Protein AF-0000000077387401 (afdb_homodimer)

pLDDT: mean 96.99, std 2.88, range [78.75, 98.94]

Nearest PDB structures (foldseek):
  3t8i-assembly1_D  TM=9.114E-01  e=3.974E-29  Saccharolobus solfataricus P2
  6zk1-assembly2_C  TM=8.861E-01  e=9.047E-26  Zea mays
  3g5i-assembly1_D  TM=9.222E-01  e=1.119E-24  Escherichia coli K-12
  4kpn-assembly1_B  TM=8.882E-01  e=4.460E-25  Physcomitrium patens
  4wr2-assembly1_A  TM=8.875E-01  e=7.052E-24  Shewanella loihica PV-4

Radius of gyration: 27.23 Å; Cα contacts (8 Å, |Δi|>4): 1545; chains: 2; bounding box: 48×85×58 Å

InterPro domains:
  IPR001910 Inosine/uridine-preferring nucleoside hydrolase domain [PF01156] (5-304)
  IPR036452 Ribonucleoside hydrolase-like [G3DSA:3.90.245.10] (3-310)
  IPR036452 Ribonucleoside hydrolase-like [SSF53590] (2-309)
  IPR052775 Inosine-uridine nucleoside hydrolase [PTHR46190] (4-309)

Organism: Artemia franciscana (NCBI:txid6661)

Sequence (646 aa):
MIPKVIVDTDVGLDDAMALFMLIKAHKEGHIDLVAITTVHGNTTVDNVCKNTVRTLEATGVTGIPVFKGAHSSLVEPFIHKEPFHGWDGFGDVVFETVSDVSILEEEHAVNGLIRLVNTHPGEISIVAVGPLTNLALAMRMDPMFASKMKSLYIMGGNTEGVGNITIAAEFNFHCDPEAAFIVLKNTVVPTVIVAWELCYKHCEISWEWRKKKLGGLNTPQSQLLNRIESQYMEKETFPTWLICDQIAAAAYIDPGVITRSSEHFATVELTGRFTRGMMVVDHGKITKEKPNVTIVERVDVELIKDMLLWGADDSNSTYKVPVMIPKVIVDTDVGLDDAMALFMLIKAHKEGHIDLVAITTVHGNTTVDNVCKNTVRTLEATGVTGIPVFKGAHSSLVEPFIHKEPFHGWDGFGDVVFETVSDVSILEEEHAVNGLIRLVNTHPGEISIVAVGPLTNLALAMRMDPMFASKMKSLYIMGGNTEGVGNITIAAEFNFHCDPEAAFIVLKNTVVPTVIVAWELCYKHCEISWEWRKKKLGGLNTPQSQLLNRIESQYMEKETFPTWLICDQIAAAAYIDPGVITRSSEHFATVELTGRFTRGMMVVDHGKITKEKPNVTIVERVDVELIKDMLLWGADDSNSTYKVPV

Secondary structure (DSSP, 8-state):
-PPEEEEEE--SHHHHHHHHHHHHHHHTTS-EEEEEEE-SSSS-HHHHHHHHHHHHHHHT---S-EE---SS-SSS----SS-TT-TTSSTTPPPSS---GGGEESS-HHHHHHHHHHHSTTTEEEEE-S-THHHHHHHHH-TTHHHH-SEEEEE---SSS--SSSSS--HHHHHSHHHHHHHHHH--S-EEEE-HHHHHHS----HHHIIIIITT--SHHHHHHHHHTHHHHHHT-SSS---SHHHHHHHHH-GGGEEEEEEE-EEE-SS-TTTTTPEEE-TT--S-PPP-EEEEEEE-HHHHHHHHHHHTT-TT-------/-PPEEEEEE--SHHHHHHHHHHHHHHHTTS-EEEEEEE-SSSS-HHHHHHHHHHHHHHHT---S-EE---SS-SSS----SS-TT-TTSSTTPPPSS---GGGEESS-HHHHHHHHHHHSTTTEEEEE-S-THHHHHHHHH-TTHHHH-SEEEEE---SSS--SSSSS--HHHHHSHHHHHHHHHH--S-EEEE-HHHHHHS----HHHIIIIITT--SHHHHHHHHHTHHHHHHT-SSS---SHHHHHHHHH-GGGEEEEEEE-EEE-SS-TTTTTPEEE-TT--S-PPP-EEEEEEE-HHHHHHHHHHHTT-TT-------

Foldseek 3Di:
DAFEEEEEDQDALQNLLLVLLVVLCCVVRNHPHQEYEYEDFLEFLVLSLQNVLLSCVLNVHNLREYAREYRAADPDGDDDPDRPRDRSRLQPFDDPDGGDSVSYDPDHRLVVLLVVLVVQFQRYEYEYEAALRSVLVNCVVPVCSQNRHNEYFYQFAAEPQDEDVARRGDRNLQSHVVSQQSCLVRHDHAYEYQYDCCQQPAAFAALCCLCCPLCVDPGSSSVSSCRSCVVCSVVVVDRGDTHTSLLSSCCVQAVQFQPDKDFWRWGADCDDPRGHSHIDTPPVCPVVDGTRYIYRRHGDNVLSSLSSCSSRVPVPRPDDGDD/DAFEEEEEDQDALQNLLLVLLVVLCCVVRNHPHQEYEYEDFLEFLVLSLQNVLLSCVLNVHNLREYAREYRAADPDGDDDPDRPRDRSRLQPFDDPDGGDSVSYDPDHRLVVLLVVLVVQFQRYEYEYEAALRSVLVNCVVPVCSQNRHNEYFYQFAAEPQDEDVARRGDRNLQSHVVSQQSCLVRHDHAYEYQYDCCQQPAAFAALCCLCCPLCVDPGSSSVSSCRSCVVCSVVVVDRGDTHTSLLSSCCVQAVQFQPDKDFWRWGADCDDPRGHSHIDTPPPCPVVDGTRYIYRRHGDNVLSSLSSCVSRVPVPRPDDGDD

Structure (mmCIF, N/CA/C/O backbone):
data_AF-0000000077387401-model_v1
#
loop_
_entity.id
_entity.type
_entity.pdbx_description
1 polymer 'Inosine/uridine-preferring nucleoside hydrolase domain-containing protein'
#
loop_
_atom_site.group_PDB
_atom_site.id
_atom_site.type_symbol
_atom_site.label_atom_id
_atom_site.label_alt_id
_atom_site.label_comp_id
_atom_site.label_asym_id
_atom_site.label_entity_id
_atom_site.label_seq_id
_atom_site.pdbx_PDB_ins_code
_atom_site.Cartn_x
_atom_site.Cartn_y
_atom_site.Cartn_z
_atom_site.occupancy
_atom_site.B_iso_or_equiv
_atom_site.auth_seq_id
_atom_site.auth_comp_id
_atom_site.auth_asym_id
_atom_site.auth_atom_id
_atom_site.pdbx_PDB_model_num
ATOM 1 N N . MET A 1 1 ? -20.359 -15.008 -23.219 1 84.38 1 MET A N 1
ATOM 2 C CA . MET A 1 1 ? -19.172 -14.156 -23.406 1 84.38 1 MET A CA 1
ATOM 3 C C . MET A 1 1 ? -17.938 -14.82 -22.844 1 84.38 1 MET A C 1
ATOM 5 O O . MET A 1 1 ? -18.016 -15.547 -21.844 1 84.38 1 MET A O 1
ATOM 9 N N . ILE A 1 2 ? -16.781 -14.789 -23.516 1 95.38 2 ILE A N 1
ATOM 10 C CA . ILE A 1 2 ? -15.531 -15.391 -23.078 1 95.38 2 ILE A CA 1
ATOM 11 C C . ILE A 1 2 ? -15.078 -14.742 -21.781 1 95.38 2 ILE A C 1
ATOM 13 O O . ILE A 1 2 ? -14.992 -13.523 -21.672 1 95.38 2 ILE A O 1
ATOM 17 N N . PRO A 1 3 ? -14.961 -15.562 -20.766 1 97.31 3 PRO A N 1
ATOM 18 C CA . PRO A 1 3 ? -14.594 -14.992 -19.453 1 97.31 3 PRO A CA 1
ATOM 19 C C . PRO A 1 3 ? -13.234 -14.305 -19.484 1 97.31 3 PRO A C 1
ATOM 21 O O . PRO A 1 3 ? -12.273 -14.836 -20.047 1 97.31 3 PRO A O 1
ATOM 24 N N . LYS A 1 4 ? -13.141 -13.094 -18.953 1 98.56 4 LYS A N 1
ATOM 25 C CA . LYS A 1 4 ? -11.906 -12.328 -18.844 1 98.56 4 LYS A CA 1
ATOM 26 C C . LYS A 1 4 ? -11.148 -12.664 -17.562 1 98.56 4 LYS A C 1
ATOM 28 O O . LYS A 1 4 ? -11.758 -12.805 -16.5 1 98.56 4 LYS A O 1
ATOM 33 N N . VAL A 1 5 ? -9.852 -12.805 -17.734 1 98.88 5 VAL A N 1
ATOM 34 C CA . VAL A 1 5 ? -9.07 -13.172 -16.547 1 98.88 5 VAL A CA 1
ATOM 35 C C . VAL A 1 5 ? -7.73 -12.438 -16.578 1 98.88 5 VAL A C 1
ATOM 37 O O . VAL A 1 5 ? -7.188 -12.141 -17.641 1 98.88 5 VAL A O 1
ATOM 40 N N . ILE A 1 6 ? -7.27 -11.984 -15.414 1 98.94 6 ILE A N 1
ATOM 41 C CA . ILE A 1 6 ? -5.91 -11.516 -15.156 1 98.94 6 ILE A CA 1
ATOM 42 C C . ILE A 1 6 ? -5.172 -12.523 -14.281 1 98.94 6 ILE A C 1
ATOM 44 O O . ILE A 1 6 ? -5.75 -13.078 -13.336 1 98.94 6 ILE A O 1
ATOM 48 N N . VAL A 1 7 ? -3.953 -12.812 -14.602 1 98.94 7 VAL A N 1
ATOM 49 C CA . VAL A 1 7 ? -3.123 -13.594 -13.695 1 98.94 7 VAL A CA 1
ATOM 50 C C . VAL A 1 7 ? -2.07 -12.695 -13.047 1 98.94 7 VAL A C 1
ATOM 52 O O . VAL A 1 7 ? -1.397 -11.93 -13.734 1 98.94 7 VAL A O 1
ATOM 55 N N . ASP A 1 8 ? -2.031 -12.641 -11.742 1 98.94 8 ASP A N 1
ATOM 56 C CA . ASP A 1 8 ? -1.01 -11.969 -10.945 1 98.94 8 ASP A CA 1
ATOM 57 C C . ASP A 1 8 ? 0.011 -12.969 -10.406 1 98.94 8 ASP A C 1
ATOM 59 O O . ASP A 1 8 ? -0.34 -13.875 -9.648 1 98.94 8 ASP A O 1
ATOM 63 N N . THR A 1 9 ? 1.304 -12.789 -10.773 1 98.88 9 THR A N 1
ATOM 64 C CA . THR A 1 9 ? 2.197 -13.93 -10.602 1 98.88 9 THR A CA 1
ATOM 65 C C . THR A 1 9 ? 3.619 -13.461 -10.297 1 98.88 9 THR A C 1
ATOM 67 O O . THR A 1 9 ? 3.971 -12.312 -10.57 1 98.88 9 THR A O 1
ATOM 70 N N . ASP A 1 10 ? 4.359 -14.203 -9.656 1 98.75 10 ASP A N 1
ATOM 71 C CA . ASP A 1 10 ? 5.797 -14.078 -9.422 1 98.75 10 ASP A CA 1
ATOM 72 C C . ASP A 1 10 ? 6.559 -15.242 -10.062 1 98.75 10 ASP A C 1
ATOM 74 O O . ASP A 1 10 ? 7.273 -15.977 -9.383 1 98.75 10 ASP A O 1
ATOM 78 N N . VAL A 1 11 ? 6.535 -15.32 -11.312 1 98.56 11 VAL A N 1
ATOM 79 C CA . VAL A 1 11 ? 6.863 -16.453 -12.18 1 98.56 11 VAL A CA 1
ATOM 80 C C . VAL A 1 11 ? 8.164 -17.094 -11.703 1 98.56 11 VAL A C 1
ATOM 82 O O . VAL A 1 11 ? 9.25 -16.562 -11.93 1 98.56 11 VAL A O 1
ATOM 85 N N . GLY A 1 12 ? 7.965 -18.188 -11.07 1 97.75 12 GLY A N 1
ATOM 86 C CA . GLY A 1 12 ? 8.945 -19.234 -10.836 1 97.75 12 GLY A CA 1
ATOM 87 C C . GLY A 1 12 ? 8.664 -20.5 -11.625 1 97.75 12 GLY A C 1
ATOM 88 O O . GLY A 1 12 ? 8.18 -20.438 -12.758 1 97.75 12 GLY A O 1
ATOM 89 N N . LEU A 1 13 ? 9.039 -21.641 -11.094 1 96.5 13 LEU A N 1
ATOM 90 C CA . LEU A 1 13 ? 8.914 -22.922 -11.781 1 96.5 13 LEU A CA 1
ATOM 91 C C . LEU A 1 13 ? 7.449 -23.328 -11.938 1 96.5 13 LEU A C 1
ATOM 93 O O . LEU A 1 13 ? 6.98 -23.547 -13.055 1 96.5 13 LEU A O 1
ATOM 97 N N . ASP A 1 14 ? 6.742 -23.297 -10.812 1 96.69 14 ASP A N 1
ATOM 98 C CA . ASP A 1 14 ? 5.359 -23.766 -10.875 1 96.69 14 ASP A CA 1
ATOM 99 C C . ASP A 1 14 ? 4.449 -22.688 -11.469 1 96.69 14 ASP A C 1
ATOM 101 O O . ASP A 1 14 ? 3.42 -23 -12.07 1 96.69 14 ASP A O 1
ATOM 105 N N . ASP A 1 15 ? 4.816 -21.375 -11.359 1 98.5 15 ASP A N 1
ATOM 106 C CA . ASP A 1 15 ? 4.062 -20.312 -12.008 1 98.5 15 ASP A CA 1
ATOM 107 C C . ASP A 1 15 ? 4.062 -20.469 -13.523 1 98.5 15 ASP A C 1
ATOM 109 O O . ASP A 1 15 ? 3.039 -20.266 -14.18 1 98.5 15 ASP A O 1
ATOM 113 N N . ALA A 1 16 ? 5.238 -20.812 -14.055 1 98.56 16 ALA A N 1
ATOM 114 C CA . ALA A 1 16 ? 5.371 -20.969 -15.5 1 98.56 16 ALA A CA 1
ATOM 115 C C . ALA A 1 16 ? 4.406 -22.016 -16.031 1 98.56 16 ALA A C 1
ATOM 117 O O . ALA A 1 16 ? 3.727 -21.797 -17.031 1 98.56 16 ALA A O 1
ATOM 118 N N . MET A 1 17 ? 4.379 -23.094 -15.359 1 98.06 17 MET A N 1
ATOM 119 C CA . MET A 1 17 ? 3.49 -24.172 -15.781 1 98.06 17 MET A CA 1
ATOM 120 C C . MET A 1 17 ? 2.029 -23.766 -15.656 1 98.06 17 MET A C 1
ATOM 122 O O . MET A 1 17 ? 1.198 -24.125 -16.484 1 98.06 17 MET A O 1
ATOM 126 N N . ALA A 1 18 ? 1.661 -23.047 -14.578 1 98.81 18 ALA A N 1
ATOM 127 C CA . ALA A 1 18 ? 0.312 -22.5 -14.438 1 98.81 18 ALA A CA 1
ATOM 128 C C . ALA A 1 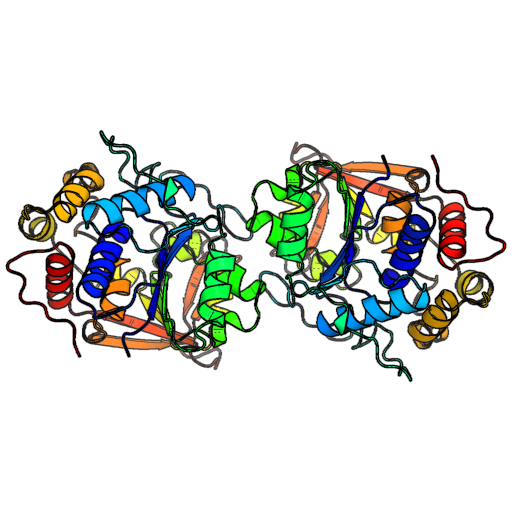18 ? -0.033 -21.594 -15.617 1 98.81 18 ALA A C 1
ATOM 130 O O . ALA A 1 18 ? -1.134 -21.672 -16.172 1 98.81 18 ALA A O 1
ATOM 131 N N . LEU A 1 19 ? 0.895 -20.797 -16.016 1 98.88 19 LEU A N 1
ATOM 132 C CA . LEU A 1 19 ? 0.692 -19.875 -17.125 1 98.88 19 LEU A CA 1
ATOM 133 C C . LEU A 1 19 ? 0.488 -20.641 -18.438 1 98.88 19 LEU A C 1
ATOM 135 O O . LEU A 1 19 ? -0.318 -20.234 -19.266 1 98.88 19 LEU A O 1
ATOM 139 N N . PHE A 1 20 ? 1.237 -21.781 -18.656 1 98.81 20 PHE A N 1
ATOM 140 C CA . PHE A 1 20 ? 1.045 -22.578 -19.859 1 98.81 20 PHE A CA 1
ATOM 141 C C . PHE A 1 20 ? -0.418 -22.969 -20.016 1 98.81 20 PHE A C 1
ATOM 143 O O . PHE A 1 20 ? -0.977 -22.891 -21.109 1 98.81 20 PHE A O 1
ATOM 150 N N . MET A 1 21 ? -1.045 -23.375 -18.906 1 98.81 21 MET A N 1
ATOM 151 C CA . MET A 1 21 ? -2.439 -23.797 -18.953 1 98.81 21 MET A CA 1
ATOM 152 C C . MET A 1 21 ? -3.359 -22.625 -19.297 1 98.81 21 MET A C 1
ATOM 154 O O . MET A 1 21 ? -4.246 -22.75 -20.141 1 98.81 21 MET A O 1
ATOM 158 N N . LEU A 1 22 ? -3.146 -21.484 -18.641 1 98.88 22 LEU A N 1
ATOM 159 C CA . LEU A 1 22 ? -3.994 -20.312 -18.859 1 98.88 22 LEU A CA 1
ATOM 160 C C . LEU A 1 22 ? -3.824 -19.781 -20.266 1 98.88 22 LEU A C 1
ATOM 162 O O . LEU A 1 22 ? -4.801 -19.391 -20.922 1 98.88 22 LEU A O 1
ATOM 166 N N . ILE A 1 23 ? -2.586 -19.766 -20.766 1 98.81 23 ILE A N 1
ATOM 167 C CA . ILE A 1 23 ? -2.301 -19.281 -22.109 1 98.81 23 ILE A CA 1
ATOM 168 C C . ILE A 1 23 ? -2.928 -20.219 -23.141 1 98.81 23 ILE A C 1
ATOM 170 O O . ILE A 1 23 ? -3.455 -19.766 -24.172 1 98.81 23 ILE A O 1
ATOM 174 N N . LYS A 1 24 ? -2.838 -21.562 -22.875 1 98.62 24 LYS A N 1
ATOM 175 C CA . LYS A 1 24 ? -3.482 -22.531 -23.75 1 98.62 24 LYS A CA 1
ATOM 176 C C . LYS A 1 24 ? -4.988 -22.281 -23.844 1 98.62 24 LYS A C 1
ATOM 178 O O . LYS A 1 24 ? -5.566 -22.297 -24.922 1 98.62 24 LYS A O 1
ATOM 183 N N . ALA A 1 25 ? -5.613 -22.062 -22.688 1 98.56 25 ALA A N 1
ATOM 184 C CA . ALA A 1 25 ? -7.043 -21.766 -22.641 1 98.56 25 ALA A CA 1
ATOM 185 C C . ALA A 1 25 ? -7.359 -20.484 -23.422 1 98.56 25 ALA A C 1
ATOM 187 O O . ALA A 1 25 ? -8.375 -20.391 -24.109 1 98.56 25 ALA A O 1
ATOM 188 N N . HIS A 1 26 ? -6.504 -19.5 -23.297 1 98.5 26 HIS A N 1
ATOM 189 C CA . HIS A 1 26 ? -6.637 -18.234 -24.031 1 98.5 26 HIS A CA 1
ATOM 190 C C . HIS A 1 26 ? -6.512 -18.469 -25.531 1 98.5 26 HIS A C 1
ATOM 192 O O . HIS A 1 26 ? -7.34 -17.984 -26.312 1 98.5 26 HIS A O 1
ATOM 198 N N . LYS A 1 27 ? -5.5 -19.203 -25.938 1 97.19 27 LYS A N 1
ATOM 199 C CA . LYS A 1 27 ? -5.23 -19.5 -27.344 1 97.19 27 LYS A CA 1
ATOM 200 C C . LYS A 1 27 ? -6.414 -20.203 -27.984 1 97.19 27 LYS A C 1
ATOM 202 O O . LYS A 1 27 ? -6.719 -19.969 -29.156 1 97.19 27 LYS A O 1
ATOM 207 N N . GLU A 1 28 ? -7.035 -21.031 -27.219 1 97.06 28 GLU A N 1
ATOM 208 C CA . GLU A 1 28 ? -8.133 -21.828 -27.766 1 97.06 28 GLU A CA 1
ATOM 209 C C . GLU A 1 28 ? -9.469 -21.109 -27.625 1 97.06 28 GLU A C 1
ATOM 211 O O . GLU A 1 28 ? -10.508 -21.625 -28.016 1 97.06 28 GLU A O 1
ATOM 216 N N . GLY A 1 29 ? -9.492 -19.938 -27 1 97.44 29 GLY A N 1
ATOM 217 C CA . GLY A 1 29 ? -10.672 -19.094 -26.969 1 97.44 29 GLY A CA 1
ATOM 218 C C . GLY A 1 29 ? -11.609 -19.406 -25.828 1 97.44 29 GLY A C 1
ATOM 219 O O . GLY A 1 29 ? -12.758 -18.984 -25.812 1 97.44 29 GLY A O 1
ATOM 220 N N . HIS A 1 30 ? -11.125 -20.141 -24.828 1 97.88 30 HIS A N 1
ATOM 221 C CA . HIS A 1 30 ? -11.977 -20.516 -23.703 1 97.88 30 HIS A CA 1
ATOM 222 C C . HIS A 1 30 ? -11.984 -19.406 -22.641 1 97.88 30 HIS A C 1
ATOM 224 O O . HIS A 1 30 ? -12.953 -19.266 -21.906 1 97.88 30 HIS A O 1
ATOM 230 N N . ILE A 1 31 ? -10.883 -18.641 -22.562 1 98.31 31 ILE A N 1
ATOM 231 C CA . ILE A 1 31 ? -10.789 -17.469 -21.688 1 98.31 31 ILE A CA 1
ATOM 232 C C . ILE A 1 31 ? -10.102 -16.328 -22.438 1 98.31 31 ILE A C 1
ATOM 234 O O . ILE A 1 31 ? -9.492 -16.547 -23.484 1 98.31 31 ILE A O 1
ATOM 238 N N . ASP A 1 32 ? -10.328 -15.172 -21.969 1 98.62 32 ASP A N 1
ATOM 239 C CA . ASP A 1 32 ? -9.609 -13.984 -22.422 1 98.62 32 ASP A CA 1
ATOM 240 C C . ASP A 1 32 ? -8.625 -13.5 -21.359 1 98.62 32 ASP A C 1
ATOM 242 O O . ASP A 1 32 ? -9.008 -12.773 -20.438 1 98.62 32 ASP A O 1
ATOM 246 N N . LEU A 1 33 ? -7.406 -14.031 -21.469 1 98.75 33 LEU A N 1
ATOM 247 C CA . LEU A 1 33 ? -6.352 -13.539 -20.594 1 98.75 33 LEU A CA 1
ATOM 248 C C . LEU A 1 33 ? -5.953 -12.117 -20.969 1 98.75 33 LEU A C 1
ATOM 250 O O . LEU A 1 33 ? -5.074 -11.914 -21.812 1 98.75 33 LEU A O 1
ATOM 254 N N . VAL A 1 34 ? -6.52 -11.133 -20.281 1 98.75 34 VAL A N 1
ATOM 255 C CA . VAL A 1 34 ? -6.469 -9.75 -20.75 1 98.75 34 VAL A CA 1
ATOM 256 C C . VAL A 1 34 ? -5.188 -9.086 -20.25 1 98.75 34 VAL A C 1
ATOM 258 O O . VAL A 1 34 ? -4.785 -8.039 -20.75 1 98.75 34 VAL A O 1
ATOM 261 N N . ALA A 1 35 ? -4.551 -9.727 -19.219 1 98.88 35 ALA A N 1
ATOM 262 C CA . ALA A 1 35 ? -3.301 -9.18 -18.703 1 98.88 35 ALA A CA 1
ATOM 263 C C . ALA A 1 35 ? -2.578 -10.195 -17.828 1 98.88 35 ALA A C 1
ATOM 265 O O . ALA A 1 35 ? -3.209 -11.078 -17.25 1 98.88 35 ALA A O 1
ATOM 266 N N . ILE A 1 36 ? -1.319 -10.062 -17.797 1 98.94 36 ILE A N 1
ATOM 267 C CA . ILE A 1 36 ? -0.458 -10.68 -16.781 1 98.94 36 ILE A CA 1
ATOM 268 C C . ILE A 1 36 ? 0.22 -9.594 -15.953 1 98.94 36 ILE A C 1
ATOM 270 O O . ILE A 1 36 ? 0.88 -8.703 -16.5 1 98.94 36 ILE A O 1
ATOM 274 N N . THR A 1 37 ? -0.002 -9.586 -14.695 1 98.94 37 THR A N 1
ATOM 275 C CA . THR A 1 37 ? 0.686 -8.68 -13.781 1 98.94 37 THR A CA 1
ATOM 276 C C . THR A 1 37 ? 1.739 -9.43 -12.969 1 98.94 37 THR A C 1
ATOM 278 O O . THR A 1 37 ? 1.513 -10.562 -12.547 1 98.94 37 THR A O 1
ATOM 281 N N . THR A 1 38 ? 2.895 -8.789 -12.805 1 98.88 38 THR A N 1
ATOM 282 C CA . THR A 1 38 ? 3.998 -9.422 -12.086 1 98.88 38 THR A CA 1
ATOM 283 C C . THR A 1 38 ? 4.195 -8.773 -10.719 1 98.88 38 THR A C 1
ATOM 285 O O . THR A 1 38 ? 3.832 -7.617 -10.516 1 98.88 38 THR A O 1
ATOM 288 N N . VAL A 1 39 ? 4.715 -9.484 -9.836 1 98.88 39 VAL A N 1
ATOM 289 C CA . VAL A 1 39 ? 4.961 -9.031 -8.477 1 98.88 39 VAL A CA 1
ATOM 290 C C . VAL A 1 39 ? 6.223 -9.703 -7.93 1 98.88 39 VAL A C 1
ATOM 292 O O . VAL A 1 39 ? 6.582 -10.805 -8.352 1 98.88 39 VAL A O 1
ATOM 295 N N . HIS A 1 40 ? 6.914 -9.07 -6.965 1 98.19 40 HIS A N 1
ATOM 296 C CA . HIS A 1 40 ? 8.039 -9.695 -6.273 1 98.19 40 HIS A CA 1
ATOM 297 C C . HIS A 1 40 ? 7.598 -10.961 -5.547 1 98.19 40 HIS A C 1
ATOM 299 O O . HIS A 1 40 ? 6.414 -11.133 -5.242 1 98.19 40 HIS A O 1
ATOM 305 N N . GLY A 1 41 ? 8.469 -11.852 -5.277 1 98 41 GLY A N 1
ATOM 306 C CA . GLY A 1 41 ? 8.188 -13.055 -4.52 1 98 41 GLY A CA 1
ATOM 307 C C . GLY A 1 41 ? 9.281 -14.102 -4.637 1 98 41 GLY A C 1
ATOM 308 O O . GLY A 1 41 ? 10.273 -14.055 -3.904 1 98 41 GLY A O 1
ATOM 309 N N . ASN A 1 42 ? 9.156 -14.953 -5.621 1 97.94 42 ASN A N 1
ATOM 310 C CA . ASN A 1 42 ? 10.156 -15.992 -5.84 1 97.94 42 ASN A CA 1
ATOM 311 C C . ASN A 1 42 ? 11.531 -15.391 -6.117 1 97.94 42 ASN A C 1
ATOM 313 O O . ASN A 1 42 ? 12.555 -16.016 -5.824 1 97.94 42 ASN A O 1
ATOM 317 N N . THR A 1 43 ? 11.578 -14.258 -6.668 1 97.75 43 THR A N 1
ATOM 318 C CA . THR A 1 43 ? 12.75 -13.469 -7.031 1 97.75 43 THR A CA 1
ATOM 319 C C . THR A 1 43 ? 12.391 -11.992 -7.164 1 97.75 43 THR A C 1
ATOM 321 O O . THR A 1 43 ? 11.305 -11.57 -6.754 1 97.75 43 THR A O 1
ATOM 324 N N . THR A 1 44 ? 13.305 -11.156 -7.637 1 97.25 44 THR A N 1
ATOM 325 C CA . THR A 1 44 ? 13 -9.742 -7.855 1 97.25 44 THR A CA 1
ATOM 326 C C . THR A 1 44 ? 11.953 -9.578 -8.953 1 97.25 44 THR A C 1
ATOM 328 O O . THR A 1 44 ? 11.867 -10.406 -9.867 1 97.25 44 THR A O 1
ATOM 331 N N . VAL A 1 45 ? 11.203 -8.516 -8.891 1 98.19 45 VAL A N 1
ATOM 332 C CA . VAL A 1 45 ? 10.141 -8.305 -9.867 1 98.19 45 VAL A CA 1
ATOM 333 C C . VAL A 1 45 ? 10.75 -8.156 -11.266 1 98.19 45 VAL A C 1
ATOM 335 O O . VAL A 1 45 ? 10.133 -8.547 -12.258 1 98.19 45 VAL A O 1
ATOM 338 N N . ASP A 1 46 ? 11.992 -7.652 -11.422 1 97.75 46 ASP A N 1
ATOM 339 C CA . ASP A 1 46 ? 12.664 -7.566 -12.711 1 97.75 46 ASP A CA 1
ATOM 340 C C . ASP A 1 46 ? 12.891 -8.953 -13.305 1 97.75 46 ASP A C 1
ATOM 342 O O . ASP A 1 46 ? 12.633 -9.18 -14.492 1 97.75 46 ASP A O 1
ATOM 346 N N . ASN A 1 47 ? 13.383 -9.852 -12.461 1 97.69 47 ASN A N 1
ATOM 347 C CA . ASN A 1 47 ? 13.547 -11.234 -12.906 1 97.69 47 ASN A CA 1
ATOM 348 C C . ASN A 1 47 ? 12.203 -11.875 -13.25 1 97.69 47 ASN A C 1
ATOM 350 O O . ASN A 1 47 ? 12.102 -12.633 -14.211 1 97.69 47 ASN A O 1
ATOM 354 N N . VAL A 1 48 ? 11.18 -11.578 -12.445 1 98.56 48 VAL A N 1
ATOM 355 C CA . VAL A 1 48 ? 9.844 -12.117 -12.695 1 98.56 48 VAL A CA 1
ATOM 356 C C . VAL A 1 48 ? 9.359 -11.68 -14.078 1 98.56 48 VAL A C 1
ATOM 358 O O . VAL A 1 48 ? 8.766 -12.469 -14.812 1 98.56 48 VAL A O 1
ATOM 361 N N . CYS A 1 49 ? 9.594 -10.422 -14.438 1 98.5 49 CYS A N 1
ATOM 362 C CA . CYS A 1 49 ? 9.211 -9.922 -15.75 1 98.5 49 CYS A CA 1
ATOM 363 C C . CYS A 1 49 ? 9.906 -10.711 -16.859 1 98.5 49 CYS A C 1
ATOM 365 O O . CYS A 1 49 ? 9.266 -11.141 -17.812 1 98.5 49 CYS A O 1
ATOM 367 N N . LYS A 1 50 ? 11.195 -10.922 -16.719 1 97.94 50 LYS A N 1
ATOM 368 C CA . LYS A 1 50 ? 11.953 -11.688 -17.703 1 97.94 50 LYS A CA 1
ATOM 369 C C . LYS A 1 50 ? 11.406 -13.109 -17.828 1 97.94 50 LYS A C 1
ATOM 371 O O . LYS A 1 50 ? 11.242 -13.609 -18.938 1 97.94 50 LYS A O 1
ATOM 376 N N . ASN A 1 51 ? 11.18 -13.719 -16.688 1 98.44 51 ASN A N 1
ATOM 377 C CA . ASN A 1 51 ? 10.664 -15.086 -16.688 1 98.44 51 ASN A CA 1
ATOM 378 C C . ASN A 1 51 ? 9.281 -15.164 -17.328 1 98.44 51 ASN A C 1
ATOM 380 O O . ASN A 1 51 ? 8.961 -16.141 -18 1 98.44 51 ASN A O 1
ATOM 384 N N . THR A 1 52 ? 8.414 -14.156 -17.047 1 98.69 52 THR A N 1
ATOM 385 C CA . THR A 1 52 ? 7.082 -14.102 -17.656 1 98.69 52 THR A CA 1
ATOM 386 C C . THR A 1 52 ? 7.176 -14.047 -19.172 1 98.69 52 THR A C 1
ATOM 388 O O . THR A 1 52 ? 6.492 -14.797 -19.875 1 98.69 52 THR A O 1
ATOM 391 N N . VAL A 1 53 ? 8.039 -13.195 -19.688 1 98.31 53 VAL A N 1
ATOM 392 C CA . VAL A 1 53 ? 8.211 -13.031 -21.125 1 98.31 53 VAL A CA 1
ATOM 393 C C . VAL A 1 53 ? 8.742 -14.328 -21.734 1 98.31 53 VAL A C 1
ATOM 395 O O . VAL A 1 53 ? 8.266 -14.773 -22.781 1 98.31 53 VAL A O 1
ATOM 398 N N . ARG A 1 54 ? 9.711 -14.969 -21.078 1 97.81 54 ARG A N 1
ATOM 399 C CA . ARG A 1 54 ? 10.25 -16.234 -21.547 1 97.81 54 ARG A CA 1
ATOM 400 C C . ARG A 1 54 ? 9.172 -17.312 -21.609 1 97.81 54 ARG A C 1
ATOM 402 O O . ARG A 1 54 ? 9.148 -18.125 -22.531 1 97.81 54 ARG A O 1
ATOM 409 N N . THR A 1 55 ? 8.328 -17.312 -20.609 1 98.31 55 THR A N 1
ATOM 410 C CA . THR A 1 55 ? 7.207 -18.25 -20.562 1 98.31 55 THR A CA 1
ATOM 411 C C . THR A 1 55 ? 6.266 -18.016 -21.734 1 98.31 55 THR A C 1
ATOM 413 O O . THR A 1 55 ? 5.832 -18.969 -22.391 1 98.31 55 THR A O 1
ATOM 416 N N . LEU A 1 56 ? 5.938 -16.766 -22 1 98.25 56 LEU A N 1
ATOM 417 C CA . LEU A 1 56 ? 5.105 -16.406 -23.141 1 98.25 56 LEU A CA 1
ATOM 418 C C . LEU A 1 56 ? 5.762 -16.844 -24.453 1 98.25 56 LEU A C 1
ATOM 420 O O . LEU A 1 56 ? 5.102 -17.406 -25.328 1 98.25 56 LEU A O 1
ATOM 424 N N . GLU A 1 57 ? 7.055 -16.594 -24.594 1 97.12 57 GLU A N 1
ATOM 425 C CA . GLU A 1 57 ? 7.797 -16.953 -25.812 1 97.12 57 GLU A CA 1
ATOM 426 C C . GLU A 1 57 ? 7.746 -18.453 -26.062 1 97.12 57 GLU A C 1
ATOM 428 O O . GLU A 1 57 ? 7.621 -18.891 -27.203 1 97.12 57 GLU A O 1
ATOM 433 N N . ALA A 1 58 ? 7.836 -19.188 -24.984 1 96.94 58 ALA A N 1
ATOM 434 C CA . ALA A 1 58 ? 7.797 -20.656 -25.094 1 96.94 58 ALA A CA 1
ATOM 435 C C . ALA A 1 58 ? 6.461 -21.125 -25.672 1 96.94 58 ALA A C 1
ATOM 437 O O . ALA A 1 58 ? 6.379 -22.188 -26.297 1 96.94 58 ALA A O 1
ATOM 438 N N . THR A 1 59 ? 5.395 -20.375 -25.422 1 97.31 59 THR A N 1
ATOM 439 C CA . THR A 1 59 ? 4.066 -20.75 -25.891 1 97.31 59 THR A CA 1
ATOM 440 C C . THR A 1 59 ? 3.799 -20.188 -27.281 1 97.31 59 THR A C 1
ATOM 442 O O . THR A 1 59 ? 2.842 -20.594 -27.953 1 97.31 59 THR A O 1
ATOM 445 N N . GLY A 1 60 ? 4.551 -19.188 -27.703 1 96 60 GLY A N 1
ATOM 446 C CA . GLY A 1 60 ? 4.336 -18.5 -28.969 1 96 60 GLY A CA 1
ATOM 447 C C . GLY A 1 60 ? 3.273 -17.422 -28.891 1 96 60 GLY A C 1
ATOM 448 O O . GLY A 1 60 ? 2.84 -16.891 -29.922 1 96 60 GLY A O 1
ATOM 449 N N . VAL A 1 61 ? 2.764 -17.109 -27.75 1 95.69 61 VAL A N 1
ATOM 450 C CA . VAL A 1 61 ? 1.734 -16.094 -27.531 1 95.69 61 VAL A CA 1
ATOM 451 C C . VAL A 1 61 ? 2.332 -14.898 -26.797 1 95.69 61 VAL A C 1
ATOM 453 O O . VAL A 1 61 ? 2.367 -14.875 -25.562 1 95.69 61 VAL A O 1
ATOM 456 N N . THR A 1 62 ? 2.73 -13.805 -27.516 1 92 62 THR A N 1
ATOM 457 C CA . THR A 1 62 ? 3.42 -12.68 -26.891 1 92 62 THR A CA 1
ATOM 458 C C . THR A 1 62 ? 2.541 -11.438 -26.906 1 92 62 THR A C 1
ATOM 460 O O . THR A 1 62 ? 2.984 -10.352 -26.516 1 92 62 THR A O 1
ATOM 463 N N . GLY A 1 63 ? 1.295 -11.617 -27.312 1 95.81 63 GLY A N 1
ATOM 464 C CA . GLY A 1 63 ? 0.424 -10.469 -27.469 1 95.81 63 GLY A CA 1
ATOM 465 C C . GLY A 1 63 ? -0.324 -10.117 -26.188 1 95.81 63 GLY A C 1
ATOM 466 O O . GLY A 1 63 ? -1.024 -9.102 -26.141 1 95.81 63 GLY A O 1
ATOM 467 N N . ILE A 1 64 ? -0.224 -10.914 -25.125 1 98 64 ILE A N 1
ATOM 468 C CA . ILE A 1 64 ? -0.89 -10.648 -23.844 1 98 64 ILE A CA 1
ATOM 469 C C . ILE A 1 64 ? -0.152 -9.531 -23.109 1 98 64 ILE A C 1
ATOM 471 O O . ILE A 1 64 ? 1.057 -9.625 -22.891 1 98 64 ILE A O 1
ATOM 475 N N . PRO A 1 65 ? -0.776 -8.43 -22.734 1 98.56 65 PRO A N 1
ATOM 476 C CA . PRO A 1 65 ? -0.098 -7.359 -22 1 98.56 65 PRO A CA 1
ATOM 477 C C . PRO A 1 65 ? 0.504 -7.84 -20.672 1 98.56 65 PRO A C 1
ATOM 479 O O . PRO A 1 65 ? -0.158 -8.547 -19.906 1 98.56 65 PRO A O 1
ATOM 482 N N . VAL A 1 66 ? 1.758 -7.516 -20.469 1 98.88 66 VAL A N 1
ATOM 483 C CA . VAL A 1 66 ? 2.459 -7.836 -19.219 1 98.88 66 VAL A CA 1
ATOM 484 C C . VAL A 1 66 ? 2.803 -6.547 -18.484 1 98.88 66 VAL A C 1
ATOM 486 O O . VAL A 1 66 ? 3.373 -5.621 -19.062 1 98.88 66 VAL A O 1
ATOM 489 N N . PHE A 1 67 ? 2.416 -6.465 -17.219 1 98.88 67 PHE A N 1
ATOM 490 C CA . PHE A 1 67 ? 2.648 -5.281 -16.391 1 98.88 67 PHE A CA 1
ATOM 491 C C . PHE A 1 67 ? 3.615 -5.598 -15.258 1 98.88 67 PHE A C 1
ATOM 493 O O . PHE A 1 67 ? 3.445 -6.586 -14.547 1 98.88 67 PHE A O 1
ATOM 500 N N . LYS A 1 68 ? 4.672 -4.766 -15.078 1 98.75 68 LYS A N 1
ATOM 501 C CA . LYS A 1 68 ? 5.559 -4.863 -13.922 1 98.75 68 LYS A CA 1
ATOM 502 C C . LYS A 1 68 ? 4.898 -4.281 -12.68 1 98.75 68 LYS A C 1
ATOM 504 O O . LYS A 1 68 ? 4.359 -3.174 -12.711 1 98.75 68 LYS A O 1
ATOM 509 N N . GLY A 1 69 ? 4.855 -5.055 -11.625 1 98.81 69 GLY A N 1
ATOM 510 C CA . GLY A 1 69 ? 4.152 -4.629 -10.422 1 98.81 69 GLY A CA 1
ATOM 511 C C . GLY A 1 69 ? 5.078 -4.344 -9.258 1 98.81 69 GLY A C 1
ATOM 512 O O . GLY A 1 69 ? 6.16 -3.781 -9.438 1 98.81 69 GLY A O 1
ATOM 513 N N . ALA A 1 70 ? 4.645 -4.629 -8.055 1 98.75 70 ALA A N 1
ATOM 514 C CA . ALA A 1 70 ? 5.301 -4.27 -6.805 1 98.75 70 ALA A CA 1
ATOM 515 C C . ALA A 1 70 ? 6.676 -4.926 -6.699 1 98.75 70 ALA A C 1
ATOM 517 O O . ALA A 1 70 ? 6.824 -6.121 -6.957 1 98.75 70 ALA A O 1
ATOM 518 N N . HIS A 1 71 ? 7.641 -4.168 -6.242 1 97.88 71 HIS A N 1
ATOM 519 C CA . HIS A 1 71 ? 9.031 -4.613 -6.141 1 97.88 71 HIS A CA 1
ATOM 520 C C . HIS A 1 71 ? 9.336 -5.156 -4.75 1 97.88 71 HIS A C 1
ATOM 522 O O . HIS A 1 71 ? 10.398 -5.746 -4.531 1 97.88 71 HIS A O 1
ATOM 528 N N . SER A 1 72 ? 8.383 -4.941 -3.848 1 97.44 72 SER A N 1
ATOM 529 C CA . SER A 1 72 ? 8.594 -5.348 -2.465 1 97.44 72 SER A CA 1
ATOM 530 C C . SER A 1 72 ? 7.273 -5.594 -1.746 1 97.44 72 SER A C 1
ATOM 532 O O . SER A 1 72 ? 6.215 -5.195 -2.234 1 97.44 72 SER A O 1
ATOM 534 N N . SER A 1 73 ? 7.383 -6.281 -0.581 1 98.5 73 SER A N 1
ATOM 535 C CA . SER A 1 73 ? 6.238 -6.426 0.31 1 98.5 73 SER A CA 1
ATOM 536 C C . SER A 1 73 ? 5.766 -5.074 0.831 1 98.5 73 SER A C 1
ATOM 538 O O . SER A 1 73 ? 6.516 -4.098 0.804 1 98.5 73 SER A O 1
ATOM 540 N N . LEU A 1 74 ? 4.57 -5.035 1.254 1 98.19 74 LEU A N 1
ATOM 541 C CA . LEU A 1 74 ? 3.898 -3.785 1.6 1 98.19 74 LEU A CA 1
ATOM 542 C C . LEU A 1 74 ? 4.621 -3.08 2.742 1 98.19 74 LEU A C 1
ATOM 544 O O . LEU A 1 74 ? 4.98 -1.907 2.627 1 98.19 74 LEU A O 1
ATOM 548 N N . VAL A 1 75 ? 4.879 -3.779 3.877 1 97.62 75 VAL A N 1
ATOM 549 C CA . VAL A 1 75 ? 5.375 -3.125 5.082 1 97.62 75 VAL A CA 1
ATOM 550 C C . VAL A 1 75 ? 6.844 -3.479 5.301 1 97.62 75 VAL A C 1
ATOM 552 O O . VAL A 1 75 ? 7.719 -2.615 5.199 1 97.62 75 VAL A O 1
ATOM 555 N N . GLU A 1 76 ? 7.125 -4.711 5.461 1 94.25 76 GLU A N 1
ATOM 556 C CA . GLU A 1 76 ? 8.492 -5.203 5.629 1 94.25 76 GLU A CA 1
ATOM 557 C C . GLU A 1 76 ? 8.938 -6.016 4.418 1 94.25 76 GLU A C 1
ATOM 559 O O . GLU A 1 76 ? 8.336 -7.043 4.098 1 94.25 76 GLU A O 1
ATOM 564 N N . PRO A 1 77 ? 9.992 -5.602 3.828 1 94.19 77 PRO A N 1
ATOM 565 C CA . PRO A 1 77 ? 10.469 -6.359 2.672 1 94.19 77 PRO A CA 1
ATOM 566 C C . PRO A 1 77 ? 10.836 -7.801 3.021 1 94.19 77 PRO A C 1
ATOM 568 O O . PRO A 1 77 ? 11.406 -8.055 4.086 1 94.19 77 PRO A O 1
ATOM 571 N N . PHE A 1 78 ? 10.414 -8.648 2.135 1 94.88 78 PHE A N 1
ATOM 572 C CA . PHE A 1 78 ? 10.828 -10.047 2.246 1 94.88 78 PHE A CA 1
ATOM 573 C C . PHE A 1 78 ? 12.242 -10.234 1.695 1 94.88 78 PHE A C 1
ATOM 575 O O . PHE A 1 78 ? 12.531 -9.82 0.574 1 94.88 78 PHE A O 1
ATOM 582 N N . ILE A 1 79 ? 13.078 -10.844 2.438 1 91 79 ILE A N 1
ATOM 583 C CA . ILE A 1 79 ? 14.453 -11.078 2.021 1 91 79 ILE A CA 1
ATOM 584 C C . ILE A 1 79 ? 14.703 -12.578 1.873 1 91 79 ILE A C 1
ATOM 586 O O . ILE A 1 79 ? 14.555 -13.336 2.834 1 91 79 ILE A O 1
ATOM 590 N N . HIS A 1 80 ? 15.102 -12.906 0.682 1 90.5 80 HIS A N 1
ATOM 591 C CA . HIS A 1 80 ? 15.43 -14.305 0.446 1 90.5 80 HIS A CA 1
ATOM 592 C C . HIS A 1 80 ? 16.734 -14.688 1.121 1 90.5 80 HIS A C 1
ATOM 594 O O . HIS A 1 80 ? 17.703 -13.93 1.078 1 90.5 80 HIS A O 1
ATOM 600 N N . LYS A 1 81 ? 16.797 -15.805 1.759 1 86 81 LYS A N 1
ATOM 601 C CA . LYS A 1 81 ? 18.062 -16.406 2.205 1 86 81 LYS A CA 1
ATOM 602 C C . LYS A 1 81 ? 18.531 -17.469 1.226 1 86 81 LYS A C 1
ATOM 604 O O . LYS A 1 81 ? 19.703 -17.469 0.825 1 86 81 LYS A O 1
ATOM 609 N N . GLU A 1 82 ? 17.609 -18.266 0.736 1 86.5 82 GLU A N 1
ATOM 610 C CA . GLU A 1 82 ? 17.828 -19.359 -0.219 1 86.5 82 GLU A CA 1
ATOM 611 C C . GLU A 1 82 ? 16.594 -19.578 -1.089 1 86.5 82 GLU A C 1
ATOM 613 O O . GLU A 1 82 ? 15.773 -20.453 -0.798 1 86.5 82 GLU A O 1
ATOM 618 N N . PRO A 1 83 ? 16.531 -18.828 -2.174 1 90.5 83 PRO A N 1
ATOM 619 C CA . PRO A 1 83 ? 15.312 -18.938 -2.973 1 90.5 83 PRO A CA 1
ATOM 620 C C . PRO A 1 83 ? 15.148 -20.312 -3.623 1 90.5 83 PRO A C 1
ATOM 622 O O . PRO A 1 83 ? 16.016 -20.75 -4.375 1 90.5 83 PRO A O 1
ATOM 625 N N . PHE A 1 84 ? 14.039 -20.984 -3.369 1 90.88 84 PHE A N 1
ATOM 626 C CA . PHE A 1 84 ? 13.719 -22.297 -3.891 1 90.88 84 PHE A CA 1
ATOM 627 C C . PHE A 1 84 ? 13.805 -22.312 -5.414 1 90.88 84 PHE A C 1
ATOM 629 O O . PHE A 1 84 ? 14.32 -23.266 -6 1 90.88 84 PHE A O 1
ATOM 636 N N . HIS A 1 85 ? 13.422 -21.312 -6.078 1 95.94 85 HIS A N 1
ATOM 637 C CA . HIS A 1 85 ? 13.336 -21.25 -7.531 1 95.94 85 HIS A CA 1
ATOM 638 C C . HIS A 1 85 ? 14.633 -20.734 -8.141 1 95.94 85 HIS A C 1
ATOM 640 O O . HIS A 1 85 ? 14.672 -20.406 -9.336 1 95.94 85 HIS A O 1
ATOM 646 N N . GLY A 1 86 ? 15.695 -20.594 -7.352 1 95.81 86 GLY A N 1
ATOM 647 C CA . GLY A 1 86 ? 16.922 -19.938 -7.793 1 95.81 86 GLY A CA 1
ATOM 648 C C . GLY A 1 86 ? 16.875 -18.438 -7.641 1 95.81 86 GLY A C 1
ATOM 649 O O . GLY A 1 86 ? 15.789 -17.859 -7.5 1 95.81 86 GLY A O 1
ATOM 650 N N . TRP A 1 87 ? 17.984 -17.828 -7.703 1 96.31 87 TRP A N 1
ATOM 651 C CA . TRP A 1 87 ? 18.062 -16.375 -7.547 1 96.31 87 TRP A CA 1
ATOM 652 C C . TRP A 1 87 ? 17.344 -15.664 -8.688 1 96.31 87 TRP A C 1
ATOM 654 O O . TRP A 1 87 ? 16.781 -14.586 -8.5 1 96.31 87 TRP A O 1
ATOM 664 N N . ASP A 1 88 ? 17.328 -16.281 -9.844 1 96.81 88 ASP A N 1
ATOM 665 C CA . ASP A 1 88 ? 16.672 -15.664 -10.992 1 96.81 88 ASP A CA 1
ATOM 666 C C . ASP A 1 88 ? 15.227 -16.141 -11.125 1 96.81 88 ASP A C 1
ATOM 668 O O . ASP A 1 88 ? 14.508 -15.727 -12.039 1 96.81 88 ASP A O 1
ATOM 672 N N . GLY A 1 89 ? 14.773 -17.062 -10.266 1 97.5 89 GLY A N 1
ATOM 673 C CA . GLY A 1 89 ? 13.414 -17.578 -10.289 1 97.5 89 GLY A CA 1
ATOM 674 C C . GLY A 1 89 ? 13.227 -18.719 -11.281 1 97.5 89 GLY A C 1
ATOM 675 O O . GLY A 1 89 ? 12.156 -19.328 -11.344 1 97.5 89 GLY A O 1
ATOM 676 N N . PHE A 1 90 ? 14.289 -19.016 -12.078 1 97.38 90 PHE A N 1
ATOM 677 C CA . PHE A 1 90 ? 14.211 -20.062 -13.086 1 97.38 90 PHE A CA 1
ATOM 678 C C . PHE A 1 90 ? 15.359 -21.047 -12.93 1 97.38 90 PHE A C 1
ATOM 680 O O . PHE A 1 90 ? 16 -21.422 -13.914 1 97.38 90 PHE A O 1
ATOM 687 N N . GLY A 1 91 ? 15.609 -21.375 -11.719 1 96.25 91 GLY A N 1
ATOM 688 C CA . GLY A 1 91 ? 16.562 -22.438 -11.414 1 96.25 91 GLY A CA 1
ATOM 689 C C . GLY A 1 91 ? 18 -22.031 -11.656 1 96.25 91 GLY A C 1
ATOM 690 O O . GLY A 1 91 ? 18.906 -22.875 -11.641 1 96.25 91 GLY A O 1
ATOM 691 N N . ASP A 1 92 ? 18.25 -20.734 -11.914 1 96 92 ASP A N 1
ATOM 692 C CA . ASP A 1 92 ? 19.578 -20.172 -12.172 1 96 92 ASP A CA 1
ATOM 693 C C . ASP A 1 92 ? 20.219 -20.812 -13.398 1 96 92 ASP A C 1
ATOM 695 O O . ASP A 1 92 ? 21.422 -21.047 -13.43 1 96 92 ASP A O 1
ATOM 699 N N . VAL A 1 93 ? 19.312 -21.078 -14.32 1 94.94 93 VAL A N 1
ATOM 700 C CA . VAL A 1 93 ? 19.812 -21.641 -15.57 1 94.94 93 VAL A CA 1
ATOM 701 C C . VAL A 1 93 ? 20.25 -20.5 -16.5 1 94.94 93 VAL A C 1
ATOM 703 O O . VAL A 1 93 ? 19.672 -19.422 -16.484 1 94.94 93 VAL A O 1
ATOM 706 N N . VAL A 1 94 ? 21.234 -20.75 -17.281 1 92.69 94 VAL A N 1
ATOM 707 C CA . VAL A 1 94 ? 21.703 -19.781 -18.266 1 92.69 94 VAL A CA 1
ATOM 708 C C . VAL A 1 94 ? 20.984 -19.984 -19.594 1 92.69 94 VAL A C 1
ATOM 710 O O . VAL A 1 94 ? 20.953 -21.094 -20.125 1 92.69 94 VAL A O 1
ATOM 713 N N . PHE A 1 95 ? 20.391 -18.969 -20 1 92.94 95 PHE A N 1
ATOM 714 C CA . PHE A 1 95 ? 19.719 -19.016 -21.281 1 92.94 95 PHE A CA 1
ATOM 715 C C . PHE A 1 95 ? 20.562 -18.375 -22.375 1 92.94 95 PHE A C 1
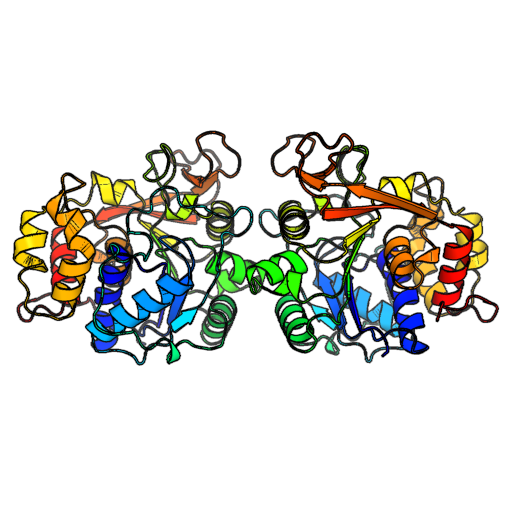ATOM 717 O O . PHE A 1 95 ? 21.234 -17.375 -22.141 1 92.94 95 PHE A O 1
ATOM 724 N N . GLU A 1 96 ? 20.5 -18.891 -23.531 1 89.12 96 GLU A N 1
ATOM 725 C CA . GLU A 1 96 ? 21.25 -18.391 -24.688 1 89.12 96 GLU A CA 1
ATOM 726 C C . GLU A 1 96 ? 20.609 -17.125 -25.25 1 89.12 96 GLU A C 1
ATOM 728 O O . GLU A 1 96 ? 21.281 -16.312 -25.891 1 89.12 96 GLU A O 1
ATOM 733 N N . THR A 1 97 ? 19.344 -16.984 -25.062 1 88.69 97 THR A N 1
ATOM 734 C CA . THR A 1 97 ? 18.609 -15.844 -25.594 1 88.69 97 THR A CA 1
ATOM 735 C C . THR A 1 97 ? 18.141 -14.93 -24.469 1 88.69 97 THR A C 1
ATOM 737 O O . THR A 1 97 ? 17.938 -15.375 -23.344 1 88.69 97 THR A O 1
ATOM 740 N N . VAL A 1 98 ? 18.109 -13.594 -24.859 1 87.81 98 VAL A N 1
ATOM 741 C CA . VAL A 1 98 ? 17.594 -12.602 -23.922 1 87.81 98 VAL A CA 1
ATOM 742 C C . VAL A 1 98 ? 16.125 -12.32 -24.219 1 87.81 98 VAL A C 1
ATOM 744 O O . VAL A 1 98 ? 15.75 -12.086 -25.375 1 87.81 98 VAL A O 1
ATOM 747 N N . SER A 1 99 ? 15.32 -12.5 -23.172 1 89.06 99 SER A N 1
ATOM 748 C CA . SER A 1 99 ? 13.898 -12.227 -23.328 1 89.06 99 SER A CA 1
ATOM 749 C C . SER A 1 99 ? 13.656 -10.758 -23.672 1 89.06 99 SER A C 1
ATOM 751 O O . SER A 1 99 ? 14.344 -9.875 -23.172 1 89.06 99 SER A O 1
ATOM 753 N N . ASP A 1 100 ? 12.672 -10.461 -24.547 1 91.19 100 ASP A N 1
ATOM 754 C CA . ASP A 1 100 ? 12.352 -9.109 -24.969 1 91.19 100 ASP A CA 1
ATOM 755 C C . ASP A 1 100 ? 11.43 -8.414 -23.984 1 91.19 100 ASP A C 1
ATOM 757 O O . ASP A 1 100 ? 10.211 -8.367 -24.188 1 91.19 100 ASP A O 1
ATOM 761 N N . VAL A 1 101 ? 11.977 -7.762 -23.031 1 92.75 101 VAL A N 1
ATOM 762 C CA . VAL A 1 101 ? 11.188 -7.164 -21.953 1 92.75 101 VAL A CA 1
ATOM 763 C C . VAL A 1 101 ? 10.562 -5.855 -22.438 1 92.75 101 VAL A C 1
ATOM 765 O O . VAL A 1 101 ? 9.828 -5.203 -21.703 1 92.75 101 VAL A O 1
ATOM 768 N N . SER A 1 102 ? 10.805 -5.5 -23.734 1 92.88 102 SER A N 1
ATOM 769 C CA . SER A 1 102 ? 10.203 -4.285 -24.266 1 92.88 102 SER A CA 1
ATOM 770 C C . SER A 1 102 ? 8.695 -4.445 -24.453 1 92.88 102 SER A C 1
ATOM 772 O O . SER A 1 102 ? 7.98 -3.461 -24.641 1 92.88 102 SER A O 1
ATOM 774 N N . ILE A 1 103 ? 8.219 -5.637 -24.297 1 94.19 103 ILE A N 1
ATOM 775 C CA . ILE A 1 103 ? 6.797 -5.891 -24.469 1 94.19 103 ILE A CA 1
ATOM 776 C C . ILE A 1 103 ? 6.035 -5.461 -23.219 1 94.19 103 ILE A C 1
ATOM 778 O O . ILE A 1 103 ? 4.805 -5.402 -23.219 1 94.19 103 ILE A O 1
ATOM 782 N N . LEU A 1 104 ? 6.75 -5.199 -22.141 1 97.62 104 LEU A N 1
ATOM 783 C CA . LEU A 1 104 ? 6.109 -4.781 -20.891 1 97.62 104 LEU A CA 1
ATOM 784 C C . LEU A 1 104 ? 5.379 -3.453 -21.078 1 97.62 104 LEU A C 1
ATOM 786 O O . LEU A 1 104 ? 5.883 -2.551 -21.75 1 97.62 104 LEU A O 1
ATOM 790 N N . GLU A 1 105 ? 4.219 -3.416 -20.547 1 98.25 105 GLU A N 1
ATOM 791 C CA . GLU A 1 105 ? 3.502 -2.145 -20.5 1 98.25 105 GLU A CA 1
ATOM 792 C C . GLU A 1 105 ? 4.234 -1.13 -19.625 1 98.25 105 GLU A C 1
ATOM 794 O O . GLU A 1 105 ? 4.852 -1.495 -18.625 1 98.25 105 GLU A O 1
ATOM 799 N N . GLU A 1 106 ? 4.129 0.091 -19.969 1 97 106 GLU A N 1
ATOM 800 C CA . GLU A 1 106 ? 4.707 1.161 -19.156 1 97 106 GLU A CA 1
ATOM 801 C C . GLU A 1 106 ? 3.92 1.361 -17.859 1 97 106 GLU A C 1
ATOM 803 O O . GLU A 1 106 ? 4.496 1.69 -16.828 1 97 106 GLU A O 1
ATOM 808 N N . GLU A 1 107 ? 2.668 1.171 -17.969 1 97.69 107 GLU A N 1
ATOM 809 C CA . GLU A 1 107 ? 1.77 1.337 -16.828 1 97.69 107 GLU A CA 1
ATOM 810 C C . GLU A 1 107 ? 2.08 0.326 -15.727 1 97.69 107 GLU A C 1
ATOM 812 O O . GLU A 1 107 ? 2.295 -0.856 -16 1 97.69 107 GLU A O 1
ATOM 817 N N . HIS A 1 108 ? 2.176 0.798 -14.484 1 98.5 108 HIS A N 1
ATOM 818 C CA . HIS A 1 108 ? 2.393 -0.083 -13.344 1 98.5 108 HIS A CA 1
ATOM 819 C C . HIS A 1 108 ? 1.258 -1.092 -13.203 1 98.5 108 HIS A C 1
ATOM 821 O O . HIS A 1 108 ? 0.093 -0.758 -13.43 1 98.5 108 HIS A O 1
ATOM 827 N N . ALA A 1 109 ? 1.561 -2.309 -12.766 1 98.88 109 ALA A N 1
ATOM 828 C CA . ALA A 1 109 ? 0.594 -3.398 -12.664 1 98.88 109 ALA A CA 1
ATOM 829 C C . ALA A 1 109 ? -0.628 -2.971 -11.852 1 98.88 109 ALA A C 1
ATOM 831 O O . ALA A 1 109 ? -1.763 -3.291 -12.219 1 98.88 109 ALA A O 1
ATOM 832 N N . VAL A 1 110 ? -0.439 -2.23 -10.758 1 98.88 110 VAL A N 1
ATOM 833 C CA . VAL A 1 110 ? -1.521 -1.816 -9.875 1 98.88 110 VAL A CA 1
ATOM 834 C C . VAL A 1 110 ? -2.482 -0.899 -10.625 1 98.88 110 VAL A C 1
ATOM 836 O O . VAL A 1 110 ? -3.701 -1.077 -10.555 1 98.88 110 VAL A O 1
ATOM 839 N N . ASN A 1 111 ? -1.935 0.088 -11.359 1 98.75 111 ASN A N 1
ATOM 840 C CA . ASN A 1 111 ? -2.771 0.968 -12.164 1 98.75 111 ASN A CA 1
ATOM 841 C C . ASN A 1 111 ? -3.469 0.204 -13.289 1 98.75 111 ASN A C 1
ATOM 843 O O . ASN A 1 111 ? -4.629 0.478 -13.602 1 98.75 111 ASN A O 1
ATOM 847 N N . GLY A 1 112 ? -2.748 -0.763 -13.898 1 98.81 112 GLY A N 1
ATOM 848 C CA . GLY A 1 112 ? -3.361 -1.617 -14.898 1 98.81 112 GLY A CA 1
ATOM 849 C C . GLY A 1 112 ? -4.523 -2.434 -14.359 1 98.81 112 GLY A C 1
ATOM 850 O O . GLY A 1 112 ? -5.582 -2.506 -14.992 1 98.81 112 GLY A O 1
ATOM 851 N N . LEU A 1 113 ? -4.332 -3.037 -13.195 1 98.88 113 LEU A N 1
ATOM 852 C CA . LEU A 1 113 ? -5.391 -3.793 -12.523 1 98.88 113 LEU A CA 1
ATOM 853 C C . LEU A 1 113 ? -6.625 -2.926 -12.312 1 98.88 113 LEU A C 1
ATOM 855 O O . LEU A 1 113 ? -7.734 -3.318 -12.672 1 98.88 113 LEU A O 1
ATOM 859 N N . ILE A 1 114 ? -6.398 -1.755 -11.742 1 98.75 114 ILE A N 1
ATOM 860 C CA . ILE A 1 114 ? -7.492 -0.851 -11.414 1 98.75 114 ILE A CA 1
ATOM 861 C C . ILE A 1 114 ? -8.227 -0.437 -12.688 1 98.75 114 ILE A C 1
ATOM 863 O O . ILE A 1 114 ? -9.453 -0.5 -12.758 1 98.75 114 ILE A O 1
ATOM 867 N N . ARG A 1 115 ? -7.457 -0.057 -13.711 1 98.69 115 ARG A N 1
ATOM 868 C CA . ARG A 1 115 ? -8.047 0.387 -14.969 1 98.69 115 ARG A CA 1
ATOM 869 C C . ARG A 1 115 ? -8.867 -0.726 -15.609 1 98.69 115 ARG A C 1
ATOM 871 O O . ARG A 1 115 ? -10.008 -0.507 -16.016 1 98.69 115 ARG A O 1
ATOM 878 N N . LEU A 1 116 ? -8.336 -1.922 -15.695 1 98.75 116 LEU A N 1
ATOM 879 C CA . LEU A 1 116 ? -8.984 -3.037 -16.375 1 98.75 116 LEU A CA 1
ATOM 880 C C . LEU A 1 116 ? -10.258 -3.445 -15.633 1 98.75 116 LEU A C 1
ATOM 882 O O . LEU A 1 116 ? -11.305 -3.646 -16.25 1 98.75 116 LEU A O 1
ATOM 886 N N . VAL A 1 117 ? -10.211 -3.518 -14.352 1 98.62 117 VAL A N 1
ATOM 887 C CA . VAL A 1 117 ? -11.367 -3.922 -13.555 1 98.62 117 VAL A CA 1
ATOM 888 C C . VAL A 1 117 ? -12.445 -2.846 -13.617 1 98.62 117 VAL A C 1
ATOM 890 O O . VAL A 1 117 ? -13.641 -3.154 -13.648 1 98.62 117 VAL A O 1
ATOM 893 N N . ASN A 1 118 ? -12.023 -1.562 -13.633 1 98.44 118 ASN A N 1
ATOM 894 C CA . ASN A 1 118 ? -12.977 -0.466 -13.742 1 98.44 118 ASN A CA 1
ATOM 895 C C . ASN A 1 118 ? -13.617 -0.417 -15.125 1 98.44 118 ASN A C 1
ATOM 897 O O . ASN A 1 118 ? -14.781 -0.025 -15.266 1 98.44 118 ASN A O 1
ATOM 901 N N . THR A 1 119 ? -12.883 -0.812 -16.156 1 98.31 119 THR A N 1
ATOM 902 C CA . THR A 1 119 ? -13.383 -0.815 -17.531 1 98.31 119 THR A CA 1
ATOM 903 C C . THR A 1 119 ? -14.359 -1.967 -17.75 1 98.31 119 THR A C 1
ATOM 905 O O . THR A 1 119 ? -15.273 -1.867 -18.578 1 98.31 119 THR A O 1
ATOM 908 N N . HIS A 1 120 ? -14.258 -3.092 -16.953 1 98.12 120 HIS A N 1
ATOM 909 C CA . HIS A 1 120 ? -15.094 -4.285 -17.078 1 98.12 120 HIS A CA 1
ATOM 910 C C . HIS A 1 120 ? -15.617 -4.738 -15.719 1 98.12 120 HIS A C 1
ATOM 912 O O . HIS A 1 120 ? -15.406 -5.883 -15.32 1 98.12 120 HIS A O 1
ATOM 918 N N . PRO A 1 121 ? -16.359 -3.85 -15.07 1 98.19 121 PRO A N 1
ATOM 919 C CA . PRO A 1 121 ? -16.812 -4.191 -13.711 1 98.19 121 PRO A CA 1
ATOM 920 C C . PRO A 1 121 ? -17.625 -5.48 -13.672 1 98.19 121 PRO A C 1
ATOM 922 O O . PRO A 1 121 ? -18.531 -5.668 -14.477 1 98.19 121 PRO A O 1
ATOM 925 N N . GLY A 1 122 ? -17.234 -6.383 -12.812 1 98.25 122 GLY A N 1
ATOM 926 C CA . GLY A 1 122 ? -17.938 -7.637 -12.586 1 98.25 122 GLY A CA 1
ATOM 927 C C . GLY A 1 122 ? -17.594 -8.703 -13.609 1 98.25 122 GLY A C 1
ATOM 928 O O . GLY A 1 122 ? -18.188 -9.781 -13.609 1 98.25 122 GLY A O 1
ATOM 929 N N . GLU A 1 123 ? -16.578 -8.438 -14.422 1 98.5 123 GLU A N 1
ATOM 930 C CA . GLU A 1 123 ? -16.344 -9.359 -15.531 1 98.5 123 GLU A CA 1
ATOM 931 C C . GLU A 1 123 ? -15 -10.062 -15.398 1 98.5 123 GLU A C 1
ATOM 933 O O . GLU A 1 123 ? -14.781 -11.117 -16 1 98.5 123 GLU A O 1
ATOM 938 N N . ILE A 1 124 ? -14.094 -9.508 -14.664 1 98.81 124 ILE A N 1
ATOM 939 C CA . ILE A 1 124 ? -12.727 -10.008 -14.672 1 98.81 124 ILE A CA 1
ATOM 940 C C . ILE A 1 124 ? -12.469 -10.852 -13.422 1 98.81 124 ILE A C 1
ATOM 942 O O . ILE A 1 124 ? -12.688 -10.391 -12.305 1 98.81 124 ILE A O 1
ATOM 946 N N . SER A 1 125 ? -12.086 -12.109 -13.594 1 98.94 125 SER A N 1
ATOM 947 C CA . SER A 1 125 ? -11.516 -12.922 -12.523 1 98.94 125 SER A CA 1
ATOM 948 C C . SER A 1 125 ? -10.008 -12.727 -12.43 1 98.94 125 SER A C 1
ATOM 950 O O . SER A 1 125 ? -9.352 -12.414 -13.422 1 98.94 125 SER A O 1
ATOM 952 N N . ILE A 1 126 ? -9.508 -12.836 -11.234 1 98.94 126 ILE A N 1
ATOM 953 C CA . ILE A 1 126 ? -8.07 -12.75 -11.031 1 98.94 126 ILE A CA 1
ATOM 954 C C . ILE A 1 126 ? -7.547 -14.055 -10.445 1 98.94 126 ILE A C 1
ATOM 956 O O . ILE A 1 126 ? -8.102 -14.57 -9.469 1 98.94 126 ILE A O 1
ATOM 960 N N . VAL A 1 127 ? -6.617 -14.648 -11.094 1 98.94 127 VAL A N 1
ATOM 961 C CA . VAL A 1 127 ? -5.852 -15.773 -10.562 1 98.94 127 VAL A CA 1
ATOM 962 C C . VAL A 1 127 ? -4.531 -15.266 -9.984 1 98.94 127 VAL A C 1
ATOM 964 O O . VAL A 1 127 ? -3.623 -14.891 -10.734 1 98.94 127 VAL A O 1
ATOM 967 N N . ALA A 1 128 ? -4.43 -15.242 -8.672 1 98.94 128 ALA A N 1
ATOM 968 C CA . ALA A 1 128 ? -3.266 -14.703 -7.973 1 98.94 128 ALA A CA 1
ATOM 969 C C . ALA A 1 128 ? -2.398 -15.828 -7.41 1 98.94 128 ALA A C 1
ATOM 971 O O . ALA A 1 128 ? -2.766 -16.469 -6.422 1 98.94 128 ALA A O 1
ATOM 972 N N . VAL A 1 129 ? -1.191 -15.961 -7.984 1 98.94 129 VAL A N 1
ATOM 973 C CA . VAL A 1 129 ? -0.39 -17.125 -7.613 1 98.94 129 VAL A CA 1
ATOM 974 C C . VAL A 1 129 ? 0.969 -16.656 -7.09 1 98.94 129 VAL A C 1
ATOM 976 O O . VAL A 1 129 ? 1.909 -17.453 -7.008 1 98.94 129 VAL A O 1
ATOM 979 N N . GLY A 1 130 ? 1.17 -15.391 -6.832 1 98.81 130 GLY A N 1
ATOM 980 C CA . GLY A 1 130 ? 2.262 -14.797 -6.078 1 98.81 130 GLY A CA 1
ATOM 981 C C . GLY A 1 130 ? 1.795 -14.055 -4.844 1 98.81 130 GLY A C 1
ATOM 982 O O . GLY A 1 130 ? 0.626 -14.141 -4.461 1 98.81 130 GLY A O 1
ATOM 983 N N . PRO A 1 131 ? 2.787 -13.352 -4.16 1 98.88 131 PRO A N 1
ATOM 984 C CA . PRO A 1 131 ? 2.359 -12.477 -3.068 1 98.88 131 PRO A CA 1
ATOM 985 C C . PRO A 1 131 ? 1.261 -11.5 -3.49 1 98.88 131 PRO A C 1
ATOM 987 O O . PRO A 1 131 ? 1.287 -10.984 -4.609 1 98.88 131 PRO A O 1
ATOM 990 N N . LEU A 1 132 ? 0.332 -11.211 -2.625 1 98.94 132 LEU A N 1
ATOM 991 C CA . LEU A 1 132 ? -0.888 -10.5 -2.986 1 98.94 132 LEU A CA 1
ATOM 992 C C . LEU A 1 132 ? -0.676 -8.992 -2.92 1 98.94 132 LEU A C 1
ATOM 994 O O . LEU A 1 132 ? -1.633 -8.234 -2.75 1 98.94 132 LEU A O 1
ATOM 998 N N . THR A 1 133 ? 0.554 -8.547 -3.055 1 98.88 133 THR A N 1
ATOM 999 C CA . THR A 1 133 ? 0.954 -7.156 -2.869 1 98.88 133 THR A CA 1
ATOM 1000 C C . THR A 1 133 ? 0.239 -6.25 -3.867 1 98.88 133 THR A C 1
ATOM 1002 O O . THR A 1 133 ? -0.303 -5.211 -3.49 1 98.88 133 THR A O 1
ATOM 1005 N N . ASN A 1 134 ? 0.218 -6.633 -5.191 1 98.94 134 ASN A N 1
ATOM 1006 C CA . ASN A 1 134 ? -0.463 -5.824 -6.199 1 98.94 134 ASN A CA 1
ATOM 1007 C C . ASN A 1 134 ? -1.939 -5.637 -5.863 1 98.94 134 ASN A C 1
ATOM 1009 O O . ASN A 1 134 ? -2.479 -4.539 -6.004 1 98.94 134 ASN A O 1
ATOM 1013 N N . LEU A 1 135 ? -2.59 -6.73 -5.469 1 98.94 135 LEU A N 1
ATOM 1014 C CA . LEU A 1 135 ? -4.016 -6.672 -5.164 1 98.94 135 LEU A CA 1
ATOM 1015 C C . LEU A 1 135 ? -4.273 -5.785 -3.949 1 98.94 135 LEU A C 1
ATOM 1017 O O . LEU A 1 135 ? -5.23 -5.008 -3.938 1 98.94 135 LEU A O 1
ATOM 1021 N N . ALA A 1 136 ? -3.414 -5.941 -2.932 1 98.88 136 ALA A N 1
ATOM 1022 C CA . ALA A 1 136 ? -3.559 -5.109 -1.741 1 98.88 136 ALA A CA 1
ATOM 1023 C C . ALA A 1 136 ? -3.408 -3.631 -2.086 1 98.88 136 ALA A C 1
ATOM 1025 O O . ALA A 1 136 ? -4.199 -2.799 -1.632 1 98.88 136 ALA A O 1
ATOM 1026 N N . LEU A 1 137 ? -2.4 -3.299 -2.861 1 98.81 137 LEU A N 1
ATOM 1027 C CA . LEU A 1 137 ? -2.193 -1.92 -3.293 1 98.81 137 LEU A CA 1
ATOM 1028 C C . LEU A 1 137 ? -3.391 -1.412 -4.09 1 98.81 137 LEU A C 1
ATOM 1030 O O . LEU A 1 137 ? -3.84 -0.281 -3.889 1 98.81 137 LEU A O 1
ATOM 1034 N N . ALA A 1 138 ? -3.926 -2.229 -4.992 1 98.81 138 ALA A N 1
ATOM 1035 C CA . ALA A 1 138 ? -5.09 -1.843 -5.785 1 98.81 138 ALA A CA 1
ATOM 1036 C C . ALA A 1 138 ? -6.289 -1.544 -4.891 1 98.81 138 ALA A C 1
ATOM 1038 O O . ALA A 1 138 ? -7.008 -0.565 -5.109 1 98.81 138 ALA A O 1
ATOM 1039 N N . MET A 1 139 ? -6.492 -2.379 -3.873 1 98.44 139 MET A N 1
ATOM 1040 C CA . MET A 1 139 ? -7.617 -2.213 -2.957 1 98.44 139 MET A CA 1
ATOM 1041 C C . MET A 1 139 ? -7.473 -0.927 -2.148 1 98.44 139 MET A C 1
ATOM 1043 O O . MET A 1 139 ? -8.477 -0.298 -1.796 1 98.44 139 MET A O 1
ATOM 1047 N N . ARG A 1 140 ? -6.238 -0.496 -1.923 1 98 140 ARG A N 1
ATOM 1048 C CA . ARG A 1 140 ? -6.016 0.723 -1.15 1 98 140 ARG A CA 1
ATOM 1049 C C . ARG A 1 140 ? -6.098 1.958 -2.041 1 98 140 ARG A C 1
ATOM 1051 O O . ARG A 1 140 ? -6.48 3.037 -1.579 1 98 140 ARG A O 1
ATOM 1058 N N . MET A 1 141 ? -5.848 1.773 -3.316 1 97.75 141 MET A N 1
ATOM 1059 C CA . MET A 1 141 ? -5.906 2.879 -4.27 1 97.75 141 MET A CA 1
ATOM 1060 C C . MET A 1 141 ? -7.332 3.09 -4.77 1 97.75 141 MET A C 1
ATOM 1062 O O . MET A 1 141 ? -7.699 4.199 -5.156 1 97.75 141 MET A O 1
ATOM 1066 N N . ASP A 1 142 ? -8.133 2.033 -4.785 1 97.81 142 ASP A N 1
ATOM 1067 C CA . ASP A 1 142 ? -9.523 2.051 -5.223 1 97.81 142 ASP A CA 1
ATOM 1068 C C . ASP A 1 142 ? -10.406 1.23 -4.281 1 97.81 142 ASP A C 1
ATOM 1070 O O . ASP A 1 142 ? -10.438 0.001 -4.367 1 97.81 142 ASP A O 1
ATOM 1074 N N . PRO A 1 143 ? -11.188 1.901 -3.449 1 96.12 143 PRO A N 1
ATOM 1075 C CA . PRO A 1 143 ? -11.984 1.184 -2.451 1 96.12 143 PRO A CA 1
ATOM 1076 C C . PRO A 1 143 ? -13.016 0.249 -3.082 1 96.12 143 PRO A C 1
ATOM 1078 O O . PRO A 1 143 ? -13.547 -0.635 -2.406 1 96.12 143 PRO A O 1
ATOM 1081 N N . MET A 1 144 ? -13.297 0.429 -4.348 1 97.69 144 MET A N 1
ATOM 1082 C CA . MET A 1 144 ? -14.305 -0.397 -5 1 97.69 144 MET A CA 1
ATOM 1083 C C . MET A 1 144 ? -13.648 -1.52 -5.805 1 97.69 144 MET A C 1
ATOM 1085 O O . MET A 1 144 ? -14.344 -2.348 -6.395 1 97.69 144 MET A O 1
ATOM 1089 N N . PHE A 1 145 ? -12.352 -1.63 -5.832 1 98.56 145 PHE A N 1
ATOM 1090 C CA . PHE A 1 145 ? -11.625 -2.592 -6.652 1 98.56 145 PHE A CA 1
ATOM 1091 C C . PHE A 1 145 ? -12.125 -4.008 -6.395 1 98.56 145 PHE A C 1
ATOM 1093 O O . PHE A 1 145 ? -12.453 -4.738 -7.336 1 98.56 145 PHE A O 1
ATOM 1100 N N . ALA A 1 146 ? -12.219 -4.406 -5.117 1 98 146 ALA A N 1
ATOM 1101 C CA . ALA A 1 146 ? -12.562 -5.777 -4.746 1 98 146 ALA A CA 1
ATOM 1102 C C . ALA A 1 146 ? -13.961 -6.141 -5.234 1 98 146 ALA A C 1
ATOM 1104 O O . ALA A 1 146 ? -14.188 -7.25 -5.723 1 98 146 ALA A O 1
ATOM 1105 N N . SER A 1 147 ? -14.875 -5.156 -5.152 1 98.38 147 SER A N 1
ATOM 1106 C CA . SER A 1 147 ? -16.266 -5.434 -5.484 1 98.38 147 SER A CA 1
ATOM 1107 C C . SER A 1 147 ? -16.484 -5.473 -6.996 1 98.38 147 SER A C 1
ATOM 1109 O O . SER A 1 147 ? -17.5 -5.969 -7.473 1 98.38 147 SER A O 1
ATOM 1111 N N . LYS A 1 148 ? -15.539 -4.934 -7.707 1 98.5 148 LYS A N 1
ATOM 1112 C CA . LYS A 1 148 ? -15.688 -4.852 -9.156 1 98.5 148 LYS A CA 1
ATOM 1113 C C . LYS A 1 148 ? -15.086 -6.074 -9.844 1 98.5 148 LYS A C 1
ATOM 1115 O O . LYS A 1 148 ? -15.273 -6.273 -11.047 1 98.5 148 LYS A O 1
ATOM 1120 N N . MET A 1 149 ? -14.383 -6.926 -9.141 1 98.44 149 MET A N 1
ATOM 1121 C CA . MET A 1 149 ? -13.906 -8.195 -9.688 1 98.44 149 MET A CA 1
ATOM 1122 C C . MET A 1 149 ? -15.055 -9.188 -9.828 1 98.44 149 MET A C 1
ATOM 1124 O O . MET A 1 149 ? -16.094 -9.047 -9.18 1 98.44 149 MET A O 1
ATOM 1128 N N . LYS A 1 150 ? -14.875 -10.164 -10.68 1 98.75 150 LYS A N 1
ATOM 1129 C CA . LYS A 1 150 ? -15.836 -11.25 -10.789 1 98.75 150 LYS A CA 1
ATOM 1130 C C . LYS A 1 150 ? -15.57 -12.328 -9.742 1 98.75 150 LYS A C 1
ATOM 1132 O O . LYS A 1 150 ? -16.5 -12.812 -9.094 1 98.75 150 LYS A O 1
ATOM 1137 N N . SER A 1 151 ? -14.344 -12.797 -9.633 1 98.88 151 SER A N 1
ATOM 1138 C CA . SER A 1 151 ? -13.914 -13.828 -8.695 1 98.88 151 SER A CA 1
ATOM 1139 C C . SER A 1 151 ? -12.406 -13.797 -8.5 1 98.88 151 SER A C 1
ATOM 1141 O O . SER A 1 151 ? -11.688 -13.125 -9.242 1 98.88 151 SER A O 1
ATOM 1143 N N . LEU A 1 152 ? -11.984 -14.406 -7.473 1 98.94 152 LEU A N 1
ATOM 1144 C CA . LEU A 1 152 ? -10.562 -14.445 -7.125 1 98.94 152 LEU A CA 1
ATOM 1145 C C . LEU A 1 152 ? -10.125 -15.867 -6.797 1 98.94 152 LEU A C 1
ATOM 1147 O O . LEU A 1 152 ? -10.789 -16.562 -6.027 1 98.94 152 LEU A O 1
ATOM 1151 N N . TYR A 1 153 ? -9.117 -16.359 -7.461 1 98.94 153 TYR A N 1
ATOM 1152 C CA . TYR A 1 153 ? -8.445 -17.625 -7.164 1 98.94 153 TYR A CA 1
ATOM 1153 C C . TYR A 1 153 ? -7.039 -17.391 -6.633 1 98.94 153 TYR A C 1
ATOM 1155 O O . TYR A 1 153 ? -6.219 -16.734 -7.293 1 98.94 153 TYR A O 1
ATOM 1163 N N . ILE A 1 154 ? -6.77 -17.891 -5.465 1 98.94 154 ILE A N 1
ATOM 1164 C CA . ILE A 1 154 ? -5.5 -17.609 -4.805 1 98.94 154 ILE A CA 1
ATOM 1165 C C . ILE A 1 154 ? -4.746 -18.906 -4.555 1 98.94 154 ILE A C 1
ATOM 1167 O O . ILE A 1 154 ? -5.32 -19.875 -4.051 1 98.94 154 ILE A O 1
ATOM 1171 N N . MET A 1 155 ? -3.543 -18.984 -4.988 1 98.94 155 MET A N 1
ATOM 1172 C CA . MET A 1 155 ? -2.619 -19.953 -4.391 1 98.94 155 MET A CA 1
ATOM 1173 C C . MET A 1 155 ? -1.87 -19.328 -3.217 1 98.94 155 MET A C 1
ATOM 1175 O O . MET A 1 155 ? -1.097 -18.391 -3.4 1 98.94 155 MET A O 1
ATOM 1179 N N . GLY A 1 156 ? -2.174 -19.781 -2.049 1 98.75 156 GLY A N 1
ATOM 1180 C CA . GLY A 1 156 ? -1.536 -19.188 -0.88 1 98.75 156 GLY A CA 1
ATOM 1181 C C . GLY A 1 156 ? -2.166 -19.641 0.427 1 98.75 156 GLY A C 1
ATOM 1182 O O . GLY A 1 156 ? -3.277 -20.172 0.438 1 98.75 156 GLY A O 1
ATOM 1183 N N . GLY A 1 157 ? -1.436 -19.438 1.471 1 98.44 157 GLY A N 1
ATOM 1184 C CA . GLY A 1 157 ? -1.922 -19.75 2.807 1 98.44 157 GLY A CA 1
ATOM 1185 C C . GLY A 1 157 ? -1.841 -21.219 3.145 1 98.44 157 GLY A C 1
ATOM 1186 O O . GLY A 1 157 ? -1.254 -22 2.393 1 98.44 157 GLY A O 1
ATOM 1187 N N . ASN A 1 158 ? -2.266 -21.547 4.352 1 98.25 158 ASN A N 1
ATOM 1188 C CA . ASN A 1 158 ? -2.334 -22.906 4.875 1 98.25 158 ASN A CA 1
ATOM 1189 C C . ASN A 1 158 ? -3.533 -23.094 5.801 1 98.25 158 ASN A C 1
ATOM 1191 O O . ASN A 1 158 ? -4.117 -22.109 6.273 1 98.25 158 ASN A O 1
ATOM 1195 N N . THR A 1 159 ? -3.912 -24.297 6.023 1 97.06 159 THR A N 1
ATOM 1196 C CA . THR A 1 159 ? -5.156 -24.531 6.75 1 97.06 159 THR A CA 1
ATOM 1197 C C . THR A 1 159 ? -4.891 -25.312 8.031 1 97.06 159 THR A C 1
ATOM 1199 O O . THR A 1 159 ? -5.742 -25.375 8.922 1 97.06 159 THR A O 1
ATOM 1202 N N . GLU A 1 160 ? -3.725 -25.922 8.117 1 95.12 160 GLU A N 1
ATOM 1203 C CA . GLU A 1 160 ? -3.424 -26.781 9.25 1 95.12 160 GLU A CA 1
ATOM 1204 C C . GLU A 1 160 ? -2.193 -26.297 10.008 1 95.12 160 GLU A C 1
ATOM 1206 O O . GLU A 1 160 ? -1.597 -27.047 10.789 1 95.12 160 GLU A O 1
ATOM 1211 N N . GLY A 1 161 ? -1.809 -25.094 9.672 1 93 161 GLY A N 1
ATOM 1212 C CA . GLY A 1 161 ? -0.643 -24.516 10.328 1 93 161 GLY A CA 1
ATOM 1213 C C . GLY A 1 161 ? 0.667 -25.094 9.82 1 93 161 GLY A C 1
ATOM 1214 O O . GLY A 1 161 ? 1.694 -25 10.5 1 93 161 GLY A O 1
ATOM 1215 N N . VAL A 1 162 ? 0.656 -25.797 8.727 1 93.62 162 VAL A N 1
ATOM 1216 C CA . VAL A 1 162 ? 1.859 -26.328 8.094 1 93.62 162 VAL A CA 1
ATOM 1217 C C . VAL A 1 162 ? 2.404 -25.312 7.094 1 93.62 162 VAL A C 1
ATOM 1219 O O . VAL A 1 162 ? 1.662 -24.797 6.25 1 93.62 162 VAL A O 1
ATOM 1222 N N . GLY A 1 163 ? 3.65 -24.953 7.242 1 93.69 163 GLY A N 1
ATOM 1223 C CA . GLY A 1 163 ? 4.266 -23.984 6.344 1 93.69 163 GLY A CA 1
ATOM 1224 C C . GLY A 1 163 ? 5.309 -24.609 5.434 1 93.69 163 GLY A C 1
ATOM 1225 O O . GLY A 1 163 ? 5.637 -25.781 5.559 1 93.69 163 GLY A O 1
ATOM 1226 N N . ASN A 1 164 ? 5.766 -23.797 4.43 1 93.69 164 ASN A N 1
ATOM 1227 C CA . ASN A 1 164 ? 6.836 -24.234 3.543 1 93.69 164 ASN A CA 1
ATOM 1228 C C . ASN A 1 164 ? 8.016 -23.266 3.553 1 93.69 164 ASN A C 1
ATOM 1230 O O . ASN A 1 164 ? 9.109 -23.609 3.105 1 93.69 164 ASN A O 1
ATOM 1234 N N . ILE A 1 165 ? 7.789 -22.078 3.992 1 93.88 165 ILE A N 1
ATOM 1235 C CA . ILE A 1 165 ? 8.875 -21.109 4.094 1 93.88 165 ILE A CA 1
ATOM 1236 C C . ILE A 1 165 ? 9.219 -20.875 5.562 1 93.88 165 ILE A C 1
ATOM 1238 O O . ILE A 1 165 ? 10.367 -20.562 5.898 1 93.88 165 ILE A O 1
ATOM 1242 N N . THR A 1 166 ? 8.219 -20.938 6.434 1 94.62 166 THR A N 1
ATOM 1243 C CA . THR A 1 166 ? 8.367 -21.109 7.875 1 94.62 166 THR A CA 1
ATOM 1244 C C . THR A 1 166 ? 7.637 -22.359 8.352 1 94.62 166 THR A C 1
ATOM 1246 O O . THR A 1 166 ? 6.996 -23.047 7.562 1 94.62 166 THR A O 1
ATOM 1249 N N . ILE A 1 167 ? 7.703 -22.609 9.586 1 95.19 167 ILE A N 1
ATOM 1250 C CA . ILE A 1 167 ? 7.066 -23.812 10.109 1 95.19 167 ILE A CA 1
ATOM 1251 C C . ILE A 1 167 ? 5.547 -23.641 10.086 1 95.19 167 ILE A C 1
ATOM 1253 O O . ILE A 1 167 ? 4.809 -24.641 10.062 1 95.19 167 ILE A O 1
ATOM 1257 N N . ALA A 1 168 ? 5.074 -22.359 9.922 1 97.12 168 ALA A N 1
ATOM 1258 C CA . ALA A 1 168 ? 3.643 -22.156 10.125 1 97.12 168 ALA A CA 1
ATOM 1259 C C . ALA A 1 168 ? 3.01 -21.469 8.922 1 97.12 168 ALA A C 1
ATOM 1261 O O . ALA A 1 168 ? 1.782 -21.406 8.812 1 97.12 168 ALA A O 1
ATOM 1262 N N . ALA A 1 169 ? 3.844 -20.953 8 1 97.5 169 ALA A N 1
ATOM 1263 C CA . ALA A 1 169 ? 3.258 -20.109 6.969 1 97.5 169 ALA A CA 1
ATOM 1264 C C . ALA A 1 169 ? 3.691 -20.562 5.578 1 97.5 169 ALA A C 1
ATOM 1266 O O . ALA A 1 169 ? 4.828 -21 5.387 1 97.5 169 ALA A O 1
ATOM 1267 N N . GLU A 1 170 ? 2.799 -20.516 4.688 1 98.31 170 GLU A N 1
ATOM 1268 C CA . GLU A 1 170 ? 3.051 -20.719 3.264 1 98.31 170 GLU A CA 1
ATOM 1269 C C . GLU A 1 170 ? 3.734 -19.5 2.645 1 98.31 170 GLU A C 1
ATOM 1271 O O . GLU A 1 170 ? 3.535 -18.375 3.098 1 98.31 170 GLU A O 1
ATOM 1276 N N . PHE A 1 171 ? 4.496 -19.672 1.629 1 98.06 171 PHE A N 1
ATOM 1277 C CA . PHE A 1 171 ? 5.422 -18.703 1.04 1 98.06 171 PHE A CA 1
ATOM 1278 C C . PHE A 1 171 ? 4.695 -17.438 0.637 1 98.06 171 PHE A C 1
ATOM 1280 O O . PHE A 1 171 ? 5.082 -16.328 1.052 1 98.06 171 PHE A O 1
ATOM 1287 N N . ASN A 1 172 ? 3.648 -17.484 -0.251 1 98.69 172 ASN A N 1
ATOM 1288 C CA . ASN A 1 172 ? 3.006 -16.281 -0.785 1 98.69 172 ASN A CA 1
ATOM 1289 C C . ASN A 1 172 ? 2.434 -15.406 0.328 1 98.69 172 ASN A C 1
ATOM 1291 O O . ASN A 1 172 ? 2.541 -14.18 0.278 1 98.69 172 ASN A O 1
ATOM 1295 N N . PHE A 1 173 ? 1.807 -16.062 1.337 1 98.81 173 PHE A N 1
ATOM 1296 C CA . PHE A 1 173 ? 1.221 -15.32 2.449 1 98.81 173 PHE A CA 1
ATOM 1297 C C . PHE A 1 173 ? 2.307 -14.789 3.375 1 98.81 173 PHE A C 1
ATOM 1299 O O . PHE A 1 173 ? 2.178 -13.688 3.924 1 98.81 173 PHE A O 1
ATOM 1306 N N . HIS A 1 174 ? 3.391 -15.531 3.541 1 98.19 174 HIS A N 1
ATOM 1307 C CA . HIS A 1 174 ? 4.477 -15.086 4.41 1 98.19 174 HIS A CA 1
ATOM 1308 C C . HIS A 1 174 ? 5.309 -14 3.738 1 98.19 174 HIS A C 1
ATOM 1310 O O . HIS A 1 174 ? 5.828 -13.109 4.41 1 98.19 174 HIS A O 1
ATOM 1316 N N . CYS A 1 175 ? 5.492 -14.133 2.449 1 98.31 175 CYS A N 1
ATOM 1317 C CA . CYS A 1 175 ? 6.27 -13.141 1.708 1 98.31 175 CYS A CA 1
ATOM 1318 C C . CYS A 1 175 ? 5.699 -11.742 1.907 1 98.31 175 CYS A C 1
ATOM 1320 O O . CYS A 1 175 ? 6.449 -10.773 1.995 1 98.31 175 CYS A O 1
ATOM 1322 N N . ASP A 1 176 ? 4.43 -11.617 1.988 1 98.75 176 ASP A N 1
ATOM 1323 C CA . ASP A 1 176 ? 3.773 -10.352 2.293 1 98.75 176 ASP A CA 1
ATOM 1324 C C . ASP A 1 176 ? 2.523 -10.57 3.141 1 98.75 176 ASP A C 1
ATOM 1326 O O . ASP A 1 176 ? 1.402 -10.5 2.633 1 98.75 176 ASP A O 1
ATOM 1330 N N . PRO A 1 177 ? 2.678 -10.742 4.457 1 98.69 177 PRO A N 1
ATOM 1331 C CA . PRO A 1 177 ? 1.546 -11.055 5.332 1 98.69 177 PRO A CA 1
ATOM 1332 C C . PRO A 1 177 ? 0.488 -9.953 5.344 1 98.69 177 PRO A C 1
ATOM 1334 O O . PRO A 1 177 ? -0.711 -10.242 5.371 1 98.69 177 PRO A O 1
ATOM 1337 N N . GLU A 1 178 ? 0.906 -8.688 5.336 1 98.75 178 GLU A N 1
ATOM 1338 C CA . GLU A 1 178 ? -0.035 -7.566 5.363 1 98.75 178 GLU A CA 1
ATOM 1339 C C . GLU A 1 178 ? -0.902 -7.547 4.109 1 98.75 178 GLU A C 1
ATOM 1341 O O . GLU A 1 178 ? -2.104 -7.281 4.18 1 98.75 178 GLU A O 1
ATOM 1346 N N . ALA A 1 179 ? -0.271 -7.809 2.941 1 98.88 179 ALA A N 1
ATOM 1347 C CA . ALA A 1 179 ? -1.045 -7.859 1.702 1 98.88 179 ALA A CA 1
ATOM 1348 C C . ALA A 1 179 ? -2.088 -8.977 1.751 1 98.88 179 ALA A C 1
ATOM 1350 O O . ALA A 1 179 ? -3.244 -8.766 1.375 1 98.88 179 ALA A O 1
ATOM 1351 N N . ALA A 1 180 ? -1.656 -10.172 2.197 1 98.94 180 ALA A N 1
ATOM 1352 C CA . ALA A 1 180 ? -2.59 -11.289 2.316 1 98.94 180 ALA A CA 1
ATOM 1353 C C . ALA A 1 180 ? -3.746 -10.945 3.252 1 98.94 180 ALA A C 1
ATOM 1355 O O . ALA A 1 180 ? -4.906 -11.234 2.951 1 98.94 180 ALA A O 1
ATOM 1356 N N . PHE A 1 181 ? -3.439 -10.328 4.359 1 98.81 181 PHE A N 1
ATOM 1357 C CA . PHE A 1 181 ? -4.438 -9.891 5.328 1 98.81 181 PHE A CA 1
ATOM 1358 C C . PHE A 1 181 ? -5.43 -8.93 4.684 1 98.81 181 PHE A C 1
ATOM 1360 O O . PHE A 1 181 ? -6.645 -9.109 4.812 1 98.81 181 PHE A O 1
ATOM 1367 N N . ILE A 1 182 ? -4.945 -7.918 3.994 1 98.81 182 ILE A N 1
ATOM 1368 C CA . ILE A 1 182 ? -5.77 -6.895 3.361 1 98.81 182 ILE A CA 1
ATOM 1369 C C . ILE A 1 182 ? -6.707 -7.543 2.346 1 98.81 182 ILE A C 1
ATOM 1371 O O . ILE A 1 182 ? -7.902 -7.246 2.318 1 98.81 182 ILE A O 1
ATOM 1375 N N . VAL A 1 183 ? -6.195 -8.43 1.501 1 98.94 183 VAL A N 1
ATOM 1376 C CA . VAL A 1 183 ? -6.98 -9.039 0.433 1 98.94 183 VAL A CA 1
ATOM 1377 C C . VAL A 1 183 ? -8.094 -9.898 1.035 1 98.94 183 VAL A C 1
ATOM 1379 O O . VAL A 1 183 ? -9.25 -9.812 0.622 1 98.94 183 VAL A O 1
ATOM 1382 N N . LEU A 1 184 ? -7.766 -10.75 2.061 1 98.81 184 LEU A N 1
ATOM 1383 C CA . LEU A 1 184 ? -8.781 -11.617 2.654 1 98.81 184 LEU A CA 1
ATOM 1384 C C . LEU A 1 184 ? -9.828 -10.797 3.4 1 98.81 184 LEU A C 1
ATOM 1386 O O . LEU A 1 184 ? -11 -11.164 3.434 1 98.81 184 LEU A O 1
ATOM 1390 N N . LYS A 1 185 ? -9.398 -9.711 3.953 1 98.06 185 LYS A N 1
ATOM 1391 C CA . LYS A 1 185 ? -10.297 -8.875 4.738 1 98.06 185 LYS A CA 1
ATOM 1392 C C . LYS A 1 185 ? -11.266 -8.117 3.836 1 98.06 185 LYS A C 1
ATOM 1394 O O . LYS A 1 185 ? -12.406 -7.852 4.227 1 98.06 185 LYS A O 1
ATOM 1399 N N . ASN A 1 186 ? -10.812 -7.781 2.623 1 97.88 186 ASN A N 1
ATOM 1400 C CA . ASN A 1 186 ? -11.578 -6.824 1.829 1 97.88 186 ASN A CA 1
ATOM 1401 C C . ASN A 1 186 ? -12.297 -7.508 0.67 1 97.88 186 ASN A C 1
ATOM 1403 O O . ASN A 1 186 ? -13.18 -6.914 0.047 1 97.88 186 ASN A O 1
ATOM 1407 N N . THR A 1 187 ? -11.922 -8.719 0.32 1 97.06 187 THR A N 1
ATOM 1408 C CA . THR A 1 187 ? -12.594 -9.375 -0.792 1 97.06 187 THR A CA 1
ATOM 1409 C C . THR A 1 187 ? -14.07 -9.609 -0.465 1 97.06 187 THR A C 1
ATOM 1411 O O . THR A 1 187 ? -14.414 -9.945 0.671 1 97.06 187 THR A O 1
ATOM 1414 N N . VAL A 1 188 ? -14.93 -9.359 -1.494 1 97.75 188 VAL A N 1
ATOM 1415 C CA . VAL A 1 188 ? -16.359 -9.539 -1.324 1 97.75 188 VAL A CA 1
ATOM 1416 C C . VAL A 1 188 ? -16.922 -10.367 -2.482 1 97.75 188 VAL A C 1
ATOM 1418 O O . VAL A 1 188 ? -18.141 -10.438 -2.672 1 97.75 188 VAL A O 1
ATOM 1421 N N . VAL A 1 189 ? -16.078 -10.914 -3.299 1 98.56 189 VAL A N 1
ATOM 1422 C CA . VAL A 1 189 ? -16.469 -11.773 -4.418 1 98.56 189 VAL A CA 1
ATOM 1423 C C . VAL A 1 189 ? -16.094 -13.219 -4.109 1 98.56 189 VAL A C 1
ATOM 1425 O O . VAL A 1 189 ? -15.336 -13.484 -3.168 1 98.56 189 VAL A O 1
ATOM 1428 N N . PRO A 1 190 ? -16.672 -14.188 -4.875 1 98.69 190 PRO A N 1
ATOM 1429 C CA . PRO A 1 190 ? -16.219 -15.57 -4.656 1 98.69 190 PRO A CA 1
ATOM 1430 C C . PRO A 1 190 ? -14.703 -15.719 -4.711 1 98.69 190 PRO A C 1
ATOM 1432 O O . PRO A 1 190 ? -14.078 -15.344 -5.711 1 98.69 190 PRO A O 1
ATOM 1435 N N . THR A 1 191 ? -14.117 -16.156 -3.633 1 98.88 191 THR A N 1
ATOM 1436 C CA . THR A 1 191 ? -12.672 -16.297 -3.49 1 98.88 191 THR A CA 1
ATOM 1437 C C . THR A 1 191 ? -12.297 -17.734 -3.145 1 98.88 191 THR A C 1
ATOM 1439 O O . THR A 1 191 ? -12.711 -18.266 -2.105 1 98.88 191 THR A O 1
ATOM 1442 N N . VAL A 1 192 ? -11.539 -18.375 -4.004 1 98.94 192 VAL A N 1
ATOM 1443 C CA . VAL A 1 192 ? -11.109 -19.75 -3.855 1 98.94 192 VAL A CA 1
ATOM 1444 C C . VAL A 1 192 ? -9.633 -19.797 -3.471 1 98.94 192 VAL A C 1
ATOM 1446 O O . VAL A 1 192 ? -8.805 -19.109 -4.082 1 98.94 192 VAL A O 1
ATOM 1449 N N . ILE A 1 193 ? -9.289 -20.609 -2.477 1 98.88 193 ILE A N 1
ATOM 1450 C CA . ILE A 1 193 ? -7.906 -20.703 -2.027 1 98.88 193 ILE A CA 1
ATOM 1451 C C . ILE A 1 193 ? -7.387 -22.125 -2.211 1 98.88 193 ILE A C 1
ATOM 1453 O O . ILE A 1 193 ? -7.996 -23.078 -1.728 1 98.88 193 ILE A O 1
ATOM 1457 N N . VAL A 1 194 ? -6.375 -22.219 -2.949 1 98.88 194 VAL A N 1
ATOM 1458 C CA . VAL A 1 194 ? -5.523 -23.406 -2.988 1 98.88 194 VAL A CA 1
ATOM 1459 C C . VAL A 1 194 ? -4.387 -23.25 -1.98 1 98.88 194 VAL A C 1
ATOM 1461 O O . VAL A 1 194 ? -3.412 -22.547 -2.234 1 98.88 194 VAL A O 1
ATOM 1464 N N . ALA A 1 195 ? -4.527 -23.953 -0.859 1 98.69 195 ALA A N 1
ATOM 1465 C CA . ALA A 1 195 ? -3.578 -23.797 0.24 1 98.69 195 ALA A CA 1
ATOM 1466 C C . ALA A 1 195 ? -2.459 -24.828 0.155 1 98.69 195 ALA A C 1
ATOM 1468 O O . ALA A 1 195 ? -2.559 -25.797 -0.593 1 98.69 195 ALA A O 1
ATOM 1469 N N . TRP A 1 196 ? -1.502 -24.641 0.927 1 97.94 196 TRP A N 1
ATOM 1470 C CA . TRP A 1 196 ? -0.252 -25.391 0.879 1 97.94 196 TRP A CA 1
ATOM 1471 C C . TRP A 1 196 ? -0.497 -26.875 1.134 1 97.94 196 TRP A C 1
ATOM 1473 O O . TRP A 1 196 ? 0.043 -27.734 0.429 1 97.94 196 TRP A O 1
ATOM 1483 N N . GLU A 1 197 ? -1.348 -27.203 2.096 1 96.81 197 GLU A N 1
ATOM 1484 C CA . GLU A 1 197 ? -1.507 -28.594 2.49 1 96.81 197 GLU A CA 1
ATOM 1485 C C . GLU A 1 197 ? -2.156 -29.422 1.378 1 96.81 197 GLU A C 1
ATOM 1487 O O . GLU A 1 197 ? -1.843 -30.594 1.202 1 96.81 197 GLU A O 1
ATOM 1492 N N . LEU A 1 198 ? -3.012 -28.766 0.633 1 97.75 198 LEU A N 1
ATOM 1493 C CA . LEU A 1 198 ? -3.564 -29.453 -0.532 1 97.75 198 LEU A CA 1
ATOM 1494 C C . LEU A 1 198 ? -2.457 -29.859 -1.501 1 97.75 198 LEU A C 1
ATOM 1496 O O . LEU A 1 198 ? -2.418 -31 -1.964 1 97.75 198 LEU A O 1
ATOM 1500 N N . CYS A 1 199 ? -1.562 -28.953 -1.797 1 96.38 199 CYS A N 1
ATOM 1501 C CA . CYS A 1 199 ? -0.479 -29.156 -2.748 1 96.38 199 CYS A CA 1
ATOM 1502 C C . CYS A 1 199 ? 0.473 -30.25 -2.258 1 96.38 199 CYS A C 1
ATOM 1504 O O . CYS A 1 199 ? 0.898 -31.094 -3.035 1 96.38 199 CYS A O 1
ATOM 1506 N N . TYR A 1 200 ? 0.677 -30.188 -0.991 1 92.94 200 TYR A N 1
ATOM 1507 C CA . TYR A 1 200 ? 1.725 -31 -0.382 1 92.94 200 TYR A CA 1
ATOM 1508 C C . TYR A 1 200 ? 1.205 -32.375 -0.035 1 92.94 200 TYR A C 1
ATOM 1510 O O . TYR A 1 200 ? 1.919 -33.375 -0.19 1 92.94 200 TYR A O 1
ATOM 1518 N N . LYS A 1 201 ? -0.059 -32.5 0.409 1 93.5 201 LYS A N 1
ATOM 1519 C CA . LYS A 1 201 ? -0.553 -33.75 0.992 1 93.5 201 LYS A CA 1
ATOM 1520 C C . LYS A 1 201 ? -1.569 -34.406 0.074 1 93.5 201 LYS A C 1
ATOM 1522 O O . LYS A 1 201 ? -1.738 -35.625 0.114 1 93.5 201 LYS A O 1
ATOM 1527 N N . HIS A 1 202 ? -2.232 -33.562 -0.78 1 94.56 202 HIS A N 1
ATOM 1528 C CA . HIS A 1 202 ? -3.436 -34.125 -1.382 1 94.56 202 HIS A CA 1
ATOM 1529 C C . HIS A 1 202 ? -3.398 -34.031 -2.902 1 94.56 202 HIS A C 1
ATOM 1531 O O . HIS A 1 202 ? -4.43 -34.156 -3.564 1 94.56 202 HIS A O 1
ATOM 1537 N N . CYS A 1 203 ? -2.279 -33.75 -3.451 1 95.44 203 CYS A N 1
ATOM 1538 C CA . CYS A 1 203 ? -2.057 -33.719 -4.891 1 95.44 203 CYS A CA 1
ATOM 1539 C C . CYS A 1 203 ? -0.695 -34.312 -5.238 1 95.44 203 CYS A C 1
ATOM 1541 O O . CYS A 1 203 ? 0.266 -33.594 -5.465 1 95.44 203 CYS A O 1
ATOM 1543 N N . GLU A 1 204 ? -0.647 -35.562 -5.352 1 94.12 204 GLU A N 1
ATOM 1544 C CA . GLU A 1 204 ? 0.621 -36.25 -5.559 1 94.12 204 GLU A CA 1
ATOM 1545 C C . GLU A 1 204 ? 0.807 -36.656 -7.02 1 94.12 204 GLU A C 1
ATOM 1547 O O . GLU A 1 204 ? -0.036 -37.344 -7.594 1 94.12 204 GLU A O 1
ATOM 1552 N N . ILE A 1 205 ? 1.834 -36.188 -7.598 1 97.5 205 ILE A N 1
ATOM 1553 C CA . ILE A 1 205 ? 2.262 -36.562 -8.938 1 97.5 205 ILE A CA 1
ATOM 1554 C C . ILE A 1 205 ? 3.701 -37.094 -8.883 1 97.5 205 ILE A C 1
ATOM 1556 O O . ILE A 1 205 ? 4.594 -36.406 -8.383 1 97.5 205 ILE A O 1
ATOM 1560 N N . SER A 1 206 ? 3.984 -38.25 -9.375 1 97.25 206 SER A N 1
ATOM 1561 C CA . SER A 1 206 ? 5.301 -38.844 -9.266 1 97.25 206 SER A CA 1
ATOM 1562 C C . SER A 1 206 ? 6.32 -38.156 -10.148 1 97.25 206 SER A C 1
ATOM 1564 O O . SER A 1 206 ? 5.969 -37.625 -11.203 1 97.25 206 SER A O 1
ATOM 1566 N N . TRP A 1 207 ? 7.602 -38.25 -9.75 1 97.06 207 TRP A N 1
ATOM 1567 C CA . TRP A 1 207 ? 8.688 -37.75 -10.586 1 97.06 207 TRP A CA 1
ATOM 1568 C C . TRP A 1 207 ? 8.766 -38.531 -11.891 1 97.06 207 TRP A C 1
ATOM 1570 O O . TRP A 1 207 ? 9.133 -37.969 -12.93 1 97.06 207 TRP A O 1
ATOM 1580 N N . GLU A 1 208 ? 8.398 -39.75 -11.797 1 97.25 208 GLU A N 1
ATOM 1581 C CA . GLU A 1 208 ? 8.367 -40.562 -13.016 1 97.25 208 GLU A CA 1
ATOM 1582 C C . GLU A 1 208 ? 7.398 -40 -14.039 1 97.25 208 GLU A C 1
ATOM 1584 O O . GLU A 1 208 ? 7.738 -39.875 -15.219 1 97.25 208 GLU A O 1
ATOM 1589 N N . TRP A 1 209 ? 6.227 -39.719 -13.555 1 98.12 209 TRP A N 1
ATOM 1590 C CA . TRP A 1 209 ? 5.254 -39.094 -14.453 1 98.12 209 TRP A CA 1
ATOM 1591 C C . TRP A 1 209 ? 5.777 -37.781 -15.008 1 98.12 209 TRP A C 1
ATOM 1593 O O . TRP A 1 209 ? 5.703 -37.531 -16.219 1 98.12 209 TRP A O 1
ATOM 1603 N N . ARG A 1 210 ? 6.352 -36.938 -14.172 1 98.12 210 ARG A N 1
ATOM 1604 C CA . ARG A 1 210 ? 6.895 -35.656 -14.57 1 98.12 210 ARG A CA 1
ATOM 1605 C C . ARG A 1 210 ? 7.984 -35.812 -15.625 1 98.12 210 ARG A C 1
ATOM 1607 O O . ARG A 1 210 ? 7.996 -35.094 -16.625 1 98.12 210 ARG A O 1
ATOM 1614 N N . LYS A 1 211 ? 8.883 -36.719 -15.406 1 97.62 211 LYS A N 1
ATOM 1615 C CA . LYS A 1 211 ? 10.047 -36.906 -16.281 1 97.62 211 LYS A CA 1
ATOM 1616 C C . LYS A 1 211 ? 9.648 -37.594 -17.594 1 97.62 211 LYS A C 1
ATOM 1618 O O . LYS A 1 211 ? 10.078 -37.156 -18.656 1 97.62 211 LYS A O 1
ATOM 1623 N N . LYS A 1 212 ? 8.727 -38.469 -17.531 1 97.88 212 LYS A N 1
ATOM 1624 C CA . LYS A 1 212 ? 8.461 -39.312 -18.703 1 97.88 212 LYS A CA 1
ATOM 1625 C C . LYS A 1 212 ? 7.281 -38.781 -19.5 1 97.88 212 LYS A C 1
ATOM 1627 O O . LYS A 1 212 ? 7.305 -38.812 -20.734 1 97.88 212 LYS A O 1
ATOM 1632 N N . LYS A 1 213 ? 6.254 -38.375 -18.812 1 98 213 LYS A N 1
ATOM 1633 C CA . LYS A 1 213 ? 5.051 -37.938 -19.5 1 98 213 LYS A CA 1
ATOM 1634 C C . LYS A 1 213 ? 5.156 -36.469 -19.891 1 98 213 LYS A C 1
ATOM 1636 O O . LYS A 1 213 ? 5.203 -36.125 -21.078 1 98 213 LYS A O 1
ATOM 1641 N N . LEU A 1 214 ? 5.312 -35.625 -18.922 1 98.31 214 LEU A N 1
ATOM 1642 C CA . LEU A 1 214 ? 5.402 -34.188 -19.203 1 98.31 214 LEU A CA 1
ATOM 1643 C C . LEU A 1 214 ? 6.766 -33.844 -19.797 1 98.31 214 LEU A C 1
ATOM 1645 O O . LEU A 1 214 ? 6.844 -33.125 -20.797 1 98.31 214 LEU A O 1
ATOM 1649 N N . GLY A 1 215 ? 7.812 -34.344 -19.188 1 98.06 215 GLY A N 1
ATOM 1650 C CA . GLY A 1 215 ? 9.164 -34.062 -19.641 1 98.06 215 GLY A CA 1
ATOM 1651 C C . GLY A 1 215 ? 9.508 -34.719 -20.953 1 98.06 215 GLY A C 1
ATOM 1652 O O . GLY A 1 215 ? 10.453 -34.312 -21.641 1 98.06 215 GLY A O 1
ATOM 1653 N N . GLY A 1 216 ? 8.75 -35.719 -21.312 1 97.81 216 GLY A N 1
ATOM 1654 C CA . GLY A 1 216 ? 9.008 -36.438 -22.531 1 97.81 216 GLY A CA 1
ATOM 1655 C C . GLY A 1 216 ? 8.398 -35.781 -23.766 1 97.81 216 GLY A C 1
ATOM 1656 O O . GLY A 1 216 ? 8.68 -36.188 -24.891 1 97.81 216 GLY A O 1
ATOM 1657 N N . LEU A 1 217 ? 7.621 -34.75 -23.5 1 98 217 LEU A N 1
ATOM 1658 C CA . LEU A 1 217 ? 7.008 -34.062 -24.625 1 98 217 LEU A CA 1
ATOM 1659 C C . LEU A 1 217 ? 8.055 -33.281 -25.422 1 98 217 LEU A C 1
ATOM 1661 O O . LEU A 1 217 ? 9.008 -32.75 -24.844 1 98 217 LEU A O 1
ATOM 1665 N N . ASN A 1 218 ? 7.906 -33.281 -26.75 1 96.44 218 ASN A N 1
ATOM 1666 C CA . ASN A 1 218 ? 8.773 -32.469 -27.594 1 96.44 218 ASN A CA 1
ATOM 1667 C C . ASN A 1 218 ? 8.133 -31.141 -27.922 1 96.44 218 ASN A C 1
ATOM 1669 O O . ASN A 1 218 ? 7.844 -30.844 -29.094 1 96.44 218 ASN A O 1
ATOM 1673 N N . THR A 1 219 ? 7.879 -30.328 -26.969 1 98.19 219 THR A N 1
ATOM 1674 C CA . THR A 1 219 ? 7.312 -29 -27.078 1 98.19 219 THR A CA 1
ATOM 1675 C C . THR A 1 219 ? 8.211 -27.969 -26.406 1 98.19 219 THR A C 1
ATOM 1677 O O . THR A 1 219 ? 8.977 -28.297 -25.484 1 98.19 219 THR A O 1
ATOM 1680 N N . PRO A 1 220 ? 8.188 -26.719 -26.859 1 97.81 220 PRO A N 1
ATOM 1681 C CA . PRO A 1 220 ? 8.992 -25.688 -26.203 1 97.81 220 PRO A CA 1
ATOM 1682 C C . PRO A 1 220 ? 8.664 -25.531 -24.719 1 97.81 220 PRO A C 1
ATOM 1684 O O . PRO A 1 220 ? 9.547 -25.234 -23.922 1 97.81 220 PRO A O 1
ATOM 1687 N N . GLN A 1 221 ? 7.387 -25.734 -24.391 1 98.31 221 GLN A N 1
ATOM 1688 C CA . GLN A 1 221 ? 6.969 -25.625 -22.984 1 98.31 221 GLN A CA 1
ATOM 1689 C C . GLN A 1 221 ? 7.664 -26.672 -22.125 1 98.31 221 GLN A C 1
ATOM 1691 O O . GLN A 1 221 ? 8.227 -26.344 -21.078 1 98.31 221 GLN A O 1
ATOM 1696 N N . SER A 1 222 ? 7.582 -27.906 -22.578 1 98.31 222 SER A N 1
ATOM 1697 C CA . SER A 1 222 ? 8.211 -29 -21.859 1 98.31 222 SER A CA 1
ATOM 1698 C C . SER A 1 222 ? 9.727 -28.812 -21.781 1 98.31 222 SER A C 1
ATOM 1700 O O . SER A 1 222 ? 10.336 -29.078 -20.734 1 98.31 222 SER A O 1
ATOM 1702 N N . GLN A 1 223 ? 10.336 -28.391 -22.844 1 97.69 223 GLN A N 1
ATOM 1703 C CA . GLN A 1 223 ? 11.773 -28.156 -22.875 1 97.69 223 GLN A CA 1
ATOM 1704 C C . GLN A 1 223 ? 12.172 -27.078 -21.875 1 97.69 223 GLN A C 1
ATOM 1706 O O . GLN A 1 223 ? 13.172 -27.219 -21.172 1 97.69 223 GLN A O 1
ATOM 1711 N N . LEU A 1 224 ? 11.422 -26 -21.859 1 98 224 LEU A N 1
ATOM 1712 C CA . LEU A 1 224 ? 11.703 -24.953 -20.891 1 98 224 LEU A CA 1
ATOM 1713 C C . LEU A 1 224 ? 11.602 -25.469 -19.469 1 98 224 LEU A C 1
ATOM 1715 O O . LEU A 1 224 ? 12.492 -25.234 -18.656 1 98 224 LEU A O 1
ATOM 1719 N N . LEU A 1 225 ? 10.531 -26.219 -19.156 1 98.12 225 LEU A N 1
ATOM 1720 C CA . LEU A 1 225 ? 10.32 -26.734 -17.812 1 98.12 225 LEU A CA 1
ATOM 1721 C C . LEU A 1 225 ? 11.461 -27.672 -17.406 1 98.12 225 LEU A C 1
ATOM 1723 O O . LEU A 1 225 ? 11.93 -27.641 -16.281 1 98.12 225 LEU A O 1
ATOM 1727 N N . ASN A 1 226 ? 11.828 -28.578 -18.359 1 98 226 ASN A N 1
ATOM 1728 C CA . ASN A 1 226 ? 12.938 -29.5 -18.094 1 98 226 ASN A CA 1
ATOM 1729 C C . ASN A 1 226 ? 14.211 -28.734 -17.734 1 98 226 ASN A C 1
ATOM 1731 O O . ASN A 1 226 ? 14.953 -29.141 -16.844 1 98 226 ASN A O 1
ATOM 1735 N N . ARG A 1 227 ? 14.414 -27.688 -18.438 1 97.19 227 ARG A N 1
ATOM 1736 C CA . ARG A 1 227 ? 15.633 -26.922 -18.234 1 97.19 227 ARG A CA 1
ATOM 1737 C C . ARG A 1 227 ? 15.602 -26.219 -16.875 1 97.19 227 ARG A C 1
ATOM 1739 O O . ARG A 1 227 ? 16.547 -26.328 -16.094 1 97.19 227 ARG A O 1
ATOM 1746 N N . ILE A 1 228 ? 14.531 -25.562 -16.547 1 97.62 228 ILE A N 1
ATOM 1747 C CA . ILE A 1 228 ? 14.516 -24.703 -15.367 1 97.62 228 ILE A CA 1
ATOM 1748 C C . ILE A 1 228 ? 14.344 -25.547 -14.109 1 97.62 228 ILE A C 1
ATOM 1750 O O . ILE A 1 228 ? 14.703 -25.125 -13.016 1 97.62 228 ILE A O 1
ATOM 1754 N N . GLU A 1 229 ? 13.836 -26.75 -14.219 1 97.12 229 GLU A N 1
ATOM 1755 C CA . GLU A 1 229 ? 13.641 -27.625 -13.07 1 97.12 229 GLU A CA 1
ATOM 1756 C C . GLU A 1 229 ? 14.766 -28.656 -12.969 1 97.12 229 GLU A C 1
ATOM 1758 O O . GLU A 1 229 ? 14.711 -29.547 -12.125 1 97.12 229 GLU A O 1
ATOM 1763 N N . SER A 1 230 ? 15.773 -28.578 -13.789 1 95.81 230 SER A N 1
ATOM 1764 C CA . SER A 1 230 ? 16.766 -29.641 -13.938 1 95.81 230 SER A CA 1
ATOM 1765 C C . SER A 1 230 ? 17.391 -30.016 -12.602 1 95.81 230 SER A C 1
ATOM 1767 O O . SER A 1 230 ? 17.484 -31.188 -12.25 1 95.81 230 SER A O 1
ATOM 1769 N N . GLN A 1 231 ? 17.781 -29.016 -11.82 1 92.06 231 GLN A N 1
ATOM 1770 C CA . GLN A 1 231 ? 18.438 -29.266 -10.547 1 92.06 231 GLN A CA 1
ATOM 1771 C C . GLN A 1 231 ? 17.484 -29.891 -9.539 1 92.06 231 GLN A C 1
ATOM 1773 O O . GLN A 1 231 ? 17.875 -30.75 -8.742 1 92.06 231 GLN A O 1
ATOM 1778 N N . TYR A 1 232 ? 16.266 -29.562 -9.625 1 91.12 232 TYR A N 1
ATOM 1779 C CA . TYR A 1 232 ? 15.25 -30.062 -8.703 1 91.12 232 TYR A CA 1
ATOM 1780 C C . TYR A 1 232 ? 14.828 -31.484 -9.078 1 91.12 232 TYR A C 1
ATOM 1782 O O . TYR A 1 232 ? 14.547 -32.312 -8.203 1 91.12 232 TYR A O 1
ATOM 1790 N N . MET A 1 233 ? 14.789 -31.672 -10.352 1 93.12 233 MET A N 1
ATOM 1791 C CA . MET A 1 233 ? 14.453 -33 -10.867 1 93.12 233 MET A CA 1
ATOM 1792 C C . MET A 1 233 ? 15.547 -34 -10.523 1 93.12 233 MET A C 1
ATOM 1794 O O . MET A 1 233 ? 15.25 -35.125 -10.156 1 93.12 233 MET A O 1
ATOM 1798 N N . GLU A 1 234 ? 16.75 -33.531 -10.602 1 91.25 234 GLU A N 1
ATOM 1799 C CA . GLU A 1 234 ? 17.875 -34.375 -10.289 1 91.25 234 GLU A CA 1
ATOM 1800 C C . GLU A 1 234 ? 17.906 -34.75 -8.805 1 91.25 234 GLU A C 1
ATOM 1802 O O . GLU A 1 234 ? 18.156 -35.875 -8.438 1 91.25 234 GLU A O 1
ATOM 1807 N N . LYS A 1 235 ? 17.609 -33.812 -7.953 1 89.12 235 LYS A N 1
ATOM 1808 C CA . LYS A 1 235 ? 17.672 -33.969 -6.508 1 89.12 235 LYS A CA 1
ATOM 1809 C C . LYS A 1 235 ? 16.391 -34.625 -5.973 1 89.12 235 LYS A C 1
ATOM 1811 O O . LYS A 1 235 ? 16.375 -35.156 -4.863 1 89.12 235 LYS A O 1
ATOM 1816 N N . GLU A 1 236 ? 15.398 -34.594 -6.891 1 89.12 236 GLU A N 1
ATOM 1817 C CA . GLU A 1 236 ? 14.078 -34.969 -6.395 1 89.12 236 GLU A CA 1
ATOM 1818 C C . GLU A 1 236 ? 13.82 -34.406 -5.008 1 89.12 236 GLU A C 1
ATOM 1820 O O . GLU A 1 236 ? 13.539 -35.156 -4.062 1 89.12 236 GLU A O 1
ATOM 1825 N N . THR A 1 237 ? 13.797 -33.125 -4.844 1 84.25 237 THR A N 1
ATOM 1826 C CA . THR A 1 237 ? 13.789 -32.312 -3.635 1 84.25 237 THR A CA 1
ATOM 1827 C C . THR A 1 237 ? 12.617 -32.688 -2.73 1 84.25 237 THR A C 1
ATOM 1829 O O . THR A 1 237 ? 12.688 -32.531 -1.512 1 84.25 237 THR A O 1
ATOM 1832 N N . PHE A 1 238 ? 11.531 -33.188 -3.361 1 89.19 238 PHE A N 1
ATOM 1833 C CA . PHE A 1 238 ? 10.367 -33.719 -2.662 1 89.19 238 PHE A CA 1
ATOM 1834 C C . PHE A 1 238 ? 10.07 -35.156 -3.102 1 89.19 238 PHE A C 1
ATOM 1836 O O . PHE A 1 238 ? 10.531 -35.594 -4.152 1 89.19 238 PHE A O 1
ATOM 1843 N N . PRO A 1 239 ? 9.344 -35.844 -2.281 1 91.12 239 PRO A N 1
ATOM 1844 C CA . PRO A 1 239 ? 9.016 -37.188 -2.68 1 91.12 239 PRO A CA 1
ATOM 1845 C C . PRO A 1 239 ? 8.234 -37.281 -3.99 1 91.12 239 PRO A C 1
ATOM 1847 O O . PRO A 1 239 ? 8.344 -38.25 -4.73 1 91.12 239 PRO A O 1
ATOM 1850 N N . THR A 1 240 ? 7.465 -36.281 -4.254 1 95.44 240 THR A N 1
ATOM 1851 C CA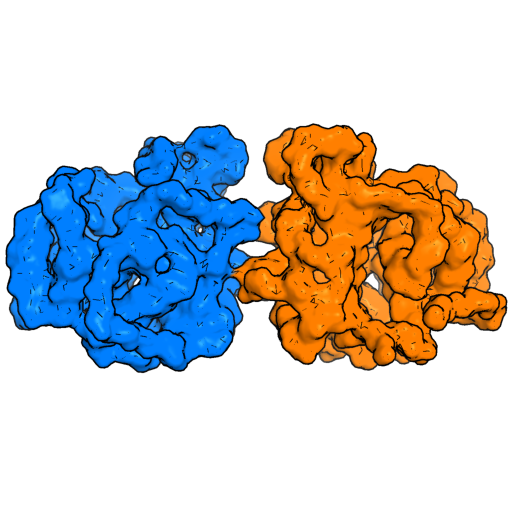 . THR A 1 240 ? 6.684 -36.188 -5.48 1 95.44 240 THR A CA 1
ATOM 1852 C C . THR A 1 240 ? 6.914 -34.844 -6.152 1 95.44 240 THR A C 1
ATOM 1854 O O . THR A 1 240 ? 7.523 -33.938 -5.566 1 95.44 240 THR A O 1
ATOM 1857 N N . TRP A 1 241 ? 6.625 -34.812 -7.422 1 96.62 241 TRP A N 1
ATOM 1858 C CA . TRP A 1 241 ? 6.645 -33.531 -8.109 1 96.62 241 TRP A CA 1
ATOM 1859 C C . TRP A 1 241 ? 5.523 -32.625 -7.613 1 96.62 241 TRP A C 1
ATOM 1861 O O . TRP A 1 241 ? 4.348 -32.875 -7.875 1 96.62 241 TRP A O 1
ATOM 1871 N N . LEU A 1 242 ? 5.836 -31.609 -6.895 1 94.94 242 LEU A N 1
ATOM 1872 C CA . LEU A 1 242 ? 4.879 -30.719 -6.23 1 94.94 242 LEU A CA 1
ATOM 1873 C C . LEU A 1 242 ? 4.363 -29.656 -7.191 1 94.94 242 LEU A C 1
ATOM 1875 O O . LEU A 1 242 ? 5.152 -28.984 -7.852 1 94.94 242 LEU A O 1
ATOM 1879 N N . ILE A 1 243 ? 3.08 -29.625 -7.34 1 96.69 243 ILE A N 1
ATOM 1880 C CA . ILE A 1 243 ? 2.467 -28.547 -8.102 1 96.69 243 ILE A CA 1
ATOM 1881 C C . ILE A 1 243 ? 1.592 -27.703 -7.188 1 96.69 243 ILE A C 1
ATOM 1883 O O . ILE A 1 243 ? 0.937 -28.219 -6.285 1 96.69 243 ILE A O 1
ATOM 1887 N N . CYS A 1 244 ? 1.621 -26.391 -7.301 1 98.12 244 CYS A N 1
ATOM 1888 C CA . CYS A 1 244 ? 0.886 -25.453 -6.461 1 98.12 244 CYS A CA 1
ATOM 1889 C C . CYS A 1 244 ? 0.059 -24.5 -7.312 1 98.12 244 CYS A C 1
ATOM 1891 O O . CYS A 1 244 ? -1.15 -24.672 -7.461 1 98.12 244 CYS A O 1
ATOM 1893 N N . ASP A 1 245 ? 0.759 -23.625 -8.023 1 98.75 245 ASP A N 1
ATOM 1894 C CA . ASP A 1 245 ? 0.104 -22.578 -8.812 1 98.75 245 ASP A CA 1
ATOM 1895 C C . ASP A 1 245 ? -0.757 -23.203 -9.914 1 98.75 245 ASP A C 1
ATOM 1897 O O . ASP A 1 245 ? -1.792 -22.641 -10.289 1 98.75 245 ASP A O 1
ATOM 1901 N N . GLN A 1 246 ? -0.331 -24.406 -10.414 1 98.75 246 GLN A N 1
ATOM 1902 C CA . GLN A 1 246 ? -1.068 -25.141 -11.438 1 98.75 246 GLN A CA 1
ATOM 1903 C C . GLN A 1 246 ? -2.477 -25.484 -10.961 1 98.75 246 GLN A C 1
ATOM 1905 O O . GLN A 1 246 ? -3.424 -25.469 -11.75 1 98.75 246 GLN A O 1
ATOM 1910 N N . ILE A 1 247 ? -2.561 -25.75 -9.672 1 98.88 247 ILE A N 1
ATOM 1911 C CA . ILE A 1 247 ? -3.855 -26.156 -9.141 1 98.88 247 ILE A CA 1
ATOM 1912 C C . ILE A 1 247 ? -4.82 -24.984 -9.156 1 98.88 247 ILE A C 1
ATOM 1914 O O . ILE A 1 247 ? -5.996 -25.141 -9.508 1 98.88 247 ILE A O 1
ATOM 1918 N N . ALA A 1 248 ? -4.34 -23.797 -8.812 1 98.88 248 ALA A N 1
ATOM 1919 C CA . ALA A 1 248 ? -5.184 -22.609 -8.859 1 98.88 248 ALA A CA 1
ATOM 1920 C C . ALA A 1 248 ? -5.633 -22.312 -10.281 1 98.88 248 ALA A C 1
ATOM 1922 O O . ALA A 1 248 ? -6.805 -22 -10.516 1 98.88 248 ALA A O 1
ATOM 1923 N N . ALA A 1 249 ? -4.703 -22.375 -11.25 1 98.94 249 ALA A N 1
ATOM 1924 C CA . ALA A 1 249 ? -5.039 -22.156 -12.656 1 98.94 249 ALA A CA 1
ATOM 1925 C C . ALA A 1 249 ? -6.055 -23.188 -13.133 1 98.94 249 ALA A C 1
ATOM 1927 O O . ALA A 1 249 ? -7.035 -22.844 -13.797 1 98.94 249 ALA A O 1
ATOM 1928 N N . ALA A 1 250 ? -5.812 -24.484 -12.758 1 98.88 250 ALA A N 1
ATOM 1929 C CA . ALA A 1 250 ? -6.711 -25.562 -13.156 1 98.88 250 ALA A CA 1
ATOM 1930 C C . ALA A 1 250 ? -8.109 -25.344 -12.594 1 98.88 250 ALA A C 1
ATOM 1932 O O . ALA A 1 250 ? -9.109 -25.516 -13.297 1 98.88 250 ALA A O 1
ATOM 1933 N N . ALA A 1 251 ? -8.172 -24.969 -11.32 1 98.81 251 ALA A N 1
ATOM 1934 C CA . ALA A 1 251 ? -9.453 -24.75 -10.664 1 98.81 251 ALA A CA 1
ATOM 1935 C C . ALA A 1 251 ? -10.242 -23.641 -11.344 1 98.81 251 ALA A C 1
ATOM 1937 O O . ALA A 1 251 ? -11.469 -23.703 -11.43 1 98.81 251 ALA A O 1
ATOM 1938 N N . TYR A 1 252 ? -9.562 -22.625 -11.828 1 98.81 252 TYR A N 1
ATOM 1939 C CA . TYR A 1 252 ? -10.242 -21.547 -12.539 1 98.81 252 TYR A CA 1
ATOM 1940 C C . TYR A 1 252 ? -10.758 -22.031 -13.898 1 98.81 252 TYR A C 1
ATOM 1942 O O . TYR A 1 252 ? -11.906 -21.766 -14.258 1 98.81 252 TYR A O 1
ATOM 1950 N N . ILE A 1 253 ? -9.898 -22.734 -14.641 1 98.81 253 ILE A N 1
ATOM 1951 C CA . ILE A 1 253 ? -10.211 -23.156 -16 1 98.81 253 ILE A CA 1
ATOM 1952 C C . ILE A 1 253 ? -11.328 -24.203 -15.969 1 98.81 253 ILE A C 1
ATOM 1954 O O . ILE A 1 253 ? -12.234 -24.172 -16.812 1 98.81 253 ILE A O 1
ATOM 1958 N N . ASP A 1 254 ? -11.242 -25.125 -15.062 1 98.62 254 ASP A N 1
ATOM 1959 C CA . ASP A 1 254 ? -12.172 -26.25 -14.938 1 98.62 254 ASP A CA 1
ATOM 1960 C C . ASP A 1 254 ? -12.516 -26.516 -13.469 1 98.62 254 ASP A C 1
ATOM 1962 O O . ASP A 1 254 ? -11.891 -27.344 -12.812 1 98.62 254 ASP A O 1
ATOM 1966 N N . PRO A 1 255 ? -13.531 -25.891 -12.969 1 97.94 255 PRO A N 1
ATOM 1967 C CA . PRO A 1 255 ? -13.898 -26.047 -11.555 1 97.94 255 PRO A CA 1
ATOM 1968 C C . PRO A 1 255 ? -14.156 -27.5 -11.164 1 97.94 255 PRO A C 1
ATOM 1970 O O . PRO A 1 255 ? -14.141 -27.828 -9.984 1 97.94 255 PRO A O 1
ATOM 1973 N N . GLY A 1 256 ? -14.305 -28.359 -12.164 1 97.88 256 GLY A N 1
ATOM 1974 C CA . GLY A 1 256 ? -14.5 -29.781 -11.906 1 97.88 256 GLY A CA 1
ATOM 1975 C C . GLY A 1 256 ? -13.289 -30.438 -11.258 1 97.88 256 GLY A C 1
ATOM 1976 O O . GLY A 1 256 ? -13.398 -31.547 -10.719 1 97.88 256 GLY A O 1
ATOM 1977 N N . VAL A 1 257 ? -12.18 -29.766 -11.289 1 98.25 257 VAL A N 1
ATOM 1978 C CA . VAL A 1 257 ? -10.969 -30.281 -10.664 1 98.25 257 VAL A CA 1
ATOM 1979 C C . VAL A 1 257 ? -11.164 -30.359 -9.148 1 98.25 257 VAL A C 1
ATOM 1981 O O . VAL A 1 257 ? -10.586 -31.234 -8.484 1 98.25 257 VAL A O 1
ATOM 1984 N N . ILE A 1 258 ? -12.039 -29.469 -8.602 1 98.81 258 ILE A N 1
ATOM 1985 C CA . ILE A 1 258 ? -12.289 -29.422 -7.164 1 98.81 258 ILE A CA 1
ATOM 1986 C C . ILE A 1 258 ? -13.281 -30.516 -6.781 1 98.81 258 ILE A C 1
ATOM 1988 O O . ILE A 1 258 ? -14.453 -30.469 -7.168 1 98.81 258 ILE A O 1
ATOM 1992 N N . THR A 1 259 ? -12.812 -31.5 -6.066 1 98.81 259 THR A N 1
ATOM 1993 C CA . THR A 1 259 ? -13.688 -32.625 -5.711 1 98.81 259 THR A CA 1
ATOM 1994 C C . THR A 1 259 ? -14.227 -32.469 -4.293 1 98.81 259 THR A C 1
ATOM 1996 O O . THR A 1 259 ? -15.211 -33.094 -3.922 1 98.81 259 THR A O 1
ATOM 1999 N N . ARG A 1 260 ? -13.578 -31.609 -3.494 1 98.69 260 ARG A N 1
ATOM 2000 C CA . ARG A 1 260 ? -14.039 -31.266 -2.156 1 98.69 260 ARG A CA 1
ATOM 2001 C C . ARG A 1 260 ? -13.578 -29.875 -1.758 1 98.69 260 ARG A C 1
ATOM 2003 O O . ARG A 1 260 ? -12.438 -29.484 -2.035 1 98.69 260 ARG A O 1
ATOM 2010 N N . SER A 1 261 ? -14.469 -29.094 -1.217 1 98.62 261 SER A N 1
ATOM 2011 C CA . SER A 1 261 ? -14.156 -27.766 -0.709 1 98.62 261 SER A CA 1
ATOM 2012 C C . SER A 1 261 ? -15.047 -27.391 0.468 1 98.62 261 SER A C 1
ATOM 2014 O O . SER A 1 261 ? -16.031 -28.094 0.752 1 98.62 261 SER A O 1
ATOM 2016 N N . SER A 1 262 ? -14.68 -26.391 1.194 1 98.12 262 SER A N 1
ATOM 2017 C CA . SER A 1 262 ? -15.484 -25.875 2.297 1 98.12 262 SER A CA 1
ATOM 2018 C C . SER A 1 262 ? -15.336 -24.359 2.424 1 98.12 262 SER A C 1
ATOM 2020 O O . SER A 1 262 ? -14.328 -23.781 2.006 1 98.12 262 SER A O 1
ATOM 2022 N N . GLU A 1 263 ? -16.359 -23.703 2.922 1 98.19 263 GLU A N 1
ATOM 2023 C CA . GLU A 1 263 ? -16.375 -22.266 3.133 1 98.19 263 GLU A CA 1
ATOM 2024 C C . GLU A 1 263 ? -16.016 -21.922 4.574 1 98.19 263 GLU A C 1
ATOM 2026 O O . GLU A 1 263 ? -16.531 -22.516 5.512 1 98.19 263 GLU A O 1
ATOM 2031 N N . HIS A 1 264 ? -15.078 -20.969 4.777 1 98.25 264 HIS A N 1
ATOM 2032 C CA . HIS A 1 264 ? -14.641 -20.562 6.105 1 98.25 264 HIS A CA 1
ATOM 2033 C C . HIS A 1 264 ? -14.352 -19.062 6.148 1 98.25 264 HIS A C 1
ATOM 2035 O O . HIS A 1 264 ? -14.141 -18.438 5.105 1 98.25 264 HIS A O 1
ATOM 2041 N N . PHE A 1 265 ? -14.453 -18.531 7.332 1 98.56 265 PHE A N 1
ATOM 2042 C CA . PHE A 1 265 ? -13.766 -17.266 7.574 1 98.56 265 PHE A CA 1
ATOM 2043 C C . PHE A 1 265 ? -12.266 -17.5 7.758 1 98.56 265 PHE A C 1
ATOM 2045 O O . PHE A 1 265 ? -11.859 -18.375 8.523 1 98.56 265 PHE A O 1
ATOM 2052 N N . ALA A 1 266 ? -11.5 -16.844 6.996 1 98.75 266 ALA A N 1
ATOM 2053 C CA . ALA A 1 266 ? -10.047 -16.953 7.105 1 98.75 266 ALA A CA 1
ATOM 2054 C C . ALA A 1 266 ? -9.406 -15.562 7.191 1 98.75 266 ALA A C 1
ATOM 2056 O O . ALA A 1 266 ? -9.93 -14.594 6.641 1 98.75 266 ALA A O 1
ATOM 2057 N N . THR A 1 267 ? -8.352 -15.469 7.914 1 98.44 267 THR A N 1
ATOM 2058 C CA . THR A 1 267 ? -7.531 -14.266 8.039 1 98.44 267 THR A CA 1
ATOM 2059 C C . THR A 1 267 ? -6.051 -14.625 8.125 1 98.44 267 THR A C 1
ATOM 2061 O O . THR A 1 267 ? -5.656 -15.734 7.762 1 98.44 267 THR A O 1
ATOM 2064 N N . VAL A 1 268 ? -5.172 -13.625 8.43 1 98.69 268 VAL A N 1
ATOM 2065 C CA . VAL A 1 268 ? -3.729 -13.836 8.445 1 98.69 268 VAL A CA 1
ATOM 2066 C C . VAL A 1 268 ? -3.139 -13.297 9.742 1 98.69 268 VAL A C 1
ATOM 2068 O O . VAL A 1 268 ? -3.479 -12.188 10.18 1 98.69 268 VAL A O 1
ATOM 2071 N N . GLU A 1 269 ? -2.326 -14.039 10.398 1 98.25 269 GLU A N 1
ATOM 2072 C CA . GLU A 1 269 ? -1.609 -13.57 11.586 1 98.25 269 GLU A CA 1
ATOM 2073 C C . GLU A 1 269 ? -0.489 -12.609 11.211 1 98.25 269 GLU A C 1
ATOM 2075 O O . GLU A 1 269 ? 0.412 -12.961 10.445 1 98.25 269 GLU A O 1
ATOM 2080 N N . LEU A 1 270 ? -0.477 -11.414 11.797 1 97.19 270 LEU A N 1
ATOM 2081 C CA . LEU A 1 270 ? 0.467 -10.391 11.359 1 97.19 270 LEU A CA 1
ATOM 2082 C C . LEU A 1 270 ? 1.604 -10.234 12.367 1 97.19 270 LEU A C 1
ATOM 2084 O O . LEU A 1 270 ? 2.641 -9.641 12.047 1 97.19 270 LEU A O 1
ATOM 2088 N N . THR A 1 271 ? 1.521 -10.672 13.617 1 93 271 THR A N 1
ATOM 2089 C CA . THR A 1 271 ? 2.482 -10.25 14.633 1 93 271 THR A CA 1
ATOM 2090 C C . THR A 1 271 ? 3.031 -11.453 15.391 1 93 271 THR A C 1
ATOM 2092 O O . THR A 1 271 ? 3.863 -11.297 16.281 1 93 271 THR A O 1
ATOM 2095 N N . GLY A 1 272 ? 2.703 -12.648 15.117 1 91.81 272 GLY A N 1
ATOM 2096 C CA . GLY A 1 272 ? 3.166 -13.812 15.859 1 91.81 272 GLY A CA 1
ATOM 2097 C C . GLY A 1 272 ? 4.641 -14.109 15.648 1 91.81 272 GLY A C 1
ATOM 2098 O O . GLY A 1 272 ? 5.168 -13.906 14.555 1 91.81 272 GLY A O 1
ATOM 2099 N N . ARG A 1 273 ? 5.359 -14.516 16.734 1 90.56 273 ARG A N 1
ATOM 2100 C CA . ARG A 1 273 ? 6.77 -14.875 16.641 1 90.56 273 ARG A CA 1
ATOM 2101 C C . ARG A 1 273 ? 6.988 -16.016 15.664 1 90.56 273 ARG A C 1
ATOM 2103 O O . ARG A 1 273 ? 7.922 -15.984 14.859 1 90.56 273 ARG A O 1
ATOM 2110 N N . PHE A 1 274 ? 6.125 -16.953 15.695 1 94.12 274 PHE A N 1
ATOM 2111 C CA . PHE A 1 274 ? 6.277 -18.141 14.875 1 94.12 274 PHE A CA 1
ATOM 2112 C C . PHE A 1 274 ? 5.195 -18.203 13.805 1 94.12 274 PHE A C 1
ATOM 2114 O O . PHE A 1 274 ? 5.312 -18.969 12.836 1 94.12 274 PHE A O 1
ATOM 2121 N N . THR A 1 275 ? 4.164 -17.391 13.945 1 96.25 275 THR A N 1
ATOM 2122 C CA . THR A 1 275 ? 2.963 -17.609 13.148 1 96.25 275 THR A CA 1
ATOM 2123 C C . THR A 1 275 ? 2.738 -16.453 12.18 1 96.25 275 THR A C 1
ATOM 2125 O O . THR A 1 275 ? 1.734 -16.422 11.461 1 96.25 275 THR A O 1
ATOM 2128 N N . ARG A 1 276 ? 3.623 -15.438 12.211 1 97.19 276 ARG A N 1
ATOM 2129 C CA . ARG A 1 276 ? 3.459 -14.352 11.25 1 97.19 276 ARG A CA 1
ATOM 2130 C C . ARG A 1 276 ? 3.32 -14.883 9.828 1 97.19 276 ARG A C 1
ATOM 2132 O O . ARG A 1 276 ? 4.109 -15.734 9.398 1 97.19 276 ARG A O 1
ATOM 2139 N N . GLY A 1 277 ? 2.279 -14.453 9.102 1 98.12 277 GLY A N 1
ATOM 2140 C CA . GLY A 1 277 ? 2.021 -14.859 7.73 1 98.12 277 GLY A CA 1
ATOM 2141 C C . GLY A 1 277 ? 1.152 -16.109 7.629 1 98.12 277 GLY A C 1
ATOM 2142 O O . GLY A 1 277 ? 0.704 -16.469 6.539 1 98.12 277 GLY A O 1
ATOM 2143 N N . MET A 1 278 ? 0.925 -16.766 8.797 1 98.44 278 MET A N 1
ATOM 2144 C CA . MET A 1 278 ? 0.068 -17.953 8.828 1 98.44 278 MET A CA 1
ATOM 2145 C C . MET A 1 278 ? -1.379 -17.578 8.516 1 98.44 278 MET A C 1
ATOM 2147 O O . MET A 1 278 ? -1.909 -16.609 9.062 1 98.44 278 MET A O 1
ATOM 2151 N N . MET A 1 279 ? -1.977 -18.281 7.574 1 98.69 279 MET A N 1
ATOM 2152 C CA . MET A 1 279 ? -3.422 -18.156 7.418 1 98.69 279 MET A CA 1
ATOM 2153 C C . MET A 1 279 ? -4.152 -18.797 8.594 1 98.69 279 MET A C 1
ATOM 2155 O O . MET A 1 279 ? -3.863 -19.938 8.961 1 98.69 279 MET A O 1
ATOM 2159 N N . VAL A 1 280 ? -4.98 -18.062 9.211 1 98.31 280 VAL A N 1
ATOM 2160 C CA . VAL A 1 280 ? -5.793 -18.531 10.328 1 98.31 280 VAL A CA 1
ATOM 2161 C C . VAL A 1 280 ? -7.223 -18.781 9.852 1 98.31 280 VAL A C 1
ATOM 2163 O O . VAL A 1 280 ? -7.906 -17.875 9.391 1 98.31 280 VAL A O 1
ATOM 2166 N N . VAL A 1 281 ? -7.664 -20.016 10.008 1 98.19 281 VAL A N 1
ATOM 2167 C CA . VAL A 1 281 ? -8.969 -20.438 9.508 1 98.19 281 VAL A CA 1
ATOM 2168 C C . VAL A 1 281 ? -9.898 -20.734 10.68 1 98.19 281 VAL A C 1
ATOM 2170 O O . VAL A 1 281 ? -9.523 -21.438 11.617 1 98.19 281 VAL A O 1
ATOM 2173 N N . ASP A 1 282 ? -11.094 -20.203 10.617 1 97.88 282 ASP A N 1
ATOM 2174 C CA . ASP A 1 282 ? -12.102 -20.469 11.648 1 97.88 282 ASP A CA 1
ATOM 2175 C C . ASP A 1 282 ? -12.875 -21.75 11.344 1 97.88 282 ASP A C 1
ATOM 2177 O O . ASP A 1 282 ? -14.078 -21.719 11.086 1 97.88 282 ASP A O 1
ATOM 2181 N N . HIS A 1 283 ? -12.18 -22.812 11.539 1 95.44 283 HIS A N 1
ATOM 2182 C CA . HIS A 1 283 ? -12.75 -24.125 11.25 1 95.44 283 HIS A CA 1
ATOM 2183 C C . HIS A 1 283 ? -13.992 -24.391 12.086 1 95.44 283 HIS A C 1
ATOM 2185 O O . HIS A 1 283 ? -14.953 -25 11.609 1 95.44 283 HIS A O 1
ATOM 2191 N N . GLY A 1 284 ? -14.016 -23.906 13.258 1 94.62 284 GLY A N 1
ATOM 2192 C CA . GLY A 1 284 ? -15.086 -24.203 14.203 1 94.62 284 GLY A CA 1
ATOM 2193 C C . GLY A 1 284 ? -16.172 -23.141 14.203 1 94.62 284 GLY A C 1
ATOM 2194 O O . GLY A 1 284 ? -17.141 -23.25 14.977 1 94.62 284 GLY A O 1
ATOM 2195 N N . LYS A 1 285 ? -16 -22.078 13.375 1 94 285 LYS A N 1
ATOM 2196 C CA . LYS A 1 285 ? -16.984 -21 13.32 1 94 285 LYS A CA 1
ATOM 2197 C C . LYS A 1 285 ? -17.125 -20.312 14.68 1 94 285 LYS A C 1
ATOM 2199 O O . LYS A 1 285 ? -18.234 -20 15.117 1 94 285 LYS A O 1
ATOM 2204 N N . ILE A 1 286 ? -16.078 -20.125 15.336 1 95.75 286 ILE A N 1
ATOM 2205 C CA . ILE A 1 286 ? -16.047 -19.547 16.672 1 95.75 286 ILE A CA 1
ATOM 2206 C C . ILE A 1 286 ? -16.312 -18.047 16.609 1 95.75 286 ILE A C 1
ATOM 2208 O O . ILE A 1 286 ? -17.031 -17.5 17.438 1 95.75 286 ILE A O 1
ATOM 2212 N N . THR A 1 287 ? -15.711 -17.375 15.648 1 94.69 287 THR A N 1
ATOM 2213 C CA . THR A 1 287 ? -15.805 -15.914 15.547 1 94.69 287 THR A CA 1
ATOM 2214 C C . THR A 1 287 ? -17.188 -15.492 15.07 1 94.69 287 THR A C 1
ATOM 2216 O O . THR A 1 287 ? -17.578 -14.336 15.219 1 94.69 287 THR A O 1
ATOM 2219 N N . LYS A 1 288 ? -18 -16.359 14.453 1 94.56 288 LYS A N 1
ATOM 2220 C CA . LYS A 1 288 ? -19.328 -16.125 13.906 1 94.56 288 LYS A CA 1
ATOM 2221 C C . LYS A 1 288 ? -19.266 -15.156 12.727 1 94.56 288 LYS A C 1
ATOM 2223 O O . LYS A 1 288 ? -20.297 -14.641 12.289 1 94.56 288 LYS A O 1
ATOM 2228 N N . GLU A 1 289 ? -17.984 -14.953 12.289 1 96.88 289 GLU A N 1
ATOM 2229 C CA . GLU A 1 289 ? -17.844 -14.164 11.07 1 96.88 289 GLU A CA 1
ATOM 2230 C C . GLU A 1 289 ? -18.375 -14.93 9.859 1 96.88 289 GLU A C 1
ATOM 2232 O O . GLU A 1 289 ? -18.312 -16.156 9.82 1 96.88 289 GLU A O 1
ATOM 2237 N N . LYS A 1 290 ? -18.938 -14.156 8.898 1 97.25 290 LYS A N 1
ATOM 2238 C CA . LYS A 1 290 ? -19.359 -14.781 7.652 1 97.25 290 LYS A CA 1
ATOM 2239 C C . LYS A 1 290 ? -18.172 -15.344 6.883 1 97.25 290 LYS A C 1
ATOM 2241 O O . LYS A 1 290 ? -17.094 -14.734 6.852 1 97.25 290 LYS A O 1
ATOM 2246 N N . PRO A 1 291 ? -18.297 -16.547 6.281 1 98.19 291 PRO A N 1
ATOM 2247 C CA . PRO A 1 291 ? -17.203 -17.078 5.445 1 98.19 291 PRO A CA 1
ATOM 2248 C C . PRO A 1 291 ? -16.812 -16.109 4.332 1 98.19 291 PRO A C 1
ATOM 2250 O O . PRO A 1 291 ? -17.672 -15.492 3.705 1 98.19 291 PRO A O 1
ATOM 2253 N N . ASN A 1 292 ? -15.484 -15.969 4.137 1 98.44 292 ASN A N 1
ATOM 2254 C CA . ASN A 1 292 ? -14.992 -15.078 3.094 1 98.44 292 ASN A CA 1
ATOM 2255 C C . ASN A 1 292 ? -14.219 -15.836 2.023 1 98.44 292 ASN A C 1
ATOM 2257 O O . ASN A 1 292 ? -13.859 -15.273 0.99 1 98.44 292 ASN A O 1
ATOM 2261 N N . VAL A 1 293 ? -13.992 -17.172 2.219 1 98.75 293 VAL A N 1
ATOM 2262 C CA . VAL A 1 293 ? -13.219 -17.922 1.238 1 98.75 293 VAL A CA 1
ATOM 2263 C C . VAL A 1 293 ? -13.789 -19.328 1.093 1 98.75 293 VAL A C 1
ATOM 2265 O O . VAL A 1 293 ? -14.406 -19.859 2.021 1 98.75 293 VAL A O 1
ATOM 2268 N N . THR A 1 294 ? -13.594 -19.859 -0.043 1 98.81 294 THR A N 1
ATOM 2269 C CA . THR A 1 294 ? -13.734 -21.297 -0.3 1 98.81 294 THR A CA 1
ATOM 2270 C C . THR A 1 294 ? -12.375 -21.969 -0.348 1 98.81 294 THR A C 1
ATOM 2272 O O . THR A 1 294 ? -11.531 -21.641 -1.186 1 98.81 294 THR A O 1
ATOM 2275 N N . ILE A 1 295 ? -12.164 -22.922 0.535 1 98.75 295 ILE A N 1
ATOM 2276 C CA . ILE A 1 295 ? -10.891 -23.625 0.608 1 98.75 295 ILE A CA 1
ATOM 2277 C C . ILE A 1 295 ? -11 -24.953 -0.137 1 98.75 295 ILE A C 1
ATOM 2279 O O . ILE A 1 295 ? -11.883 -25.766 0.149 1 98.75 295 ILE A O 1
ATOM 2283 N N . VAL A 1 296 ? -10.148 -25.188 -1.103 1 98.88 296 VAL A N 1
ATOM 2284 C CA . VAL A 1 296 ? -10.094 -26.453 -1.82 1 98.88 296 VAL A CA 1
ATOM 2285 C C . VAL A 1 296 ? -9.406 -27.5 -0.953 1 98.88 296 VAL A C 1
ATOM 2287 O O . VAL A 1 296 ? -8.281 -27.312 -0.498 1 98.88 296 VAL A O 1
ATOM 2290 N N . GLU A 1 297 ? -10.047 -28.609 -0.795 1 98.44 297 GLU A N 1
ATOM 2291 C CA . GLU A 1 297 ? -9.531 -29.641 0.103 1 98.44 297 GLU A CA 1
ATOM 2292 C C . GLU A 1 297 ? -9 -30.828 -0.679 1 98.44 297 GLU A C 1
ATOM 2294 O O . GLU A 1 297 ? -8.062 -31.5 -0.237 1 98.44 297 GLU A O 1
ATOM 2299 N N . ARG A 1 298 ? -9.688 -31.172 -1.767 1 98.69 298 ARG A N 1
ATOM 2300 C CA . ARG A 1 298 ? -9.289 -32.25 -2.645 1 98.69 298 ARG A CA 1
ATOM 2301 C C . ARG A 1 298 ? -9.477 -31.891 -4.109 1 98.69 298 ARG A C 1
ATOM 2303 O O . ARG A 1 298 ? -10.312 -31.047 -4.438 1 98.69 298 ARG A O 1
ATOM 2310 N N . VAL A 1 299 ? -8.68 -32.562 -4.918 1 98.75 299 VAL A N 1
ATOM 2311 C CA . VAL A 1 299 ? -8.758 -32.312 -6.348 1 98.75 299 VAL A CA 1
ATOM 2312 C C . VAL A 1 299 ? -8.68 -33.625 -7.125 1 98.75 299 VAL A C 1
ATOM 2314 O O . VAL A 1 299 ? -8.234 -34.625 -6.59 1 98.75 299 VAL A O 1
ATOM 2317 N N . ASP A 1 300 ? -9.094 -33.594 -8.32 1 98.69 300 ASP A N 1
ATOM 2318 C CA . ASP A 1 300 ? -8.93 -34.656 -9.273 1 98.69 300 ASP A CA 1
ATOM 2319 C C . ASP A 1 300 ? -7.559 -34.625 -9.938 1 98.69 300 ASP A C 1
ATOM 2321 O O . ASP A 1 300 ? -7.395 -34 -11 1 98.69 300 ASP A O 1
ATOM 2325 N N . VAL A 1 301 ? -6.652 -35.375 -9.367 1 98.44 301 VAL A N 1
ATOM 2326 C CA . VAL A 1 301 ? -5.25 -35.344 -9.766 1 98.44 301 VAL A CA 1
ATOM 2327 C C . VAL A 1 301 ? -5.105 -35.812 -11.219 1 98.44 301 VAL A C 1
ATOM 2329 O O . VAL A 1 301 ? -4.309 -35.25 -11.977 1 98.44 301 VAL A O 1
ATOM 2332 N N . GLU A 1 302 ? -5.863 -36.781 -11.586 1 98.19 302 GLU A N 1
ATOM 2333 C CA . GLU A 1 302 ? -5.777 -37.281 -12.961 1 98.19 302 GLU A CA 1
ATOM 2334 C C . GLU A 1 302 ? -6.246 -36.25 -13.961 1 98.19 302 GLU A C 1
ATOM 2336 O O . GLU A 1 302 ? -5.645 -36.062 -15.023 1 98.19 302 GLU A O 1
ATOM 2341 N N . LEU A 1 303 ? -7.285 -35.594 -13.602 1 98.44 303 LEU A N 1
ATOM 2342 C CA . LEU A 1 303 ? -7.75 -34.5 -14.453 1 98.44 303 LEU A CA 1
ATOM 2343 C C . LEU A 1 303 ? -6.695 -33.406 -14.555 1 98.44 303 LEU A C 1
ATOM 2345 O O . LEU A 1 303 ? -6.469 -32.844 -15.633 1 98.44 303 LEU A O 1
ATOM 2349 N N . ILE A 1 304 ? -6.055 -33.062 -13.461 1 98.69 304 ILE A N 1
ATOM 2350 C CA . ILE A 1 304 ? -5.012 -32.062 -13.453 1 98.69 304 ILE A CA 1
ATOM 2351 C C . ILE A 1 304 ? -3.854 -32.5 -14.344 1 98.69 304 ILE A C 1
ATOM 2353 O O . ILE A 1 304 ? -3.316 -31.688 -15.117 1 98.69 304 ILE A O 1
ATOM 2357 N N . LYS A 1 305 ? -3.477 -33.781 -14.266 1 98.5 305 LYS A N 1
ATOM 2358 C CA . LYS A 1 305 ? -2.426 -34.312 -15.133 1 98.5 305 LYS A CA 1
ATOM 2359 C C . LYS A 1 305 ? -2.775 -34.094 -16.609 1 98.5 305 LYS A C 1
ATOM 2361 O O . LYS A 1 305 ? -1.925 -33.688 -17.391 1 98.5 305 LYS A O 1
ATOM 2366 N N . ASP A 1 306 ? -4.02 -34.375 -16.922 1 98.56 306 ASP A N 1
ATOM 2367 C CA . ASP A 1 306 ? -4.48 -34.156 -18.281 1 98.56 306 ASP A CA 1
ATOM 2368 C C . ASP A 1 306 ? -4.363 -32.688 -18.688 1 98.56 306 ASP A C 1
ATOM 2370 O O . ASP A 1 306 ? -3.939 -32.375 -19.812 1 98.56 306 ASP A O 1
ATOM 2374 N N . MET A 1 307 ? -4.734 -31.844 -17.828 1 98.75 307 MET A N 1
ATOM 2375 C CA . MET A 1 307 ? -4.688 -30.406 -18.109 1 98.75 307 MET A CA 1
ATOM 2376 C C . MET A 1 307 ? -3.248 -29.922 -18.234 1 98.75 307 MET A C 1
ATOM 2378 O O . MET A 1 307 ? -2.965 -29.016 -19.031 1 98.75 307 MET A O 1
ATOM 2382 N N . LEU A 1 308 ? -2.32 -30.516 -17.422 1 98.75 308 LEU A N 1
ATOM 2383 C CA . LEU A 1 308 ? -0.907 -30.172 -17.516 1 98.75 308 LEU A CA 1
ATOM 2384 C C . LEU A 1 308 ? -0.356 -30.531 -18.891 1 98.75 308 LEU A C 1
ATOM 2386 O O . LEU A 1 308 ? 0.346 -29.734 -19.516 1 98.75 308 LEU A O 1
ATOM 2390 N N . LEU A 1 309 ? -0.676 -31.703 -19.344 1 98.81 309 LEU A N 1
ATOM 2391 C CA . LEU A 1 309 ? -0.236 -32.156 -20.672 1 98.81 309 LEU A CA 1
ATOM 2392 C C . LEU A 1 309 ? -0.85 -31.266 -21.75 1 98.81 309 LEU A C 1
ATOM 2394 O O . LEU A 1 309 ? -0.171 -30.891 -22.719 1 98.81 309 LEU A O 1
ATOM 2398 N N . TRP A 1 310 ? -2.141 -30.969 -21.578 1 98.69 310 TRP A N 1
ATOM 2399 C CA . TRP A 1 310 ? -2.855 -30.062 -22.484 1 98.69 310 TRP A CA 1
ATOM 2400 C C . TRP A 1 310 ? -2.188 -28.703 -22.531 1 98.69 310 TRP A C 1
ATOM 2402 O O . TRP A 1 310 ? -1.931 -28.156 -23.609 1 98.69 310 TRP A O 1
ATOM 2412 N N . GLY A 1 311 ? -1.866 -28.141 -21.438 1 98.5 311 GLY A N 1
ATOM 2413 C CA . GLY A 1 311 ? -1.213 -26.844 -21.344 1 98.5 311 GLY A CA 1
ATOM 2414 C C . GLY A 1 311 ? 0.165 -26.812 -21.984 1 98.5 311 GLY A C 1
ATOM 2415 O O . GLY A 1 311 ? 0.63 -25.781 -22.438 1 98.5 311 GLY A O 1
ATOM 2416 N N . ALA A 1 312 ? 0.806 -28 -22 1 98.44 312 ALA A N 1
ATOM 2417 C CA . ALA A 1 312 ? 2.135 -28.141 -22.578 1 98.44 312 ALA A CA 1
ATOM 2418 C C . ALA A 1 312 ? 2.043 -28.484 -24.062 1 98.44 312 ALA A C 1
ATOM 2420 O O . ALA A 1 312 ? 3.035 -28.891 -24.672 1 98.44 312 ALA A O 1
ATOM 2421 N N . ASP A 1 313 ? 0.862 -28.438 -24.609 1 97.94 313 ASP A N 1
ATOM 2422 C CA . ASP A 1 313 ? 0.597 -28.625 -26.031 1 97.94 313 ASP A CA 1
ATOM 2423 C C . ASP A 1 313 ? 0.872 -30.062 -26.438 1 97.94 313 ASP A C 1
ATOM 2425 O O . ASP A 1 313 ? 1.421 -30.312 -27.516 1 97.94 313 ASP A O 1
ATOM 2429 N N . ASP A 1 314 ? 0.622 -30.953 -25.547 1 97.19 314 ASP A N 1
ATOM 2430 C CA . ASP A 1 314 ? 0.661 -32.344 -25.938 1 97.19 314 ASP A CA 1
ATOM 2431 C C . ASP A 1 314 ? -0.323 -32.625 -27.078 1 97.19 314 ASP A C 1
ATOM 2433 O O . ASP A 1 314 ? -1.536 -32.5 -26.891 1 97.19 314 ASP A O 1
ATOM 2437 N N . SER A 1 315 ? 0.15 -33.125 -28.188 1 94.88 315 SER A N 1
ATOM 2438 C CA . SER A 1 315 ? -0.687 -33.344 -29.359 1 94.88 315 SER A CA 1
ATOM 2439 C C . SER A 1 315 ? -1.663 -34.5 -29.125 1 94.88 315 SER A C 1
ATOM 2441 O O . SER A 1 315 ? -2.678 -34.625 -29.812 1 94.88 315 SER A O 1
ATOM 2443 N N . ASN A 1 316 ? -1.355 -35.281 -28.141 1 94.81 316 ASN A N 1
ATOM 2444 C CA . ASN A 1 316 ? -2.191 -36.438 -27.891 1 94.81 316 ASN A CA 1
ATOM 2445 C C . ASN A 1 316 ? -3.199 -36.188 -26.766 1 94.81 316 ASN A C 1
ATOM 2447 O O . ASN A 1 316 ? -3.99 -37.062 -26.422 1 94.81 316 ASN A O 1
ATOM 2451 N N . SER A 1 317 ? -3.105 -35.031 -26.203 1 94.56 317 SER A N 1
ATOM 2452 C CA . SER A 1 317 ? -4.035 -34.719 -25.109 1 94.56 317 SER A CA 1
ATOM 2453 C C . SER A 1 317 ? -5.48 -34.75 -25.594 1 94.56 317 SER A C 1
ATOM 2455 O O . SER A 1 317 ? -5.793 -34.281 -26.688 1 94.56 317 SER A O 1
ATOM 2457 N N . THR A 1 318 ? -6.332 -35.375 -24.781 1 94.25 318 THR A N 1
ATOM 2458 C CA . THR A 1 318 ? -7.754 -35.438 -25.109 1 94.25 318 THR A CA 1
ATOM 2459 C C . THR A 1 318 ? -8.562 -34.531 -24.172 1 94.25 318 THR A C 1
ATOM 2461 O O . THR A 1 318 ? -9.789 -34.531 -24.203 1 94.25 318 THR A O 1
ATOM 2464 N N . TYR A 1 319 ? -7.895 -33.719 -23.344 1 97.5 319 TYR A N 1
ATOM 2465 C CA . TYR A 1 319 ? -8.578 -32.844 -22.422 1 97.5 319 TYR A CA 1
ATOM 2466 C C . TYR A 1 319 ? -9.336 -31.75 -23.156 1 97.5 319 TYR A C 1
ATOM 2468 O O . TYR A 1 319 ? -8.828 -31.188 -24.141 1 97.5 319 TYR A O 1
ATOM 2476 N N . LYS A 1 320 ? -10.648 -31.484 -22.75 1 96.25 320 LYS A N 1
ATOM 2477 C CA . LYS A 1 320 ? -11.469 -30.391 -23.25 1 96.25 320 LYS A CA 1
ATOM 2478 C C . LYS A 1 320 ? -11.977 -29.516 -22.109 1 96.25 320 LYS A C 1
ATOM 2480 O O . LYS A 1 320 ? -12.492 -30.031 -21.109 1 96.25 320 LYS A O 1
ATOM 2485 N N . VAL A 1 321 ? -11.719 -28.25 -22.25 1 95.94 321 VAL A N 1
ATOM 2486 C CA . VAL A 1 321 ? -12.266 -27.312 -21.266 1 95.94 321 VAL A CA 1
ATOM 2487 C C . VAL A 1 321 ? -13.789 -27.406 -21.266 1 95.94 321 VAL A C 1
ATOM 2489 O O . VAL A 1 321 ? -14.43 -27.438 -22.312 1 95.94 321 VAL A O 1
ATOM 2492 N N . PRO A 1 322 ? -14.289 -27.422 -20.094 1 92.31 322 PRO A N 1
ATOM 2493 C CA . PRO A 1 322 ? -15.75 -27.484 -20.047 1 92.31 322 PRO A CA 1
ATOM 2494 C C . PRO A 1 322 ? -16.406 -26.219 -20.594 1 92.31 322 PRO A C 1
ATOM 2496 O O . PRO A 1 322 ? -15.852 -25.125 -20.469 1 92.31 322 PRO A O 1
ATOM 2499 N N . VAL A 1 323 ? -17.625 -26.391 -21.297 1 78.88 323 VAL A N 1
ATOM 2500 C CA . VAL A 1 323 ? -18.375 -25.266 -21.875 1 78.88 323 VAL A CA 1
ATOM 2501 C C . VAL A 1 323 ? -19.375 -24.734 -20.844 1 78.88 323 VAL A C 1
ATOM 2503 O O . VAL A 1 323 ? -19.969 -25.5 -20.094 1 78.88 323 VAL A O 1
ATOM 2506 N N . MET B 1 1 ? 15.555 29.516 -8.227 1 83.88 1 MET B N 1
ATOM 2507 C CA . MET B 1 1 ? 14.273 28.969 -8.68 1 83.88 1 MET B CA 1
ATOM 2508 C C . MET B 1 1 ? 13.305 28.828 -7.512 1 83.88 1 MET B C 1
ATOM 2510 O O . MET B 1 1 ? 13.719 28.578 -6.379 1 83.88 1 MET B O 1
ATOM 2514 N N . ILE B 1 2 ? 12.023 29.188 -7.648 1 95.25 2 ILE B N 1
ATOM 2515 C CA . ILE B 1 2 ? 11.008 29.109 -6.605 1 95.25 2 ILE B CA 1
ATOM 2516 C C . ILE B 1 2 ? 10.828 27.656 -6.172 1 95.25 2 ILE B C 1
ATOM 2518 O O . ILE B 1 2 ? 10.625 26.781 -7.008 1 95.25 2 ILE B O 1
ATOM 2522 N N . PRO B 1 3 ? 11.07 27.422 -4.914 1 97.25 3 PRO B N 1
ATOM 2523 C CA . PRO B 1 3 ? 10.984 26.031 -4.453 1 97.25 3 PRO B CA 1
ATOM 2524 C C . PRO B 1 3 ? 9.586 25.438 -4.633 1 97.25 3 PRO B C 1
ATOM 2526 O O . PRO B 1 3 ? 8.586 26.078 -4.324 1 97.25 3 PRO B O 1
ATOM 2529 N N . LYS B 1 4 ? 9.484 24.234 -5.195 1 98.56 4 LYS B N 1
ATOM 2530 C CA . LYS B 1 4 ? 8.234 23.516 -5.391 1 98.56 4 LYS B CA 1
ATOM 2531 C C . LYS B 1 4 ? 7.879 22.688 -4.156 1 98.56 4 LYS B C 1
ATOM 2533 O O . LYS B 1 4 ? 8.75 22.047 -3.562 1 98.56 4 LYS B O 1
ATOM 2538 N N . VAL B 1 5 ? 6.613 22.734 -3.83 1 98.88 5 VAL B N 1
ATOM 2539 C CA . VAL B 1 5 ? 6.207 22.016 -2.635 1 98.88 5 VAL B CA 1
ATOM 2540 C C . VAL B 1 5 ? 4.828 21.391 -2.852 1 98.88 5 VAL B C 1
ATOM 2542 O O . VAL B 1 5 ? 4.004 21.938 -3.586 1 98.88 5 VAL B O 1
ATOM 2545 N N . ILE B 1 6 ? 4.633 20.172 -2.357 1 98.94 6 ILE B N 1
ATOM 2546 C CA . ILE B 1 6 ? 3.336 19.516 -2.203 1 98.94 6 ILE B CA 1
ATOM 2547 C C . ILE B 1 6 ? 2.975 19.422 -0.722 1 98.94 6 ILE B C 1
ATOM 2549 O O . ILE B 1 6 ? 3.834 19.141 0.119 1 98.94 6 ILE B O 1
ATOM 2553 N N . VAL B 1 7 ? 1.762 19.703 -0.397 1 98.94 7 VAL B N 1
ATOM 2554 C CA . VAL B 1 7 ? 1.291 19.438 0.958 1 98.94 7 VAL B CA 1
ATOM 2555 C C . VAL B 1 7 ? 0.339 18.25 0.95 1 98.94 7 VAL B C 1
ATOM 2557 O O . VAL B 1 7 ? -0.576 18.188 0.125 1 98.94 7 VAL B O 1
ATOM 2560 N N . ASP B 1 8 ? 0.625 17.234 1.717 1 98.94 8 ASP B N 1
ATOM 2561 C CA . ASP B 1 8 ? -0.231 16.078 1.961 1 98.94 8 ASP B CA 1
ATOM 2562 C C . ASP B 1 8 ? -0.953 16.203 3.301 1 98.94 8 ASP B C 1
ATOM 2564 O O . ASP B 1 8 ? -0.313 16.25 4.352 1 98.94 8 ASP B O 1
ATOM 2568 N N . THR B 1 9 ? -2.301 16.203 3.275 1 98.88 9 THR B N 1
ATOM 2569 C CA . THR B 1 9 ? -2.979 16.719 4.461 1 98.88 9 THR B CA 1
ATOM 2570 C C . THR B 1 9 ? -4.32 16.016 4.66 1 98.88 9 THR B C 1
ATOM 2572 O O . THR B 1 9 ? -4.863 15.422 3.725 1 98.88 9 THR B O 1
ATOM 2575 N N . ASP B 1 10 ? -4.781 15.922 5.801 1 98.75 10 ASP B N 1
ATOM 2576 C CA . ASP B 1 10 ? -6.117 15.5 6.215 1 98.75 10 ASP B CA 1
ATOM 2577 C C . ASP B 1 10 ? -6.871 16.656 6.887 1 98.75 10 ASP B C 1
ATOM 2579 O O . ASP B 1 10 ? -7.289 16.531 8.039 1 98.75 10 ASP B O 1
ATOM 2583 N N . VAL B 1 11 ? -7.16 17.641 6.172 1 98.56 11 VAL B N 1
ATOM 2584 C CA . VAL B 1 11 ? -7.562 18.984 6.574 1 98.56 11 VAL B CA 1
ATOM 2585 C C . VAL B 1 11 ? -8.609 18.906 7.684 1 98.56 11 VAL B C 1
ATOM 2587 O O . VAL B 1 11 ? -9.773 18.578 7.426 1 98.56 11 VAL B O 1
ATOM 2590 N N . GLY B 1 12 ? -8.133 19.172 8.836 1 97.75 12 GLY B N 1
ATOM 2591 C CA . GLY B 1 12 ? -8.891 19.562 10.008 1 97.75 12 GLY B CA 1
ATOM 2592 C C . GLY B 1 12 ? -8.664 21.016 10.406 1 97.75 12 GLY B C 1
ATOM 2593 O O . GLY B 1 12 ? -8.5 21.875 9.547 1 97.75 12 GLY B O 1
ATOM 2594 N N . LEU B 1 13 ? -8.75 21.312 11.688 1 96.44 13 LEU B N 1
ATOM 2595 C CA . LEU B 1 13 ? -8.656 22.672 12.195 1 96.44 13 LEU B CA 1
ATOM 2596 C C . LEU B 1 13 ? -7.242 23.219 12.016 1 96.44 13 LEU B C 1
ATOM 2598 O O . LEU B 1 13 ? -7.047 24.25 11.383 1 96.44 13 LEU B O 1
ATOM 2602 N N . ASP B 1 14 ? -6.277 22.438 12.508 1 96.69 14 ASP B N 1
ATOM 2603 C CA . ASP B 1 14 ? -4.914 22.953 12.469 1 96.69 14 ASP B CA 1
ATOM 2604 C C . ASP B 1 14 ? -4.316 22.797 11.07 1 96.69 14 ASP B C 1
ATOM 2606 O O . ASP B 1 14 ? -3.439 23.578 10.672 1 96.69 14 ASP B O 1
ATOM 2610 N N . ASP B 1 15 ? -4.805 21.828 10.25 1 98.44 15 ASP B N 1
ATOM 2611 C CA . ASP B 1 15 ? -4.375 21.703 8.859 1 98.44 15 ASP B CA 1
ATOM 2612 C C . ASP B 1 15 ? -4.742 22.953 8.062 1 98.44 15 ASP B C 1
ATOM 2614 O O . ASP B 1 15 ? -3.951 23.422 7.246 1 98.44 15 ASP B O 1
ATOM 2618 N N . ALA B 1 16 ? -5.965 23.438 8.289 1 98.5 16 ALA B N 1
ATOM 2619 C CA . ALA B 1 16 ? -6.441 24.594 7.555 1 98.5 16 ALA B CA 1
ATOM 2620 C C . ALA B 1 16 ? -5.523 25.797 7.773 1 98.5 16 ALA B C 1
ATOM 2622 O O . ALA B 1 16 ? -5.16 26.484 6.82 1 98.5 16 ALA B O 1
ATOM 2623 N N . MET B 1 17 ? -5.195 26 8.977 1 98 17 MET B N 1
ATOM 2624 C CA . MET B 1 17 ? -4.324 27.125 9.297 1 98 17 MET B CA 1
ATOM 2625 C C . MET B 1 17 ? -2.936 26.938 8.695 1 98 17 MET B C 1
ATOM 2627 O O . MET B 1 17 ? -2.305 27.891 8.25 1 98 17 MET B O 1
ATOM 2631 N N . ALA B 1 18 ? -2.393 25.703 8.727 1 98.81 18 ALA B N 1
ATOM 2632 C CA . ALA B 1 18 ? -1.13 25.406 8.055 1 98.81 18 ALA B CA 1
ATOM 2633 C C . ALA B 1 18 ? -1.209 25.734 6.566 1 98.81 18 ALA B C 1
ATOM 2635 O O . ALA B 1 18 ? -0.284 26.328 6.004 1 98.81 18 ALA B O 1
ATOM 2636 N N . LEU B 1 19 ? -2.293 25.391 5.965 1 98.88 19 LEU B N 1
ATOM 2637 C CA . LEU B 1 19 ? -2.496 25.656 4.543 1 98.88 19 LEU B CA 1
ATOM 2638 C C . LEU B 1 19 ? -2.541 27.156 4.266 1 98.88 19 LEU B C 1
ATOM 2640 O O . LEU B 1 19 ? -2.031 27.609 3.24 1 98.88 19 LEU B O 1
ATOM 2644 N N . PHE B 1 20 ? -3.182 27.969 5.176 1 98.81 20 PHE B N 1
A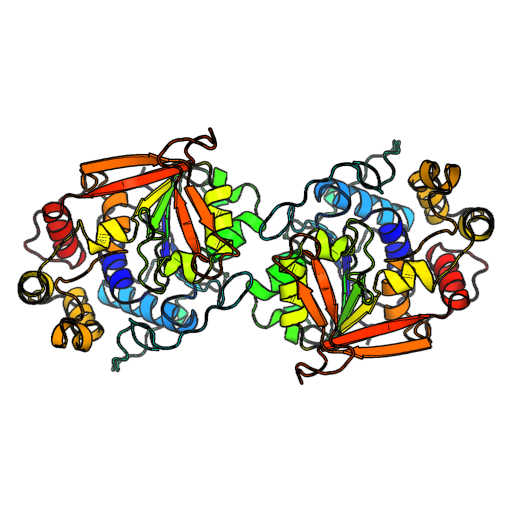TOM 2645 C CA . PHE B 1 20 ? -3.209 29.406 4.988 1 98.81 20 PHE B CA 1
ATOM 2646 C C . PHE B 1 20 ? -1.8 29.969 4.812 1 98.81 20 PHE B C 1
ATOM 2648 O O . PHE B 1 20 ? -1.555 30.797 3.934 1 98.81 20 PHE B O 1
ATOM 2655 N N . MET B 1 21 ? -0.875 29.484 5.617 1 98.81 21 MET B N 1
ATOM 2656 C CA . MET B 1 21 ? 0.502 29.953 5.555 1 98.81 21 MET B CA 1
ATOM 2657 C C . MET B 1 21 ? 1.16 29.562 4.238 1 98.81 21 MET B C 1
ATOM 2659 O O . MET B 1 21 ? 1.811 30.375 3.59 1 98.81 21 MET B O 1
ATOM 2663 N N . LEU B 1 22 ? 0.981 28.297 3.84 1 98.88 22 LEU B N 1
ATOM 2664 C CA . LEU B 1 22 ? 1.6 27.797 2.615 1 98.88 22 LEU B CA 1
ATOM 2665 C C . LEU B 1 22 ? 1.009 28.484 1.391 1 98.88 22 LEU B C 1
ATOM 2667 O O . LEU B 1 22 ? 1.736 28.828 0.456 1 98.88 22 LEU B O 1
ATOM 2671 N N . ILE B 1 23 ? -0.306 28.703 1.393 1 98.81 23 ILE B N 1
ATOM 2672 C CA . ILE B 1 23 ? -0.983 29.359 0.279 1 98.81 23 ILE B CA 1
ATOM 2673 C C . ILE B 1 23 ? -0.536 30.812 0.187 1 98.81 23 ILE B C 1
ATOM 2675 O O . ILE B 1 23 ? -0.344 31.344 -0.911 1 98.81 23 ILE B O 1
ATOM 2679 N N . LYS B 1 24 ? -0.389 31.484 1.382 1 98.62 24 LYS B N 1
ATOM 2680 C CA . LYS B 1 24 ? 0.118 32.844 1.404 1 98.62 24 LYS B CA 1
ATOM 2681 C C . LYS B 1 24 ? 1.51 32.938 0.784 1 98.62 24 LYS B C 1
ATOM 2683 O O . LYS B 1 24 ? 1.786 33.812 -0.018 1 98.62 24 LYS B O 1
ATOM 2688 N N . ALA B 1 25 ? 2.379 32 1.152 1 98.56 25 ALA B N 1
ATOM 2689 C CA . ALA B 1 25 ? 3.725 31.938 0.586 1 98.56 25 ALA B CA 1
ATOM 2690 C C . ALA B 1 25 ? 3.676 31.719 -0.923 1 98.56 25 ALA B C 1
ATOM 2692 O O . ALA B 1 25 ? 4.469 32.312 -1.666 1 98.56 25 ALA B O 1
ATOM 2693 N N . HIS B 1 26 ? 2.773 30.891 -1.354 1 98.5 26 HIS B N 1
ATOM 2694 C CA . HIS B 1 26 ? 2.564 30.641 -2.777 1 98.5 26 HIS B CA 1
ATOM 2695 C C . HIS B 1 26 ? 2.084 31.891 -3.492 1 98.5 26 HIS B C 1
ATOM 2697 O O . HIS B 1 26 ? 2.623 32.25 -4.539 1 98.5 26 HIS B O 1
ATOM 2703 N N . LYS B 1 27 ? 1.106 32.562 -2.928 1 97.12 27 LYS B N 1
ATOM 2704 C CA . LYS B 1 27 ? 0.522 33.75 -3.5 1 97.12 27 LYS B CA 1
ATOM 2705 C C . LYS B 1 27 ? 1.575 34.844 -3.67 1 97.12 27 LYS B C 1
ATOM 2707 O O . LYS B 1 27 ? 1.541 35.625 -4.641 1 97.12 27 LYS B O 1
ATOM 2712 N N . GLU B 1 28 ? 2.467 34.875 -2.738 1 97.06 28 GLU B N 1
ATOM 2713 C CA . GLU B 1 28 ? 3.477 35.938 -2.752 1 97.06 28 GLU B CA 1
ATOM 2714 C C . GLU B 1 28 ? 4.703 35.531 -3.555 1 97.06 28 GLU B C 1
ATOM 2716 O O . GLU B 1 28 ? 5.668 36.281 -3.676 1 97.06 28 GLU B O 1
ATOM 2721 N N . GLY B 1 29 ? 4.75 34.312 -4.055 1 97.44 29 GLY B N 1
ATOM 2722 C CA . GLY B 1 29 ? 5.785 33.844 -4.973 1 97.44 29 GLY B CA 1
ATOM 2723 C C . GLY B 1 29 ? 7.016 33.312 -4.27 1 97.44 29 GLY B C 1
ATOM 2724 O O . GLY B 1 29 ? 8.07 33.188 -4.883 1 97.44 29 GLY B O 1
ATOM 2725 N N . HIS B 1 30 ? 6.895 33 -3.002 1 97.81 30 HIS B N 1
ATOM 2726 C CA . HIS B 1 30 ? 8.039 32.5 -2.252 1 97.81 30 HIS B CA 1
ATOM 2727 C C . HIS B 1 30 ? 8.188 31 -2.428 1 97.81 30 HIS B C 1
ATOM 2729 O O . HIS B 1 30 ? 9.297 30.453 -2.32 1 97.81 30 HIS B O 1
ATOM 2735 N N . ILE B 1 31 ? 7.066 30.297 -2.664 1 98.31 31 ILE B N 1
ATOM 2736 C CA . ILE B 1 31 ? 7.055 28.875 -2.988 1 98.31 31 ILE B CA 1
ATOM 2737 C C . ILE B 1 31 ? 6.074 28.609 -4.129 1 98.31 31 ILE B C 1
ATOM 2739 O O . ILE B 1 31 ? 5.246 29.469 -4.453 1 98.31 31 ILE B O 1
ATOM 2743 N N . ASP B 1 32 ? 6.277 27.516 -4.762 1 98.62 32 ASP B N 1
ATOM 2744 C CA . ASP B 1 32 ? 5.324 27 -5.742 1 98.62 32 ASP B CA 1
ATOM 2745 C C . ASP B 1 32 ? 4.598 25.766 -5.199 1 98.62 32 ASP B C 1
ATOM 2747 O O . ASP B 1 32 ? 5.109 24.656 -5.281 1 98.62 32 ASP B O 1
ATOM 2751 N N . LEU B 1 33 ? 3.457 26.047 -4.566 1 98.75 33 LEU B N 1
ATOM 2752 C CA . LEU B 1 33 ? 2.611 24.953 -4.121 1 98.75 33 LEU B CA 1
ATOM 2753 C C . LEU B 1 33 ? 1.964 24.25 -5.312 1 98.75 33 LEU B C 1
ATOM 2755 O O . LEU B 1 33 ? 0.883 24.641 -5.758 1 98.75 33 LEU B O 1
ATOM 2759 N N . VAL B 1 34 ? 2.562 23.172 -5.773 1 98.75 34 VAL B N 1
ATOM 2760 C CA . VAL B 1 34 ? 2.229 22.609 -7.078 1 98.75 34 VAL B CA 1
ATOM 2761 C C . VAL B 1 34 ? 1.048 21.656 -6.941 1 98.75 34 VAL B C 1
ATOM 2763 O O . VAL B 1 34 ? 0.406 21.297 -7.938 1 98.75 34 VAL B O 1
ATOM 2766 N N . ALA B 1 35 ? 0.773 21.219 -5.68 1 98.88 35 ALA B N 1
ATOM 2767 C CA . ALA B 1 35 ? -0.358 20.328 -5.453 1 98.88 35 ALA B CA 1
ATOM 2768 C C . ALA B 1 35 ? -0.704 20.234 -3.967 1 98.88 35 ALA B C 1
ATOM 2770 O O . ALA B 1 35 ? 0.156 20.453 -3.111 1 98.88 35 ALA B O 1
ATOM 2771 N N . ILE B 1 36 ? -1.918 19.984 -3.725 1 98.94 36 ILE B N 1
ATOM 2772 C CA . ILE B 1 36 ? -2.414 19.531 -2.43 1 98.94 36 ILE B CA 1
ATOM 2773 C C . ILE B 1 36 ? -2.98 18.125 -2.559 1 98.94 36 ILE B C 1
ATOM 2775 O O . ILE B 1 36 ? -3.863 17.875 -3.385 1 98.94 36 ILE B O 1
ATOM 2779 N N . THR B 1 37 ? -2.441 17.203 -1.85 1 98.94 37 THR B N 1
ATOM 2780 C CA . THR B 1 37 ? -2.973 15.852 -1.793 1 98.94 37 THR B CA 1
ATOM 2781 C C . THR B 1 37 ? -3.688 15.602 -0.467 1 98.94 37 THR B C 1
ATOM 2783 O O . THR B 1 37 ? -3.227 16.047 0.584 1 98.94 37 THR B O 1
ATOM 2786 N N . THR B 1 38 ? -4.828 14.922 -0.55 1 98.88 38 THR B N 1
ATOM 2787 C CA . THR B 1 38 ? -5.629 14.672 0.642 1 98.88 38 THR B CA 1
ATOM 2788 C C . THR B 1 38 ? -5.547 13.203 1.05 1 98.88 38 THR B C 1
ATOM 2790 O O . THR B 1 38 ? -5.285 12.336 0.215 1 98.88 38 THR B O 1
ATOM 2793 N N . VAL B 1 39 ? -5.73 12.945 2.248 1 98.88 39 VAL B N 1
ATOM 2794 C CA . VAL B 1 39 ? -5.676 11.594 2.809 1 98.88 39 VAL B CA 1
ATOM 2795 C C . VAL B 1 39 ? -6.664 11.477 3.963 1 98.88 39 VAL B C 1
ATOM 2797 O O . VAL B 1 39 ? -6.984 12.469 4.621 1 98.88 39 VAL B O 1
ATOM 2800 N N . HIS B 1 40 ? -7.156 10.258 4.266 1 98.19 40 HIS B N 1
ATOM 2801 C CA . HIS B 1 40 ? -7.98 10.016 5.441 1 98.19 40 HIS B CA 1
ATOM 2802 C C . HIS B 1 40 ? -7.227 10.352 6.723 1 98.19 40 HIS B C 1
ATOM 2804 O O . HIS B 1 40 ? -5.992 10.367 6.734 1 98.19 40 HIS B O 1
ATOM 2810 N N . GLY B 1 41 ? -7.891 10.625 7.77 1 98 41 GLY B N 1
ATOM 2811 C CA . GLY B 1 41 ? -7.285 10.875 9.07 1 98 41 GLY B CA 1
ATOM 2812 C C . GLY B 1 41 ? -8.242 11.516 10.055 1 98 41 GLY B C 1
ATOM 2813 O O . GLY B 1 41 ? -9.008 10.82 10.727 1 98 41 GLY B O 1
ATOM 2814 N N . ASN B 1 42 ? -8.258 12.828 10.055 1 97.94 42 ASN B N 1
ATOM 2815 C CA . ASN B 1 42 ? -9.156 13.547 10.953 1 97.94 42 ASN B CA 1
ATOM 2816 C C . ASN B 1 42 ? -10.617 13.203 10.688 1 97.94 42 ASN B C 1
ATOM 2818 O O . ASN B 1 42 ? -11.445 13.266 11.594 1 97.94 42 ASN B O 1
ATOM 2822 N N . THR B 1 43 ? -10.938 12.867 9.523 1 97.75 43 THR B N 1
ATOM 2823 C CA . THR B 1 43 ? -12.25 12.484 9.008 1 97.75 43 THR B CA 1
ATOM 2824 C C . THR B 1 43 ? -12.117 11.664 7.734 1 97.75 43 THR B C 1
ATOM 2826 O O . THR B 1 43 ? -11.023 11.203 7.398 1 97.75 43 THR B O 1
ATOM 2829 N N . THR B 1 44 ? -13.211 11.367 7.039 1 97.25 44 THR B N 1
ATOM 2830 C CA . THR B 1 44 ? -13.141 10.648 5.773 1 97.25 44 THR B CA 1
ATOM 2831 C C . THR B 1 44 ? -12.438 11.484 4.711 1 97.25 44 THR B C 1
ATOM 2833 O O . THR B 1 44 ? -12.492 12.719 4.754 1 97.25 44 THR B O 1
ATOM 2836 N N . VAL B 1 45 ? -11.828 10.828 3.762 1 98.19 45 VAL B N 1
ATOM 2837 C CA . VAL B 1 45 ? -11.086 11.547 2.734 1 98.19 45 VAL B CA 1
ATOM 2838 C C . VAL B 1 45 ? -12.039 12.422 1.922 1 98.19 45 VAL B C 1
ATOM 2840 O O . VAL B 1 45 ? -11.656 13.492 1.45 1 98.19 45 VAL B O 1
ATOM 2843 N N . ASP B 1 46 ? -13.336 12.062 1.767 1 97.75 46 ASP B N 1
ATOM 2844 C CA . ASP B 1 46 ? -14.32 12.898 1.084 1 97.75 46 ASP B CA 1
ATOM 2845 C C . ASP B 1 46 ? -14.523 14.227 1.816 1 97.75 46 ASP B C 1
ATOM 2847 O O . ASP B 1 46 ? -14.555 15.289 1.191 1 97.75 46 ASP B O 1
ATOM 2851 N N . ASN B 1 47 ? -14.672 14.117 3.131 1 97.62 47 ASN B N 1
ATOM 2852 C CA . ASN B 1 47 ? -14.781 15.336 3.928 1 97.62 47 ASN B CA 1
ATOM 2853 C C . ASN B 1 47 ? -13.5 16.172 3.861 1 97.62 47 ASN B C 1
ATOM 2855 O O . ASN B 1 47 ? -13.555 17.391 3.824 1 97.62 47 ASN B O 1
ATOM 2859 N N . VAL B 1 48 ? -12.352 15.492 3.877 1 98.56 48 VAL B N 1
ATOM 2860 C CA . VAL B 1 48 ? -11.07 16.188 3.787 1 98.56 48 VAL B CA 1
ATOM 2861 C C . VAL B 1 48 ? -11.008 17 2.49 1 98.56 48 VAL B C 1
ATOM 2863 O O . VAL B 1 48 ? -10.531 18.125 2.48 1 98.56 48 VAL B O 1
ATOM 2866 N N . CYS B 1 49 ? -11.469 16.422 1.392 1 98.5 49 CYS B N 1
ATOM 2867 C CA . CYS B 1 49 ? -11.5 17.125 0.113 1 98.5 49 CYS B CA 1
ATOM 2868 C C . CYS B 1 49 ? -12.359 18.375 0.204 1 98.5 49 CYS B C 1
ATOM 2870 O O . CYS B 1 49 ? -11.938 19.453 -0.226 1 98.5 49 CYS B O 1
ATOM 2872 N N . LYS B 1 50 ? -13.523 18.266 0.771 1 97.88 50 LYS B N 1
ATOM 2873 C CA . LYS B 1 50 ? -14.414 19.406 0.935 1 97.88 50 LYS B CA 1
ATOM 2874 C C . LYS B 1 50 ? -13.758 20.5 1.779 1 97.88 50 LYS B C 1
ATOM 2876 O O . LYS B 1 50 ? -13.828 21.672 1.436 1 97.88 50 LYS B O 1
ATOM 2881 N N . ASN B 1 51 ? -13.18 20.078 2.875 1 98.44 51 ASN B N 1
ATOM 2882 C CA . ASN B 1 51 ? -12.516 21.016 3.773 1 98.44 51 ASN B CA 1
ATOM 2883 C C . ASN B 1 51 ? -11.344 21.719 3.09 1 98.44 51 ASN B C 1
ATOM 2885 O O . ASN B 1 51 ? -11.102 22.906 3.322 1 98.44 51 ASN B O 1
ATOM 2889 N N . THR B 1 52 ? -10.57 20.953 2.275 1 98.69 52 THR B N 1
ATOM 2890 C CA . THR B 1 52 ? -9.453 21.516 1.53 1 98.69 52 THR B CA 1
ATOM 2891 C C . THR B 1 52 ? -9.938 22.609 0.58 1 98.69 52 THR B C 1
ATOM 2893 O O . THR B 1 52 ? -9.367 23.703 0.538 1 98.69 52 THR B O 1
ATOM 2896 N N . VAL B 1 53 ? -10.992 22.344 -0.149 1 98.25 53 VAL B N 1
ATOM 2897 C CA . VAL B 1 53 ? -11.547 23.297 -1.105 1 98.25 53 VAL B CA 1
ATOM 2898 C C . VAL B 1 53 ? -12.055 24.531 -0.368 1 98.25 53 VAL B C 1
ATOM 2900 O O . VAL B 1 53 ? -11.82 25.672 -0.798 1 98.25 53 VAL B O 1
ATOM 2903 N N . ARG B 1 54 ? -12.734 24.344 0.756 1 97.81 54 ARG B N 1
ATOM 2904 C CA . ARG B 1 54 ? -13.227 25.469 1.558 1 97.81 54 ARG B CA 1
ATOM 2905 C C . ARG B 1 54 ? -12.078 26.344 2.045 1 97.81 54 ARG B C 1
ATOM 2907 O O . ARG B 1 54 ? -12.188 27.562 2.082 1 97.81 54 ARG B O 1
ATOM 2914 N N . THR B 1 55 ? -11.008 25.688 2.451 1 98.31 55 THR B N 1
ATOM 2915 C CA . THR B 1 55 ? -9.812 26.406 2.893 1 98.31 55 THR B CA 1
ATOM 2916 C C . THR B 1 55 ? -9.234 27.25 1.759 1 98.31 55 THR B C 1
ATOM 2918 O O . THR B 1 55 ? -8.875 28.406 1.963 1 98.31 55 THR B O 1
ATOM 2921 N N . LEU B 1 56 ? -9.156 26.656 0.58 1 98.25 56 LEU B N 1
ATOM 2922 C CA . LEU B 1 56 ? -8.688 27.375 -0.6 1 98.25 56 LEU B CA 1
ATOM 2923 C C . LEU B 1 56 ? -9.602 28.562 -0.909 1 98.25 56 LEU B C 1
ATOM 2925 O O . LEU B 1 56 ? -9.125 29.656 -1.192 1 98.25 56 LEU B O 1
ATOM 2929 N N . GLU B 1 57 ? -10.898 28.359 -0.866 1 97.12 57 GLU B N 1
ATOM 2930 C CA . GLU B 1 57 ? -11.875 29.406 -1.146 1 97.12 57 GLU B CA 1
ATOM 2931 C C . GLU B 1 57 ? -11.719 30.578 -0.183 1 97.12 57 GLU B C 1
ATOM 2933 O O . GLU B 1 57 ? -11.844 31.734 -0.583 1 97.12 57 GLU B O 1
ATOM 2938 N N . ALA B 1 58 ? -11.445 30.25 1.052 1 96.94 58 ALA B N 1
ATOM 2939 C CA . ALA B 1 58 ? -11.266 31.281 2.061 1 96.94 58 ALA B CA 1
ATOM 2940 C C . ALA B 1 58 ? -10.078 32.188 1.723 1 96.94 58 ALA B C 1
ATOM 2942 O O . ALA B 1 58 ? -10.047 33.344 2.102 1 96.94 58 ALA B O 1
ATOM 2943 N N . THR B 1 59 ? -9.086 31.625 1.039 1 97.31 59 THR B N 1
ATOM 2944 C CA . THR B 1 59 ? -7.887 32.375 0.701 1 97.31 59 THR B CA 1
ATOM 2945 C C . THR B 1 59 ? -8.055 33.094 -0.64 1 97.31 59 THR B C 1
ATOM 2947 O O . THR B 1 59 ? -7.258 33.969 -0.988 1 97.31 59 THR B O 1
ATOM 2950 N N . GLY B 1 60 ? -8.992 32.656 -1.453 1 95.94 60 GLY B N 1
ATOM 2951 C CA . GLY B 1 60 ? -9.195 33.188 -2.795 1 95.94 60 GLY B CA 1
ATOM 2952 C C . GLY B 1 60 ? -8.281 32.562 -3.826 1 95.94 60 GLY B C 1
ATOM 2953 O O . GLY B 1 60 ? -8.195 33.031 -4.961 1 95.94 60 GLY B O 1
ATOM 2954 N N . VAL B 1 61 ? -7.539 31.562 -3.49 1 95.69 61 VAL B N 1
ATOM 2955 C CA . VAL B 1 61 ? -6.613 30.859 -4.375 1 95.69 61 VAL B CA 1
ATOM 2956 C C . VAL B 1 61 ? -7.145 29.469 -4.672 1 95.69 61 VAL B C 1
ATOM 2958 O O . VAL B 1 61 ? -6.863 28.516 -3.928 1 95.69 61 VAL B O 1
ATOM 2961 N N . THR B 1 62 ? -7.832 29.25 -5.84 1 91.94 62 THR B N 1
ATOM 2962 C CA . THR B 1 62 ? -8.469 27.969 -6.125 1 91.94 62 THR B CA 1
ATOM 2963 C C . THR B 1 62 ? -7.781 27.266 -7.293 1 91.94 62 THR B C 1
ATOM 2965 O O . THR B 1 62 ? -8.234 26.219 -7.754 1 91.94 62 THR B O 1
ATOM 2968 N N . GLY B 1 63 ? -6.664 27.828 -7.715 1 95.81 63 GLY B N 1
ATOM 2969 C CA . GLY B 1 63 ? -6.004 27.281 -8.891 1 95.81 63 GLY B CA 1
ATOM 2970 C C . GLY B 1 63 ? -5.004 26.188 -8.57 1 95.81 63 GLY B C 1
ATOM 2971 O O . GLY B 1 63 ? -4.441 25.578 -9.477 1 95.81 63 GLY B O 1
ATOM 2972 N N . ILE B 1 64 ? -4.727 25.922 -7.289 1 98 64 ILE B N 1
ATOM 2973 C CA . ILE B 1 64 ? -3.797 24.875 -6.887 1 98 64 ILE B CA 1
ATOM 2974 C C . ILE B 1 64 ? -4.449 23.5 -7.074 1 98 64 ILE B C 1
ATOM 2976 O O . ILE B 1 64 ? -5.539 23.25 -6.555 1 98 64 ILE B O 1
ATOM 2980 N N . PRO B 1 65 ? -3.883 22.562 -7.828 1 98.56 65 PRO B N 1
ATOM 2981 C CA . PRO B 1 65 ? -4.473 21.234 -8.008 1 98.56 65 PRO B CA 1
ATOM 2982 C C . PRO B 1 65 ? -4.656 20.484 -6.688 1 98.56 65 PRO B C 1
ATOM 2984 O O . PRO B 1 65 ? -3.74 20.453 -5.863 1 98.56 65 PRO B O 1
ATOM 2987 N N . VAL B 1 66 ? -5.844 19.969 -6.484 1 98.88 66 VAL B N 1
ATOM 2988 C CA . VAL B 1 66 ? -6.164 19.156 -5.309 1 98.88 66 VAL B CA 1
ATOM 2989 C C . VAL B 1 66 ? -6.457 17.719 -5.727 1 98.88 66 VAL B C 1
ATOM 2991 O O . VAL B 1 66 ? -7.258 17.484 -6.633 1 98.88 66 VAL B O 1
ATOM 2994 N N . PHE B 1 67 ? -5.777 16.766 -5.109 1 98.88 67 PHE B N 1
ATOM 2995 C CA . PHE B 1 67 ? -5.93 15.352 -5.434 1 98.88 67 PHE B CA 1
ATOM 2996 C C . PHE B 1 67 ? -6.531 14.594 -4.258 1 98.88 67 PHE B C 1
ATOM 2998 O O . PHE B 1 67 ? -6.07 14.727 -3.121 1 98.88 67 PHE B O 1
ATOM 3005 N N . LYS B 1 68 ? -7.602 13.797 -4.504 1 98.75 68 LYS B N 1
ATOM 3006 C CA . LYS B 1 68 ? -8.141 12.891 -3.498 1 98.75 68 LYS B CA 1
ATOM 3007 C C . LYS B 1 68 ? -7.262 11.648 -3.338 1 98.75 68 LYS B C 1
ATOM 3009 O O . LYS B 1 68 ? -6.883 11.023 -4.328 1 98.75 68 LYS B O 1
ATOM 3014 N N . GLY B 1 69 ? -6.863 11.359 -2.131 1 98.81 69 GLY B N 1
ATOM 3015 C CA . GLY B 1 69 ? -5.93 10.273 -1.896 1 98.81 69 GLY B CA 1
ATOM 3016 C C . GLY B 1 69 ? -6.551 9.102 -1.153 1 98.81 69 GLY B C 1
ATOM 3017 O O . GLY B 1 69 ? -7.699 8.742 -1.409 1 98.81 69 GLY B O 1
ATOM 3018 N N . ALA B 1 70 ? -5.785 8.453 -0.317 1 98.75 70 ALA B N 1
ATOM 3019 C CA . ALA B 1 70 ? -6.133 7.203 0.353 1 98.75 70 ALA B CA 1
ATOM 3020 C C . ALA B 1 70 ? -7.352 7.383 1.255 1 98.75 70 ALA B C 1
ATOM 3022 O O . ALA B 1 70 ? -7.418 8.336 2.033 1 98.75 70 ALA B O 1
ATOM 3023 N N . HIS B 1 71 ? -8.25 6.434 1.22 1 97.88 71 HIS B N 1
ATOM 3024 C CA . HIS B 1 71 ? -9.5 6.48 1.962 1 97.88 71 HIS B CA 1
ATOM 3025 C C . HIS B 1 71 ? -9.375 5.758 3.301 1 97.88 71 HIS B C 1
ATOM 3027 O O . HIS B 1 71 ? -10.273 5.852 4.145 1 97.88 71 HIS B O 1
ATOM 3033 N N . SER B 1 72 ? -8.266 5.062 3.451 1 97.5 72 SER B N 1
ATOM 3034 C CA . SER B 1 72 ? -8.07 4.273 4.66 1 97.5 72 SER B CA 1
ATOM 3035 C C . SER B 1 72 ? -6.586 4.051 4.945 1 97.5 72 SER B C 1
ATOM 3037 O O . SER B 1 72 ? -5.742 4.285 4.078 1 97.5 72 SER B O 1
ATOM 3039 N N . SER B 1 73 ? -6.312 3.607 6.199 1 98.5 73 SER B N 1
ATOM 3040 C CA . SER B 1 73 ? -4.969 3.17 6.559 1 98.5 73 SER B CA 1
ATOM 3041 C C . SER B 1 73 ? -4.547 1.95 5.746 1 98.5 73 SER B C 1
ATOM 3043 O O . SER B 1 73 ? -5.395 1.246 5.191 1 98.5 73 SER B O 1
ATOM 3045 N N . LEU B 1 74 ? -3.295 1.747 5.668 1 98.19 74 LEU B N 1
ATOM 3046 C CA . LEU B 1 74 ? -2.717 0.751 4.77 1 98.19 74 LEU B CA 1
ATOM 3047 C C . LEU B 1 74 ? -3.203 -0.649 5.129 1 98.19 74 LEU B C 1
ATOM 3049 O O . LEU B 1 74 ? -3.729 -1.366 4.273 1 98.19 74 LEU B O 1
ATOM 3053 N N . VAL B 1 75 ? -3.07 -1.072 6.402 1 97.62 75 VAL B N 1
ATOM 3054 C CA . VAL B 1 75 ? -3.312 -2.461 6.777 1 97.62 75 VAL B CA 1
ATOM 3055 C C . VAL B 1 75 ? -4.625 -2.566 7.551 1 97.62 75 VAL B C 1
ATOM 3057 O O . VAL B 1 75 ? -5.59 -3.17 7.074 1 97.62 75 VAL B O 1
ATOM 3060 N N . GLU B 1 76 ? -4.707 -1.911 8.641 1 94.12 76 GLU B N 1
ATOM 3061 C CA . GLU B 1 76 ? -5.914 -1.876 9.469 1 94.12 76 GLU B CA 1
ATOM 3062 C C . GLU B 1 76 ? -6.555 -0.491 9.445 1 94.12 76 GLU B C 1
ATOM 3064 O O . GLU B 1 76 ? -5.934 0.489 9.867 1 94.12 76 GLU B O 1
ATOM 3069 N N . PRO B 1 77 ? -7.766 -0.448 9.047 1 94.12 77 PRO B N 1
ATOM 3070 C CA . PRO B 1 77 ? -8.43 0.857 9.023 1 94.12 77 PRO B CA 1
ATOM 3071 C C . PRO B 1 77 ? -8.523 1.489 10.414 1 94.12 77 PRO B C 1
ATOM 3073 O O . PRO B 1 77 ? -8.773 0.79 11.398 1 94.12 77 PRO B O 1
ATOM 3076 N N . PHE B 1 78 ? -8.234 2.764 10.406 1 94.81 78 PHE B N 1
ATOM 3077 C CA . PHE B 1 78 ? -8.445 3.535 11.625 1 94.81 78 PHE B CA 1
ATOM 3078 C C . PHE B 1 78 ? -9.914 3.898 11.789 1 94.81 78 PHE B C 1
ATOM 3080 O O . PHE B 1 78 ? -10.539 4.426 10.867 1 94.81 78 PHE B O 1
ATOM 3087 N N . ILE B 1 79 ? -10.453 3.645 12.906 1 91 79 ILE B N 1
ATOM 3088 C CA . ILE B 1 79 ? -11.859 3.941 13.18 1 91 79 ILE B CA 1
ATOM 3089 C C . ILE B 1 79 ? -11.961 5.004 14.273 1 91 79 ILE B C 1
ATOM 3091 O O . ILE B 1 79 ? -11.469 4.801 15.391 1 91 79 ILE B O 1
ATOM 3095 N N . HIS B 1 80 ? -12.602 6.062 13.906 1 90.5 80 HIS B N 1
ATOM 3096 C CA . HIS B 1 80 ? -12.805 7.117 14.891 1 90.5 80 HIS B CA 1
ATOM 3097 C C . HIS B 1 80 ? -13.844 6.707 15.93 1 90.5 80 HIS B C 1
ATOM 3099 O O . HIS B 1 80 ? -14.883 6.133 15.586 1 90.5 80 HIS B O 1
ATOM 3105 N N . LYS B 1 81 ? -13.602 6.945 17.172 1 85.56 81 LYS B N 1
ATOM 3106 C CA . LYS B 1 81 ? -14.617 6.855 18.219 1 85.56 81 LYS B CA 1
ATOM 3107 C C . LYS B 1 81 ? -15.203 8.227 18.531 1 85.56 81 LYS B C 1
ATOM 3109 O O . LYS B 1 81 ? -16.422 8.391 18.609 1 85.56 81 LYS B O 1
ATOM 3114 N N . GLU B 1 82 ? -14.344 9.227 18.594 1 86.31 82 GLU B N 1
ATOM 3115 C CA . GLU B 1 82 ? -14.664 10.625 18.875 1 86.31 82 GLU B CA 1
ATOM 3116 C C . GLU B 1 82 ? -13.68 11.562 18.188 1 86.31 82 GLU B C 1
ATOM 3118 O O . GLU B 1 82 ? -12.703 12.008 18.812 1 86.31 82 GLU B O 1
ATOM 3123 N N . PRO B 1 83 ? -14 11.906 16.969 1 90.31 83 PRO B N 1
ATOM 3124 C CA . PRO B 1 83 ? -13.016 12.719 16.234 1 90.31 83 PRO B CA 1
ATOM 3125 C C . PRO B 1 83 ? -12.859 14.117 16.828 1 90.31 83 PRO B C 1
ATOM 3127 O O . PRO B 1 83 ? -13.836 14.859 16.922 1 90.31 83 PRO B O 1
ATOM 3130 N N . PHE B 1 84 ? -11.656 14.5 17.203 1 90.62 84 PHE B N 1
ATOM 3131 C CA . PHE B 1 84 ? -11.32 15.789 17.781 1 90.62 84 PHE B CA 1
ATOM 3132 C C . PHE B 1 84 ? -11.789 16.922 16.891 1 90.62 84 PHE B C 1
ATOM 3134 O O . PHE B 1 84 ? -12.312 17.938 17.375 1 90.62 84 PHE B O 1
ATOM 3141 N N . HIS B 1 85 ? -11.719 16.812 15.633 1 95.94 85 HIS B N 1
ATOM 3142 C CA . HIS B 1 85 ? -12.008 17.875 14.672 1 95.94 85 HIS B CA 1
ATOM 3143 C C . HIS B 1 85 ? -13.469 17.844 14.234 1 95.94 85 HIS B C 1
ATOM 3145 O O . HIS B 1 85 ? -13.852 18.516 13.281 1 95.94 85 HIS B O 1
ATOM 3151 N N . GLY B 1 86 ? -14.297 17.031 14.898 1 95.75 86 GLY B N 1
ATOM 3152 C CA . GLY B 1 86 ? -15.656 16.781 14.453 1 95.75 86 GLY B CA 1
ATOM 3153 C C . GLY B 1 86 ? -15.75 15.695 13.406 1 95.75 86 GLY B C 1
ATOM 3154 O O . GLY B 1 86 ? -14.75 15.336 12.781 1 95.75 86 GLY B O 1
ATOM 3155 N N . TRP B 1 87 ? -16.922 15.211 13.195 1 96.31 87 TRP B N 1
ATOM 3156 C CA . TRP B 1 87 ? -17.125 14.141 12.227 1 96.31 87 TRP B CA 1
ATOM 3157 C C . TRP B 1 87 ? -16.812 14.617 10.812 1 96.31 87 TRP B C 1
ATOM 3159 O O . TRP B 1 87 ? -16.359 13.836 9.977 1 96.31 87 TRP B O 1
ATOM 3169 N N . ASP B 1 88 ? -17.016 15.883 10.555 1 96.75 88 ASP B N 1
ATOM 3170 C CA . ASP B 1 88 ? -16.75 16.422 9.227 1 96.75 88 ASP B CA 1
ATOM 3171 C C . ASP B 1 88 ? -15.344 17 9.133 1 96.75 88 ASP B C 1
ATOM 3173 O O . ASP B 1 88 ? -14.945 17.5 8.086 1 96.75 88 ASP B O 1
ATOM 3177 N N . GLY B 1 89 ? -14.586 17.016 10.234 1 97.5 89 GLY B N 1
ATOM 3178 C CA . GLY B 1 89 ? -13.227 17.531 10.258 1 97.5 89 GLY B CA 1
ATOM 3179 C C . GLY B 1 89 ? -13.164 19.031 10.453 1 97.5 89 GLY B C 1
ATOM 3180 O O . GLY B 1 89 ? -12.086 19.609 10.594 1 97.5 89 GLY B O 1
ATOM 3181 N N . PHE B 1 90 ? -14.352 19.703 10.453 1 97.38 90 PHE B N 1
ATOM 3182 C CA . PHE B 1 90 ? -14.414 21.156 10.602 1 97.38 90 PHE B CA 1
ATOM 3183 C C . PHE B 1 90 ? -15.359 21.547 11.727 1 97.38 90 PHE B C 1
ATOM 3185 O O . PHE B 1 90 ? -16.188 22.438 11.57 1 97.38 90 PHE B O 1
ATOM 3192 N N . GLY B 1 91 ? -15.25 20.812 12.789 1 96.19 91 GLY B N 1
ATOM 3193 C CA . GLY B 1 91 ? -15.961 21.156 14.008 1 96.19 91 GLY B CA 1
ATOM 3194 C C . GLY B 1 91 ? -17.453 20.906 13.922 1 96.19 91 GLY B C 1
ATOM 3195 O O . GLY B 1 91 ? -18.219 21.328 14.797 1 96.19 91 GLY B O 1
ATOM 3196 N N . ASP B 1 92 ? -17.906 20.234 12.859 1 95.94 92 ASP B N 1
ATOM 3197 C CA . ASP B 1 92 ? -19.312 19.906 12.625 1 95.94 92 ASP B CA 1
ATOM 3198 C C . ASP B 1 92 ? -20.172 21.156 12.523 1 95.94 92 ASP B C 1
ATOM 3200 O O . ASP B 1 92 ? -21.312 21.188 12.992 1 95.94 92 ASP B O 1
ATOM 3204 N N . VAL B 1 93 ? -19.516 22.125 11.93 1 94.81 93 VAL B N 1
ATOM 3205 C CA . VAL B 1 93 ? -20.25 23.359 11.719 1 94.81 93 VAL B CA 1
ATOM 3206 C C . VAL B 1 93 ? -21.047 23.281 10.414 1 94.81 93 VAL B C 1
ATOM 3208 O O . VAL B 1 93 ? -20.609 22.625 9.469 1 94.81 93 VAL B O 1
ATOM 3211 N N . VAL B 1 94 ? -22.141 23.922 10.367 1 92.5 94 VAL B N 1
ATOM 3212 C CA . VAL B 1 94 ? -22.969 23.969 9.164 1 92.5 94 VAL B CA 1
ATOM 3213 C C . VAL B 1 94 ? -22.578 25.172 8.312 1 92.5 94 VAL B C 1
ATOM 3215 O O . VAL B 1 94 ? -22.531 26.312 8.812 1 92.5 94 VAL B O 1
ATOM 3218 N N . PHE B 1 95 ? -22.25 24.891 7.145 1 92.81 95 PHE B N 1
ATOM 3219 C CA . PHE B 1 95 ? -21.906 25.969 6.219 1 92.81 95 PHE B CA 1
ATOM 3220 C C . PHE B 1 95 ? -23.062 26.25 5.277 1 92.81 95 PHE B C 1
ATOM 3222 O O . PHE B 1 95 ? -23.766 25.344 4.844 1 92.81 95 PHE B O 1
ATOM 3229 N N . GLU B 1 96 ? -23.25 27.469 4.941 1 88.88 96 GLU B N 1
ATOM 3230 C CA . GLU B 1 96 ? -24.328 27.891 4.055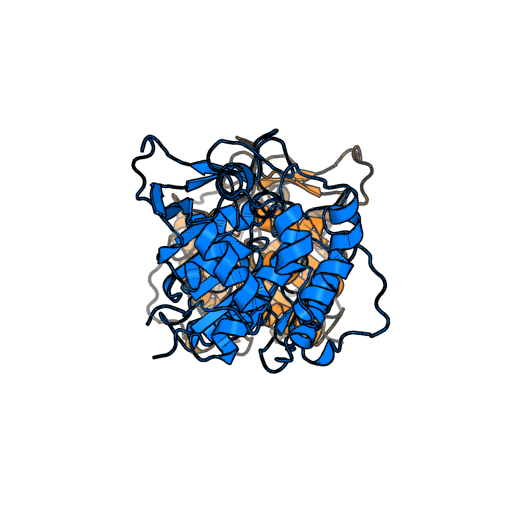 1 88.88 96 GLU B CA 1
ATOM 3231 C C . GLU B 1 96 ? -24 27.578 2.598 1 88.88 96 GLU B C 1
ATOM 3233 O O . GLU B 1 96 ? -24.906 27.438 1.771 1 88.88 96 GLU B O 1
ATOM 3238 N N . THR B 1 97 ? -22.75 27.516 2.289 1 88.44 97 THR B N 1
ATOM 3239 C CA . THR B 1 97 ? -22.328 27.25 0.921 1 88.44 97 THR B CA 1
ATOM 3240 C C . THR B 1 97 ? -21.688 25.859 0.806 1 88.44 97 THR B C 1
ATOM 3242 O O . THR B 1 97 ? -21.156 25.344 1.78 1 88.44 97 THR B O 1
ATOM 3245 N N . VAL B 1 98 ? -21.922 25.281 -0.446 1 87.69 98 VAL B N 1
ATOM 3246 C CA . VAL B 1 98 ? -21.297 24 -0.745 1 87.69 98 VAL B CA 1
ATOM 3247 C C . VAL B 1 98 ? -20 24.219 -1.512 1 87.69 98 VAL B C 1
ATOM 3249 O O . VAL B 1 98 ? -19.953 24.984 -2.479 1 87.69 98 VAL B O 1
ATOM 3252 N N . SER B 1 99 ? -18.953 23.641 -0.925 1 89.06 99 SER B N 1
ATOM 3253 C CA . SER B 1 99 ? -17.656 23.734 -1.593 1 89.06 99 SER B CA 1
ATOM 3254 C C . SER B 1 99 ? -17.688 23.078 -2.969 1 89.06 99 SER B C 1
ATOM 3256 O O . SER B 1 99 ? -18.328 22.047 -3.15 1 89.06 99 SER B O 1
ATOM 3258 N N . ASP B 1 100 ? -17 23.656 -3.971 1 91.19 100 ASP B N 1
ATOM 3259 C CA . ASP B 1 100 ? -16.969 23.141 -5.336 1 91.19 100 ASP B CA 1
ATOM 3260 C C . ASP B 1 100 ? -15.906 22.047 -5.48 1 91.19 100 ASP B C 1
ATOM 3262 O O . ASP B 1 100 ? -14.797 22.312 -5.949 1 91.19 100 ASP B O 1
ATOM 3266 N N . VAL B 1 101 ? -16.266 20.844 -5.254 1 92.69 101 VAL B N 1
ATOM 3267 C CA . VAL B 1 101 ? -15.32 19.734 -5.25 1 92.69 101 VAL B CA 1
ATOM 3268 C C . VAL B 1 101 ? -14.992 19.328 -6.684 1 92.69 101 VAL B C 1
ATOM 3270 O O . VAL B 1 101 ? -14.18 18.438 -6.91 1 92.69 101 VAL B O 1
ATOM 3273 N N . SER B 1 102 ? -15.586 20.031 -7.68 1 92.69 102 SER B N 1
ATOM 3274 C CA . SER B 1 102 ? -15.289 19.719 -9.07 1 92.69 102 SER B CA 1
ATOM 3275 C C . SER B 1 102 ? -13.867 20.141 -9.445 1 92.69 102 SER B C 1
ATOM 3277 O O . SER B 1 102 ? -13.352 19.734 -10.484 1 92.69 102 SER B O 1
ATOM 3279 N N . ILE B 1 103 ? -13.242 20.859 -8.57 1 94.06 103 ILE B N 1
ATOM 3280 C CA . ILE B 1 103 ? -11.891 21.328 -8.852 1 94.06 103 ILE B CA 1
ATOM 3281 C C . ILE B 1 103 ? -10.891 20.188 -8.602 1 94.06 103 ILE B C 1
ATOM 3283 O O . ILE B 1 103 ? -9.719 20.312 -8.953 1 94.06 103 ILE B O 1
ATOM 3287 N N . LEU B 1 104 ? -11.336 19.125 -7.965 1 97.56 104 LEU B N 1
ATOM 3288 C CA . LEU B 1 104 ? -10.461 17.984 -7.68 1 97.56 104 LEU B CA 1
ATOM 3289 C C . LEU B 1 104 ? -9.961 17.344 -8.977 1 97.56 104 LEU B C 1
ATOM 3291 O O . LEU B 1 104 ? -10.727 17.203 -9.93 1 97.56 104 LEU B O 1
ATOM 3295 N N . GLU B 1 105 ? -8.719 17.062 -8.969 1 98.19 105 GLU B N 1
ATOM 3296 C CA . GLU B 1 105 ? -8.164 16.281 -10.07 1 98.19 105 GLU B CA 1
ATOM 3297 C C . GLU B 1 105 ? -8.766 14.883 -10.109 1 98.19 105 GLU B C 1
ATOM 3299 O O . GLU B 1 105 ? -9.055 14.297 -9.07 1 98.19 105 GLU B O 1
ATOM 3304 N N . GLU B 1 106 ? -8.898 14.352 -11.266 1 97 106 GLU B N 1
ATOM 3305 C CA . GLU B 1 106 ? -9.375 12.984 -11.43 1 97 106 GLU B CA 1
ATOM 3306 C C . GLU B 1 106 ? -8.312 11.977 -10.992 1 97 106 GLU B C 1
ATOM 3308 O O . GLU B 1 106 ? -8.641 10.914 -10.453 1 97 106 GLU B O 1
ATOM 3313 N N . GLU B 1 107 ? -7.113 12.32 -11.219 1 97.69 107 GLU B N 1
ATOM 3314 C CA . GLU B 1 107 ? -5.98 11.469 -10.875 1 97.69 107 GLU B CA 1
ATOM 3315 C C . GLU B 1 107 ? -5.875 11.266 -9.367 1 97.69 107 GLU B C 1
ATOM 3317 O O . GLU B 1 107 ? -6.012 12.219 -8.602 1 97.69 107 GLU B O 1
ATOM 3322 N N . HIS B 1 108 ? -5.711 10.016 -8.945 1 98.5 108 HIS B N 1
ATOM 3323 C CA . HIS B 1 108 ? -5.52 9.711 -7.531 1 98.5 108 HIS B CA 1
ATOM 3324 C C . HIS B 1 108 ? -4.273 10.391 -6.977 1 98.5 108 HIS B C 1
ATOM 3326 O O . HIS B 1 108 ? -3.256 10.484 -7.664 1 98.5 108 HIS B O 1
ATOM 3332 N N . ALA B 1 109 ? -4.305 10.828 -5.723 1 98.88 109 ALA B N 1
ATOM 3333 C CA . ALA B 1 109 ? -3.221 11.57 -5.09 1 98.88 109 ALA B CA 1
ATOM 3334 C C . ALA B 1 109 ? -1.893 10.836 -5.23 1 98.88 109 ALA B C 1
ATOM 3336 O O . ALA B 1 109 ? -0.859 11.445 -5.504 1 98.88 109 ALA B O 1
ATOM 3337 N N . VAL B 1 110 ? -1.885 9.5 -5.062 1 98.88 110 VAL B N 1
ATOM 3338 C CA . VAL B 1 110 ? -0.67 8.695 -5.109 1 98.88 110 VAL B CA 1
ATOM 3339 C C . VAL B 1 110 ? -0.049 8.773 -6.504 1 98.88 110 VAL B C 1
ATOM 3341 O O . VAL B 1 110 ? 1.158 8.984 -6.641 1 98.88 110 VAL B O 1
ATOM 3344 N N . ASN B 1 111 ? -0.88 8.617 -7.551 1 98.75 111 ASN B N 1
ATOM 3345 C CA . ASN B 1 111 ? -0.392 8.75 -8.922 1 98.75 111 ASN B CA 1
ATOM 3346 C C . ASN B 1 111 ? 0.083 10.172 -9.211 1 98.75 111 ASN B C 1
ATOM 3348 O O . ASN B 1 111 ? 1.079 10.367 -9.914 1 98.75 111 ASN B O 1
ATOM 3352 N N . GLY B 1 112 ? -0.645 11.18 -8.672 1 98.81 112 GLY B N 1
ATOM 3353 C CA . GLY B 1 112 ? -0.212 12.562 -8.805 1 98.81 112 GLY B CA 1
ATOM 3354 C C . GLY B 1 112 ? 1.137 12.828 -8.164 1 98.81 112 GLY B C 1
ATOM 3355 O O . GLY B 1 112 ? 1.999 13.469 -8.766 1 98.81 112 GLY B O 1
ATOM 3356 N N . LEU B 1 113 ? 1.323 12.32 -6.949 1 98.88 113 LEU B N 1
ATOM 3357 C CA . LEU B 1 113 ? 2.598 12.445 -6.246 1 98.88 113 LEU B CA 1
ATOM 3358 C C . LEU B 1 113 ? 3.734 11.859 -7.082 1 98.88 113 LEU B C 1
ATOM 3360 O O . LEU B 1 113 ? 4.754 12.523 -7.293 1 98.88 113 LEU B O 1
ATOM 3364 N N . ILE B 1 114 ? 3.523 10.648 -7.555 1 98.75 114 ILE B N 1
ATOM 3365 C CA . ILE B 1 114 ? 4.551 9.945 -8.312 1 98.75 114 ILE B CA 1
ATOM 3366 C C . ILE B 1 114 ? 4.871 10.719 -9.586 1 98.75 114 ILE B C 1
ATOM 3368 O O . ILE B 1 114 ? 6.043 10.953 -9.898 1 98.75 114 ILE B O 1
ATOM 3372 N N . ARG B 1 115 ? 3.836 11.141 -10.305 1 98.69 115 ARG B N 1
ATOM 3373 C CA . ARG B 1 115 ? 4.027 11.859 -11.555 1 98.69 115 ARG B CA 1
ATOM 3374 C C . ARG B 1 115 ? 4.781 13.164 -11.328 1 98.69 115 ARG B C 1
ATOM 3376 O O . ARG B 1 115 ? 5.746 13.469 -12.031 1 98.69 115 ARG B O 1
ATOM 3383 N N . LEU B 1 116 ? 4.387 13.945 -10.344 1 98.75 116 LEU B N 1
ATOM 3384 C CA . LEU B 1 116 ? 4.973 15.258 -10.086 1 98.75 116 LEU B CA 1
ATOM 3385 C C . LEU B 1 116 ? 6.434 15.125 -9.664 1 98.75 116 LEU B C 1
ATOM 3387 O O . LEU B 1 116 ? 7.297 15.844 -10.156 1 98.75 116 LEU B O 1
ATOM 3391 N N . VAL B 1 117 ? 6.727 14.203 -8.812 1 98.62 117 VAL B N 1
ATOM 3392 C CA . VAL B 1 117 ? 8.086 14.008 -8.312 1 98.62 117 VAL B CA 1
ATOM 3393 C C . VAL B 1 117 ? 8.977 13.484 -9.438 1 98.62 117 VAL B C 1
ATOM 3395 O O . VAL B 1 117 ? 10.148 13.852 -9.531 1 98.62 117 VAL B O 1
ATOM 3398 N N . ASN B 1 118 ? 8.414 12.609 -10.297 1 98.44 118 ASN B N 1
ATOM 3399 C CA . ASN B 1 118 ? 9.172 12.094 -11.43 1 98.44 118 ASN B CA 1
ATOM 3400 C C . ASN B 1 118 ? 9.422 13.172 -12.477 1 98.44 118 ASN B C 1
ATOM 3402 O O . ASN B 1 118 ? 10.453 13.164 -13.156 1 98.44 118 ASN B O 1
ATOM 3406 N N . THR B 1 119 ? 8.5 14.109 -12.633 1 98.31 119 THR B N 1
ATOM 3407 C CA . THR B 1 119 ? 8.625 15.203 -13.594 1 98.31 119 THR B CA 1
ATOM 3408 C C . THR B 1 119 ? 9.641 16.234 -13.117 1 98.31 119 THR B C 1
ATOM 3410 O O . THR B 1 119 ? 10.281 16.906 -13.922 1 98.31 119 THR B O 1
ATOM 3413 N N . HIS B 1 120 ? 9.883 16.359 -11.758 1 98.12 120 HIS B N 1
ATOM 3414 C CA . HIS B 1 120 ? 10.789 17.328 -11.156 1 98.12 120 HIS B CA 1
ATOM 3415 C C . HIS B 1 120 ? 11.695 16.672 -10.117 1 98.12 120 HIS B C 1
ATOM 3417 O O . HIS B 1 120 ? 11.734 17.094 -8.961 1 98.12 120 HIS B O 1
ATOM 3423 N N . PRO B 1 121 ? 12.469 15.688 -10.578 1 98.12 121 PRO B N 1
ATOM 3424 C CA . PRO B 1 121 ? 13.281 14.945 -9.609 1 98.12 121 PRO B CA 1
ATOM 3425 C C . PRO B 1 121 ? 14.234 15.852 -8.828 1 98.12 121 PRO B C 1
ATOM 3427 O O . PRO B 1 121 ? 14.922 16.688 -9.422 1 98.12 121 PRO B O 1
ATOM 3430 N N . GLY B 1 122 ? 14.18 15.75 -7.523 1 98.19 122 GLY B N 1
ATOM 3431 C CA . GLY B 1 122 ? 15.062 16.484 -6.625 1 98.19 122 GLY B CA 1
ATOM 3432 C C . GLY B 1 122 ? 14.602 17.906 -6.363 1 98.19 122 GLY B C 1
ATOM 3433 O O . GLY B 1 122 ? 15.312 18.672 -5.715 1 98.19 122 GLY B O 1
ATOM 3434 N N . GLU B 1 123 ? 13.383 18.219 -6.805 1 98.5 123 GLU B N 1
ATOM 3435 C CA . GLU B 1 123 ? 12.992 19.625 -6.727 1 98.5 123 GLU B CA 1
ATOM 3436 C C . GLU B 1 123 ? 11.812 19.812 -5.777 1 98.5 123 GLU B C 1
ATOM 3438 O O . GLU B 1 123 ? 11.578 20.922 -5.297 1 98.5 123 GLU B O 1
ATOM 3443 N N . ILE B 1 124 ? 11.078 18.797 -5.508 1 98.81 124 ILE B N 1
ATOM 3444 C CA . ILE B 1 124 ? 9.82 18.969 -4.789 1 98.81 124 ILE B CA 1
ATOM 3445 C C . ILE B 1 124 ? 10 18.562 -3.328 1 98.81 124 ILE B C 1
ATOM 3447 O O . ILE B 1 124 ? 10.438 17.438 -3.043 1 98.81 124 ILE B O 1
ATOM 3451 N N . SER B 1 125 ? 9.734 19.453 -2.389 1 98.94 125 SER B N 1
ATOM 3452 C CA . SER B 1 125 ? 9.562 19.125 -0.98 1 98.94 125 SER B CA 1
ATOM 3453 C C . SER B 1 125 ? 8.117 18.734 -0.68 1 98.94 125 SER B C 1
ATOM 3455 O O . SER B 1 125 ? 7.191 19.203 -1.355 1 98.94 125 SER B O 1
ATOM 3457 N N . ILE B 1 126 ? 7.957 17.859 0.26 1 98.94 126 ILE B N 1
ATOM 3458 C CA . ILE B 1 126 ? 6.613 17.469 0.686 1 98.94 126 ILE B CA 1
ATOM 3459 C C . ILE B 1 126 ? 6.418 17.828 2.158 1 98.94 126 ILE B C 1
ATOM 3461 O O . ILE B 1 126 ? 7.262 17.5 2.998 1 98.94 126 ILE B O 1
ATOM 3465 N N . VAL B 1 127 ? 5.434 18.594 2.441 1 98.94 127 VAL B N 1
ATOM 3466 C CA . VAL B 1 127 ? 4.965 18.844 3.803 1 98.94 127 VAL B CA 1
ATOM 3467 C C . VAL B 1 127 ? 3.785 17.922 4.113 1 98.94 127 VAL B C 1
ATOM 3469 O O . VAL B 1 127 ? 2.68 18.125 3.609 1 98.94 127 VAL B O 1
ATOM 3472 N N . ALA B 1 128 ? 4.023 16.906 4.926 1 98.94 128 ALA B N 1
ATOM 3473 C CA . ALA B 1 128 ? 3.021 15.898 5.246 1 98.94 128 ALA B CA 1
ATOM 3474 C C . ALA B 1 128 ? 2.467 16.094 6.652 1 98.94 128 ALA B C 1
ATOM 3476 O O . ALA B 1 128 ? 3.145 15.812 7.645 1 98.94 128 ALA B O 1
ATOM 3477 N N . VAL B 1 129 ? 1.175 16.484 6.715 1 98.94 129 VAL B N 1
ATOM 3478 C CA . VAL B 1 129 ? 0.638 16.859 8.016 1 98.94 129 VAL B CA 1
ATOM 3479 C C . VAL B 1 129 ? -0.585 16.016 8.344 1 98.94 129 VAL B C 1
ATOM 3481 O O . VAL B 1 129 ? -1.376 16.359 9.227 1 98.94 129 VAL B O 1
ATOM 3484 N N . GLY B 1 130 ? -0.862 14.961 7.598 1 98.81 130 GLY B N 1
ATOM 3485 C CA . GLY B 1 130 ? -1.787 13.875 7.887 1 98.81 130 GLY B CA 1
ATOM 3486 C C . GLY B 1 130 ? -1.111 12.523 7.965 1 98.81 130 GLY B C 1
ATOM 3487 O O . GLY B 1 130 ? 0.118 12.43 7.961 1 98.81 130 GLY B O 1
ATOM 3488 N N . PRO B 1 131 ? -1.976 11.438 8.125 1 98.88 131 PRO B N 1
ATOM 3489 C CA . PRO B 1 131 ? -1.392 10.094 8.023 1 98.88 131 PRO B CA 1
ATOM 3490 C C . PRO B 1 131 ? -0.563 9.914 6.754 1 98.88 131 PRO B C 1
ATOM 3492 O O . PRO B 1 131 ? -0.938 10.406 5.688 1 98.88 131 PRO B O 1
ATOM 3495 N N . LEU B 1 132 ? 0.516 9.195 6.832 1 98.94 132 LEU B N 1
ATOM 3496 C CA . LEU B 1 132 ? 1.509 9.141 5.766 1 98.94 132 LEU B CA 1
ATOM 3497 C C . LEU B 1 132 ? 1.143 8.086 4.73 1 98.94 132 LEU B C 1
ATOM 3499 O O . LEU B 1 132 ? 2.014 7.574 4.023 1 98.94 132 LEU B O 1
ATOM 3503 N N . THR B 1 133 ? -0.121 7.746 4.629 1 98.88 133 THR B N 1
ATOM 3504 C CA . THR B 1 133 ? -0.62 6.652 3.803 1 98.88 133 THR B CA 1
ATOM 3505 C C . THR B 1 133 ? -0.297 6.895 2.332 1 98.88 133 THR B C 1
ATOM 3507 O O . THR B 1 133 ? 0.192 5.996 1.643 1 98.88 133 THR B O 1
ATOM 3510 N N . ASN B 1 134 ? -0.573 8.148 1.8 1 98.94 134 ASN B N 1
ATOM 3511 C CA . ASN B 1 134 ? -0.273 8.453 0.405 1 98.94 134 ASN B CA 1
ATOM 3512 C C . ASN B 1 134 ? 1.206 8.25 0.092 1 98.94 134 ASN B C 1
ATOM 3514 O O . ASN B 1 134 ? 1.556 7.703 -0.956 1 98.94 134 ASN B O 1
ATOM 3518 N N . LEU B 1 135 ? 2.062 8.742 0.983 1 98.94 135 LEU B N 1
ATOM 3519 C CA . LEU B 1 135 ? 3.502 8.648 0.762 1 98.94 135 LEU B CA 1
ATOM 3520 C C . LEU B 1 135 ? 3.955 7.191 0.773 1 98.94 135 LEU B C 1
ATOM 3522 O O . LEU B 1 135 ? 4.777 6.785 -0.05 1 98.94 135 LEU B O 1
ATOM 3526 N N . ALA B 1 136 ? 3.41 6.43 1.729 1 98.88 136 ALA B N 1
ATOM 3527 C CA . ALA B 1 136 ? 3.752 5.012 1.797 1 98.88 136 ALA B CA 1
ATOM 3528 C C . ALA B 1 136 ? 3.342 4.285 0.518 1 98.88 136 ALA B C 1
ATOM 3530 O O . ALA B 1 136 ? 4.113 3.498 -0.033 1 98.88 136 ALA B O 1
ATOM 3531 N N . LEU B 1 137 ? 2.137 4.527 0.059 1 98.81 137 LEU B N 1
ATOM 3532 C CA . LEU B 1 137 ? 1.66 3.928 -1.182 1 98.81 137 LEU B CA 1
ATOM 3533 C C . LEU B 1 137 ? 2.543 4.336 -2.357 1 98.81 137 LEU B C 1
ATOM 3535 O O . LEU B 1 137 ? 2.887 3.502 -3.197 1 98.81 137 LEU B O 1
ATOM 3539 N N . ALA B 1 138 ? 2.924 5.609 -2.436 1 98.81 138 ALA B N 1
ATOM 3540 C CA . ALA B 1 138 ? 3.789 6.09 -3.508 1 98.81 138 ALA B CA 1
ATOM 3541 C C . ALA B 1 138 ? 5.133 5.367 -3.494 1 98.81 138 ALA B C 1
ATOM 3543 O O . ALA B 1 138 ? 5.648 4.977 -4.543 1 98.81 138 ALA B O 1
ATOM 3544 N N . MET B 1 139 ? 5.695 5.168 -2.297 1 98.44 139 MET B N 1
ATOM 3545 C CA . MET B 1 139 ? 6.988 4.508 -2.15 1 98.44 139 MET B CA 1
ATOM 3546 C C . MET B 1 139 ? 6.906 3.047 -2.584 1 98.44 139 MET B C 1
ATOM 3548 O O . MET B 1 139 ? 7.879 2.49 -3.094 1 98.44 139 MET B O 1
ATOM 3552 N N . ARG B 1 140 ? 5.727 2.445 -2.455 1 97.94 140 ARG B N 1
ATOM 3553 C CA . ARG B 1 140 ? 5.562 1.047 -2.84 1 97.94 140 ARG B CA 1
ATOM 3554 C C . ARG B 1 140 ? 5.266 0.92 -4.332 1 97.94 140 ARG B C 1
ATOM 3556 O O . ARG B 1 140 ? 5.617 -0.082 -4.957 1 97.94 140 ARG B O 1
ATOM 3563 N N . MET B 1 141 ? 4.715 1.973 -4.902 1 97.69 141 MET B N 1
ATOM 3564 C CA . MET B 1 141 ? 4.391 1.974 -6.328 1 97.69 141 MET B CA 1
ATOM 3565 C C . MET B 1 141 ? 5.602 2.385 -7.16 1 97.69 141 MET B C 1
ATOM 3567 O O . MET B 1 141 ? 5.719 2.004 -8.328 1 97.69 141 MET B O 1
ATOM 3571 N N . ASP B 1 142 ? 6.496 3.174 -6.578 1 97.81 142 ASP B N 1
ATOM 3572 C CA . ASP B 1 142 ? 7.719 3.652 -7.219 1 97.81 142 ASP B CA 1
ATOM 3573 C C . ASP B 1 142 ? 8.906 3.588 -6.254 1 97.81 142 ASP B C 1
ATOM 3575 O O . ASP B 1 142 ? 9.062 4.457 -5.398 1 97.81 142 ASP B O 1
ATOM 3579 N N . PRO B 1 143 ? 9.781 2.621 -6.449 1 96.12 143 PRO B N 1
ATOM 3580 C CA . PRO B 1 143 ? 10.891 2.436 -5.508 1 96.12 143 PRO B CA 1
ATOM 3581 C C . PRO B 1 143 ? 11.828 3.639 -5.457 1 96.12 143 PRO B C 1
ATOM 3583 O O . PRO B 1 143 ? 12.617 3.773 -4.516 1 96.12 143 PRO B O 1
ATOM 3586 N N . MET B 1 144 ? 11.758 4.508 -6.434 1 97.69 144 MET B N 1
ATOM 3587 C CA . MET B 1 144 ? 12.656 5.66 -6.473 1 97.69 144 MET B CA 1
ATOM 3588 C C . MET B 1 144 ? 11.961 6.91 -5.957 1 97.69 144 MET B C 1
ATOM 3590 O O . MET B 1 144 ? 12.57 7.977 -5.871 1 97.69 144 MET B O 1
ATOM 3594 N N . PHE B 1 145 ? 10.719 6.844 -5.562 1 98.56 145 PHE B N 1
ATOM 3595 C CA . PHE B 1 145 ? 9.922 8 -5.156 1 98.56 145 PHE B CA 1
ATOM 3596 C C . PHE B 1 145 ? 10.641 8.789 -4.066 1 98.56 145 PHE B C 1
ATOM 3598 O O . PHE B 1 145 ? 10.797 10.008 -4.18 1 98.56 145 PHE B O 1
ATOM 3605 N N . ALA B 1 146 ? 11.102 8.102 -3.008 1 98.06 146 ALA B N 1
ATOM 3606 C CA . ALA B 1 146 ? 11.688 8.758 -1.845 1 98.06 146 ALA B CA 1
ATOM 3607 C C . ALA B 1 146 ? 12.953 9.523 -2.23 1 98.06 146 ALA B C 1
ATOM 3609 O O . ALA B 1 146 ? 13.172 10.648 -1.76 1 98.06 146 ALA B O 1
ATOM 3610 N N . SER B 1 147 ? 13.727 8.93 -3.15 1 98.38 147 SER B N 1
ATOM 3611 C CA . SER B 1 147 ? 15.016 9.523 -3.502 1 98.38 147 SER B CA 1
ATOM 3612 C C . SER B 1 147 ? 14.836 10.703 -4.453 1 98.38 147 SER B C 1
ATOM 3614 O O . SER B 1 147 ? 15.75 11.516 -4.625 1 98.38 147 SER B O 1
ATOM 3616 N N . LYS B 1 148 ? 13.688 10.773 -5.051 1 98.5 148 LYS B N 1
ATOM 3617 C CA . LYS B 1 148 ? 13.453 11.828 -6.035 1 98.5 148 LYS B CA 1
ATOM 3618 C C . LYS B 1 148 ? 12.844 13.062 -5.383 1 98.5 148 LYS B C 1
ATOM 3620 O O . LYS B 1 148 ? 12.742 14.117 -6.016 1 98.5 148 LYS B O 1
ATOM 3625 N N . MET B 1 149 ? 12.453 13.008 -4.133 1 98.44 149 MET B N 1
ATOM 3626 C CA . MET B 1 149 ? 12.008 14.188 -3.395 1 98.44 149 MET B CA 1
ATOM 3627 C C . MET B 1 149 ? 13.195 15.078 -3.027 1 98.44 149 MET B C 1
ATOM 3629 O O . MET B 1 149 ? 14.336 14.617 -2.99 1 98.44 149 MET B O 1
ATOM 3633 N N . LYS B 1 150 ? 12.914 16.328 -2.783 1 98.69 150 LYS B N 1
ATOM 3634 C CA . LYS B 1 150 ? 13.945 17.234 -2.281 1 98.69 150 LYS B CA 1
ATOM 3635 C C . LYS B 1 150 ? 14.086 17.125 -0.766 1 98.69 150 LYS B C 1
ATOM 3637 O O . LYS B 1 150 ? 15.203 17.062 -0.247 1 98.69 150 LYS B O 1
ATOM 3642 N N . SER B 1 151 ? 12.992 17.203 -0.038 1 98.88 151 SER B N 1
ATOM 3643 C CA . SER B 1 151 ? 12.945 17.109 1.419 1 98.88 151 SER B CA 1
ATOM 3644 C C . SER B 1 151 ? 11.539 16.781 1.905 1 98.88 151 SER B C 1
ATOM 3646 O O . SER B 1 151 ? 10.586 16.812 1.129 1 98.88 151 SER B O 1
ATOM 3648 N N . LEU B 1 152 ? 11.477 16.359 3.102 1 98.94 152 LEU B N 1
ATOM 3649 C CA . LEU B 1 152 ? 10.211 15.953 3.703 1 98.94 152 LEU B CA 1
ATOM 3650 C C . LEU B 1 152 ? 10.039 16.578 5.082 1 98.94 152 LEU B C 1
ATOM 3652 O O . LEU B 1 152 ? 10.953 16.531 5.906 1 98.94 152 LEU B O 1
ATOM 3656 N N . TYR B 1 153 ? 8.961 17.281 5.312 1 98.94 153 TYR B N 1
ATOM 3657 C CA . TYR B 1 153 ? 8.547 17.797 6.609 1 98.94 153 TYR B CA 1
ATOM 3658 C C . TYR B 1 153 ? 7.305 17.078 7.113 1 98.94 153 TYR B C 1
ATOM 3660 O O . TYR B 1 153 ? 6.273 17.047 6.434 1 98.94 153 TYR B O 1
ATOM 3668 N N . ILE B 1 154 ? 7.398 16.484 8.273 1 98.94 154 ILE B N 1
ATOM 3669 C CA . ILE B 1 154 ? 6.312 15.664 8.789 1 98.94 154 ILE B CA 1
ATOM 3670 C C . ILE B 1 154 ? 5.812 16.234 10.117 1 98.94 154 ILE B C 1
ATOM 3672 O O . ILE B 1 154 ? 6.609 16.562 11 1 98.94 154 ILE B O 1
ATOM 3676 N N . MET B 1 155 ? 4.562 16.484 10.219 1 98.94 155 MET B N 1
ATOM 3677 C CA . MET B 1 155 ? 3.945 16.562 11.539 1 98.94 155 MET B CA 1
ATOM 3678 C C . MET B 1 155 ? 3.447 15.188 11.977 1 98.94 155 MET B C 1
ATOM 3680 O O . MET B 1 155 ? 2.539 14.625 11.367 1 98.94 155 MET B O 1
ATOM 3684 N N . GLY B 1 156 ? 4.098 14.641 12.953 1 98.75 156 GLY B N 1
ATOM 3685 C CA . GLY B 1 156 ? 3.713 13.305 13.391 1 98.75 156 GLY B CA 1
ATOM 3686 C C . GLY B 1 156 ? 4.703 12.688 14.359 1 98.75 156 GLY B C 1
ATOM 3687 O O . GLY B 1 156 ? 5.84 13.156 14.477 1 98.75 156 GLY B O 1
ATOM 3688 N N . GLY B 1 157 ? 4.242 11.703 15.031 1 98.44 157 GLY B N 1
ATOM 3689 C CA . GLY B 1 157 ? 5.09 10.961 15.953 1 98.44 157 GLY B CA 1
ATOM 3690 C C . GLY B 1 157 ? 5.273 11.656 17.297 1 98.44 157 GLY B C 1
ATOM 3691 O O . GLY B 1 157 ? 4.613 12.664 17.562 1 98.44 157 GLY B O 1
ATOM 3692 N N . ASN B 1 158 ? 6.023 11.023 18.156 1 98.19 158 ASN B N 1
ATOM 3693 C CA . ASN B 1 158 ? 6.383 11.523 19.484 1 98.19 158 ASN B CA 1
ATOM 3694 C C . ASN B 1 158 ? 7.793 11.094 19.875 1 98.19 158 ASN B C 1
ATOM 3696 O O . ASN B 1 158 ? 8.367 10.188 19.266 1 98.19 158 ASN B O 1
ATOM 3700 N N . THR B 1 159 ? 8.352 11.742 20.828 1 96.94 159 THR B N 1
ATOM 3701 C CA . THR B 1 159 ? 9.758 11.5 21.125 1 96.94 159 THR B CA 1
ATOM 3702 C C . THR B 1 159 ? 9.93 11.039 22.562 1 96.94 159 THR B C 1
ATOM 3704 O O . THR B 1 159 ? 10.984 10.516 22.938 1 96.94 159 THR B O 1
ATOM 3707 N N . GLU B 1 160 ? 8.906 11.227 23.375 1 94.94 160 GLU B N 1
ATOM 3708 C CA . GLU B 1 160 ? 9.023 10.914 24.797 1 94.94 160 GLU B CA 1
ATOM 3709 C C . GLU B 1 160 ? 7.988 9.875 25.219 1 94.94 160 GLU B C 1
ATOM 3711 O O . GLU B 1 160 ? 7.703 9.719 26.406 1 94.94 160 GLU B O 1
ATOM 3716 N N . GLY B 1 161 ? 7.395 9.281 24.203 1 92.75 161 GLY B N 1
ATOM 3717 C CA . GLY B 1 161 ? 6.379 8.273 24.484 1 92.75 161 GLY B CA 1
ATOM 3718 C C . GLY B 1 161 ? 5.059 8.875 24.938 1 92.75 161 GLY B C 1
ATOM 3719 O O . GLY B 1 161 ? 4.242 8.188 25.562 1 92.75 161 GLY B O 1
ATOM 3720 N N . VAL B 1 162 ? 4.867 10.148 24.781 1 93.5 162 VAL B N 1
ATOM 3721 C CA . VAL B 1 162 ? 3.609 10.82 25.094 1 93.5 162 VAL B CA 1
ATOM 3722 C C . VAL B 1 162 ? 2.715 10.844 23.859 1 93.5 162 VAL B C 1
ATOM 3724 O O . VAL B 1 162 ? 3.152 11.227 22.766 1 93.5 162 VAL B O 1
ATOM 3727 N N . GLY B 1 163 ? 1.511 10.344 24 1 93.56 163 GLY B N 1
ATOM 3728 C CA . GLY B 1 163 ? 0.578 10.32 22.891 1 93.56 163 GLY B CA 1
ATOM 3729 C C . GLY B 1 163 ? -0.583 11.281 23.047 1 93.56 163 GLY B C 1
ATOM 3730 O O . GLY B 1 163 ? -0.713 11.93 24.094 1 93.56 163 GLY B O 1
ATOM 3731 N N . ASN B 1 164 ? -1.375 11.453 21.969 1 93.5 164 ASN B N 1
ATOM 3732 C CA . ASN B 1 164 ? -2.574 12.281 22.031 1 93.5 164 ASN B CA 1
ATOM 3733 C C . ASN B 1 164 ? -3.818 11.5 21.625 1 93.5 164 ASN B C 1
ATOM 3735 O O . ASN B 1 164 ? -4.941 11.922 21.906 1 93.5 164 ASN B O 1
ATOM 3739 N N . ILE B 1 165 ? -3.635 10.43 20.922 1 93.75 165 ILE B N 1
ATOM 3740 C CA . ILE B 1 165 ? -4.77 9.594 20.531 1 93.75 165 ILE B CA 1
ATOM 3741 C C . ILE B 1 165 ? -4.75 8.297 21.344 1 93.75 165 ILE B C 1
ATOM 3743 O O . ILE B 1 165 ? -5.801 7.707 21.609 1 93.75 165 ILE B O 1
ATOM 3747 N N . THR B 1 166 ? -3.566 7.805 21.672 1 94.5 166 THR B N 1
ATOM 3748 C CA . THR B 1 166 ? -3.322 6.812 22.719 1 94.5 166 THR B CA 1
ATOM 3749 C C . THR B 1 166 ? -2.352 7.352 23.75 1 94.5 166 THR B C 1
ATOM 3751 O O . THR B 1 166 ? -1.852 8.469 23.625 1 94.5 166 THR B O 1
ATOM 3754 N N . ILE B 1 167 ? -2.08 6.594 24.719 1 95.06 167 ILE B N 1
ATOM 3755 C CA . ILE B 1 167 ? -1.191 7.062 25.766 1 95.06 167 ILE B CA 1
ATOM 3756 C C . ILE B 1 167 ? 0.239 7.152 25.25 1 95.06 167 ILE B C 1
ATOM 3758 O O . ILE B 1 167 ? 1.062 7.891 25.797 1 95.06 167 ILE B O 1
ATOM 3762 N N . ALA B 1 168 ? 0.5 6.492 24.062 1 97 168 ALA B N 1
ATOM 3763 C CA . ALA B 1 168 ? 1.903 6.383 23.672 1 97 168 ALA B CA 1
ATOM 3764 C C . ALA B 1 168 ? 2.121 6.91 22.25 1 97 168 ALA B C 1
ATOM 3766 O O . ALA B 1 168 ? 3.26 7.113 21.828 1 97 168 ALA B O 1
ATOM 3767 N N . ALA B 1 169 ? 1.023 7.16 21.516 1 97.38 169 ALA B N 1
ATOM 3768 C CA . ALA B 1 169 ? 1.222 7.449 20.094 1 97.38 169 ALA B CA 1
ATOM 3769 C C . ALA B 1 169 ? 0.504 8.734 19.688 1 97.38 169 ALA B C 1
ATOM 3771 O O . ALA B 1 169 ? -0.581 9.031 20.203 1 97.38 169 ALA B O 1
ATOM 3772 N N . GLU B 1 170 ? 1.132 9.477 18.891 1 98.31 170 GLU B N 1
ATOM 3773 C CA . GLU B 1 170 ? 0.551 10.648 18.25 1 98.31 170 GLU B CA 1
ATOM 3774 C C . GLU B 1 170 ? -0.409 10.242 17.125 1 98.31 170 GLU B C 1
ATOM 3776 O O . GLU B 1 170 ? -0.233 9.195 16.5 1 98.31 170 GLU B O 1
ATOM 3781 N N . PHE B 1 171 ? -1.382 11.016 16.828 1 98.06 171 PHE B N 1
ATOM 3782 C CA . PHE B 1 171 ? -2.535 10.727 15.984 1 98.06 171 PHE B CA 1
ATOM 3783 C C . PHE B 1 171 ? -2.094 10.281 14.602 1 98.06 171 PHE B C 1
ATOM 3785 O O . PHE B 1 171 ? -2.492 9.219 14.125 1 98.06 171 PHE B O 1
ATOM 3792 N N . ASN B 1 172 ? -1.304 11.102 13.812 1 98.69 172 ASN B N 1
ATOM 3793 C CA . ASN B 1 172 ? -0.965 10.797 12.43 1 98.69 172 ASN B CA 1
ATOM 3794 C C . ASN B 1 172 ? -0.234 9.461 12.312 1 98.69 172 ASN B C 1
ATOM 3796 O O . ASN B 1 172 ? -0.493 8.688 11.383 1 98.69 172 ASN B O 1
ATOM 3800 N N . PHE B 1 173 ? 0.696 9.211 13.258 1 98.81 173 PHE B N 1
ATOM 3801 C CA . PHE B 1 173 ? 1.454 7.965 13.234 1 98.81 173 PHE B CA 1
ATOM 3802 C C . PHE B 1 173 ? 0.58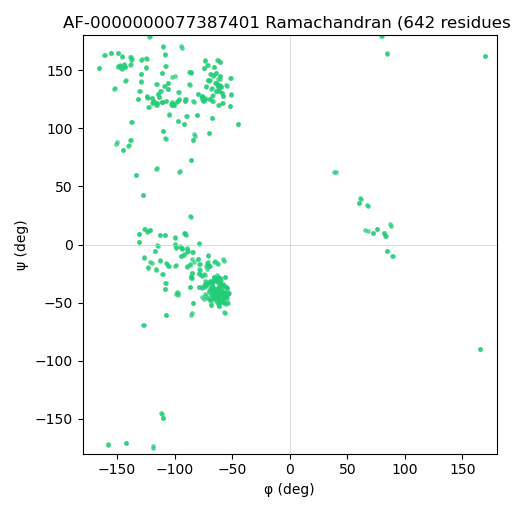5 6.793 13.672 1 98.81 173 PHE B C 1
ATOM 3804 O O . PHE B 1 173 ? 0.717 5.684 13.148 1 98.81 173 PHE B O 1
ATOM 3811 N N . HIS B 1 174 ? -0.321 7.023 14.609 1 98.19 174 HIS B N 1
ATOM 3812 C CA . HIS B 1 174 ? -1.192 5.953 15.086 1 98.19 174 HIS B CA 1
ATOM 3813 C C . HIS B 1 174 ? -2.295 5.648 14.07 1 98.19 174 HIS B C 1
ATOM 3815 O O . HIS B 1 174 ? -2.73 4.504 13.945 1 98.19 174 HIS B O 1
ATOM 3821 N N . CYS B 1 175 ? -2.779 6.68 13.438 1 98.31 175 CYS B N 1
ATOM 3822 C CA . CYS B 1 175 ? -3.832 6.496 12.445 1 98.31 175 CYS B CA 1
ATOM 3823 C C . CYS B 1 175 ? -3.404 5.504 11.375 1 98.31 175 CYS B C 1
ATOM 3825 O O . CYS B 1 175 ? -4.223 4.719 10.891 1 98.31 175 CYS B O 1
ATOM 3827 N N . ASP B 1 176 ? -2.18 5.508 11 1 98.75 176 ASP B N 1
ATOM 3828 C CA . ASP B 1 176 ? -1.622 4.531 10.07 1 98.75 176 ASP B CA 1
ATOM 3829 C C . ASP B 1 176 ? -0.179 4.188 10.438 1 98.75 176 ASP B C 1
ATOM 3831 O O . ASP B 1 176 ? 0.758 4.656 9.789 1 98.75 176 ASP B O 1
ATOM 3835 N N . PRO B 1 177 ? 0.028 3.295 11.398 1 98.69 177 PRO B N 1
ATOM 3836 C CA . PRO B 1 177 ? 1.376 2.979 11.875 1 98.69 177 PRO B CA 1
ATOM 3837 C C . PRO B 1 177 ? 2.262 2.375 10.789 1 98.69 177 PRO B C 1
ATOM 3839 O O . PRO B 1 177 ? 3.453 2.686 10.719 1 98.69 177 PRO B O 1
ATOM 3842 N N . GLU B 1 178 ? 1.703 1.508 9.953 1 98.75 178 GLU B N 1
ATOM 3843 C CA . GLU B 1 178 ? 2.477 0.873 8.891 1 98.75 178 GLU B CA 1
ATOM 3844 C C . GLU B 1 178 ? 2.986 1.904 7.887 1 98.75 178 GLU B C 1
ATOM 3846 O O . GLU B 1 178 ? 4.129 1.819 7.426 1 98.75 178 GLU B O 1
ATOM 3851 N N . ALA B 1 179 ? 2.117 2.871 7.523 1 98.88 179 ALA B N 1
ATOM 3852 C CA . ALA B 1 179 ? 2.547 3.924 6.605 1 98.88 179 ALA B CA 1
ATOM 3853 C C . ALA B 1 179 ? 3.693 4.738 7.203 1 98.88 179 ALA B C 1
ATOM 3855 O O . ALA B 1 179 ? 4.68 5.023 6.523 1 98.88 179 ALA B O 1
ATOM 3856 N N . ALA B 1 180 ? 3.539 5.137 8.484 1 98.94 180 ALA B N 1
ATOM 3857 C CA . ALA B 1 180 ? 4.602 5.883 9.156 1 98.94 180 ALA B CA 1
ATOM 3858 C C . ALA B 1 180 ? 5.906 5.094 9.172 1 98.94 180 ALA B C 1
ATOM 3860 O O . ALA B 1 180 ? 6.977 5.645 8.906 1 98.94 180 ALA B O 1
ATOM 3861 N N . PHE B 1 181 ? 5.824 3.824 9.469 1 98.81 181 PHE B N 1
ATOM 3862 C CA . PHE B 1 181 ? 6.977 2.932 9.469 1 98.81 181 PHE B CA 1
ATOM 3863 C C . PHE B 1 181 ? 7.648 2.904 8.102 1 98.81 181 PHE B C 1
ATOM 3865 O O . PHE B 1 181 ? 8.867 3.066 8 1 98.81 181 PHE B O 1
ATOM 3872 N N . ILE B 1 182 ? 6.887 2.703 7.047 1 98.81 182 ILE B N 1
ATOM 3873 C CA . ILE B 1 182 ? 7.391 2.609 5.68 1 98.81 182 ILE B CA 1
ATOM 3874 C C . ILE B 1 182 ? 8.109 3.904 5.309 1 98.81 182 ILE B C 1
ATOM 3876 O O . ILE B 1 182 ? 9.219 3.873 4.762 1 98.81 182 ILE B O 1
ATOM 3880 N N . VAL B 1 183 ? 7.512 5.051 5.598 1 98.94 183 VAL B N 1
ATOM 3881 C CA . VAL B 1 183 ? 8.07 6.34 5.203 1 98.94 183 VAL B CA 1
ATOM 3882 C C . VAL B 1 183 ? 9.391 6.578 5.93 1 98.94 183 VAL B C 1
ATOM 3884 O O . VAL B 1 183 ? 10.383 6.965 5.312 1 98.94 183 VAL B O 1
ATOM 3887 N N . LEU B 1 184 ? 9.438 6.324 7.266 1 98.81 184 LEU B N 1
ATOM 3888 C CA . LEU B 1 184 ? 10.664 6.566 8.016 1 98.81 184 LEU B CA 1
ATOM 3889 C C . LEU B 1 184 ? 11.766 5.598 7.586 1 98.81 184 LEU B C 1
ATOM 3891 O O . LEU B 1 184 ? 12.945 5.953 7.586 1 98.81 184 LEU B O 1
ATOM 3895 N N . LYS B 1 185 ? 11.359 4.434 7.227 1 98.06 185 LYS B N 1
ATOM 3896 C CA . LYS B 1 185 ? 12.32 3.402 6.844 1 98.06 185 LYS B CA 1
ATOM 3897 C C . LYS B 1 185 ? 12.93 3.701 5.477 1 98.06 185 LYS B C 1
ATOM 3899 O O . LYS B 1 185 ? 14.094 3.375 5.223 1 98.06 185 LYS B O 1
ATOM 3904 N N . ASN B 1 186 ? 12.141 4.34 4.594 1 97.88 186 ASN B N 1
ATOM 3905 C CA . ASN B 1 186 ? 12.555 4.402 3.197 1 97.88 186 ASN B CA 1
ATOM 3906 C C . ASN B 1 186 ? 13.039 5.801 2.82 1 97.88 186 ASN B C 1
ATOM 3908 O O . ASN B 1 186 ? 13.656 5.988 1.769 1 97.88 186 ASN B O 1
ATOM 3912 N N . THR B 1 187 ? 12.734 6.801 3.609 1 97 187 THR B N 1
ATOM 3913 C CA . THR B 1 187 ? 13.18 8.148 3.252 1 97 187 THR B CA 1
ATOM 3914 C C . THR B 1 187 ? 14.703 8.227 3.252 1 97 187 THR B C 1
ATOM 3916 O O . THR B 1 187 ? 15.367 7.633 4.105 1 97 187 THR B O 1
ATOM 3919 N N . VAL B 1 188 ? 15.234 8.938 2.213 1 97.75 188 VAL B N 1
ATOM 3920 C CA . VAL B 1 188 ? 16.672 9.102 2.086 1 97.75 188 VAL B CA 1
ATOM 3921 C C . VAL B 1 188 ? 17.016 10.57 1.854 1 97.75 188 VAL B C 1
ATOM 3923 O O . VAL B 1 188 ? 18.141 10.906 1.48 1 97.75 188 VAL B O 1
ATOM 3926 N N . VAL B 1 189 ? 16.062 11.438 1.987 1 98.56 189 VAL B N 1
ATOM 3927 C CA . VAL B 1 189 ? 16.234 12.875 1.847 1 98.56 189 VAL B CA 1
ATOM 3928 C C . VAL B 1 189 ? 16.125 13.547 3.215 1 98.56 189 VAL B C 1
ATOM 3930 O O . VAL B 1 189 ? 15.672 12.93 4.18 1 98.56 189 VAL B O 1
ATOM 3933 N N . PRO B 1 190 ? 16.594 14.82 3.328 1 98.69 190 PRO B N 1
ATOM 3934 C CA . PRO B 1 190 ? 16.391 15.508 4.605 1 98.69 190 PRO B CA 1
ATOM 3935 C C . PRO B 1 190 ? 14.938 15.461 5.07 1 98.69 190 PRO B C 1
ATOM 3937 O O . PRO B 1 190 ? 14.039 15.891 4.34 1 98.69 190 PRO B O 1
ATOM 3940 N N . THR B 1 191 ? 14.711 14.875 6.219 1 98.88 191 THR B N 1
ATOM 3941 C CA . THR B 1 191 ? 13.383 14.688 6.777 1 98.88 191 THR B CA 1
ATOM 3942 C C . THR B 1 191 ? 13.281 15.32 8.164 1 98.88 191 THR B C 1
ATOM 3944 O O . THR B 1 191 ? 14 14.93 9.078 1 98.88 191 THR B O 1
ATOM 3947 N N . VAL B 1 192 ? 12.406 16.297 8.297 1 98.94 192 VAL B N 1
ATOM 3948 C CA . VAL B 1 192 ? 12.195 17.031 9.531 1 98.94 192 VAL B CA 1
ATOM 3949 C C . VAL B 1 192 ? 10.883 16.594 10.18 1 98.94 192 VAL B C 1
ATOM 3951 O O . VAL B 1 192 ? 9.852 16.516 9.508 1 98.94 192 VAL B O 1
ATOM 3954 N N . ILE B 1 193 ? 10.906 16.344 11.484 1 98.88 193 ILE B N 1
ATOM 3955 C CA . ILE B 1 193 ? 9.703 15.898 12.18 1 98.88 193 ILE B CA 1
ATOM 3956 C C . ILE B 1 193 ? 9.328 16.906 13.266 1 98.88 193 ILE B C 1
ATOM 3958 O O . ILE B 1 193 ? 10.156 17.234 14.117 1 98.88 193 ILE B O 1
ATOM 3962 N N . VAL B 1 194 ? 8.188 17.391 13.148 1 98.88 194 VAL B N 1
ATOM 3963 C CA . VAL B 1 194 ? 7.5 18.094 14.227 1 98.88 194 VAL B CA 1
ATOM 3964 C C . VAL B 1 194 ? 6.648 17.109 15.023 1 98.88 194 VAL B C 1
ATOM 3966 O O . VAL B 1 194 ? 5.559 16.734 14.594 1 98.88 194 VAL B O 1
ATOM 3969 N N . ALA B 1 195 ? 7.148 16.75 16.203 1 98.69 195 ALA B N 1
ATOM 3970 C CA . ALA B 1 195 ? 6.5 15.711 16.984 1 98.69 195 ALA B CA 1
ATOM 3971 C C . ALA B 1 195 ? 5.531 16.312 18 1 98.69 195 ALA B C 1
ATOM 3973 O O . ALA B 1 195 ? 5.555 17.516 18.25 1 98.69 195 ALA B O 1
ATOM 3974 N N . TRP B 1 196 ? 4.797 15.5 18.594 1 97.94 196 TRP B N 1
ATOM 3975 C CA . TRP B 1 196 ? 3.676 15.875 19.438 1 97.94 196 TRP B CA 1
ATOM 3976 C C . TRP B 1 196 ? 4.152 16.688 20.641 1 97.94 196 TRP B C 1
ATOM 3978 O O . TRP B 1 196 ? 3.557 17.703 20.984 1 97.94 196 TRP B O 1
ATOM 3988 N N . GLU B 1 197 ? 5.246 16.281 21.25 1 96.75 197 GLU B N 1
ATOM 3989 C CA . GLU B 1 197 ? 5.668 16.922 22.5 1 96.75 197 GLU B CA 1
ATOM 3990 C C . GLU B 1 197 ? 6.105 18.359 22.266 1 96.75 197 GLU B C 1
ATOM 3992 O O . GLU B 1 197 ? 5.902 19.219 23.125 1 96.75 197 GLU B O 1
ATOM 3997 N N . LEU B 1 198 ? 6.656 18.594 21.109 1 97.69 198 LEU B N 1
ATOM 3998 C CA . LEU B 1 198 ? 6.973 19.969 20.766 1 97.69 198 LEU B CA 1
ATOM 3999 C C . LEU B 1 198 ? 5.711 20.828 20.75 1 97.69 198 LEU B C 1
ATOM 4001 O O . LEU B 1 198 ? 5.691 21.922 21.344 1 97.69 198 LEU B O 1
ATOM 4005 N N . CYS B 1 199 ? 4.672 20.344 20.125 1 96.38 199 CYS B N 1
ATOM 4006 C CA . CYS B 1 199 ? 3.414 21.078 19.984 1 96.38 199 CYS B CA 1
ATOM 4007 C C . CYS B 1 199 ? 2.756 21.297 21.328 1 96.38 199 CYS B C 1
ATOM 4009 O O . CYS B 1 199 ? 2.248 22.391 21.609 1 96.38 199 CYS B O 1
ATOM 4011 N N . TYR B 1 200 ? 2.873 20.297 22.109 1 92.81 200 TYR B N 1
ATOM 4012 C CA . TYR B 1 200 ? 2.121 20.25 23.359 1 92.81 200 TYR B CA 1
ATOM 4013 C C . TYR B 1 200 ? 2.873 20.953 24.484 1 92.81 200 TYR B C 1
ATOM 4015 O O . TYR B 1 200 ? 2.266 21.641 25.312 1 92.81 200 TYR B O 1
ATOM 4023 N N . LYS B 1 201 ? 4.211 20.844 24.516 1 93.38 201 LYS B N 1
ATOM 4024 C CA . LYS B 1 201 ? 4.98 21.281 25.672 1 93.38 201 LYS B CA 1
ATOM 4025 C C . LYS B 1 201 ? 5.801 22.531 25.359 1 93.38 201 LYS B C 1
ATOM 4027 O O . LYS B 1 201 ? 6.113 23.312 26.25 1 93.38 201 LYS B O 1
ATOM 4032 N N . HIS B 1 202 ? 6.121 22.703 24.031 1 94.38 202 HIS B N 1
ATOM 4033 C CA . HIS B 1 202 ? 7.188 23.656 23.781 1 94.38 202 HIS B CA 1
ATOM 4034 C C . HIS B 1 202 ? 6.746 24.719 22.766 1 94.38 202 HIS B C 1
ATOM 4036 O O . HIS B 1 202 ? 7.582 25.422 22.188 1 94.38 202 HIS B O 1
ATOM 4042 N N . CYS B 1 203 ? 5.5 24.797 22.5 1 95.31 203 CYS B N 1
ATOM 4043 C CA . CYS B 1 203 ? 4.918 25.844 21.672 1 95.31 203 CYS B CA 1
ATOM 4044 C C . CYS B 1 203 ? 3.588 26.312 22.25 1 95.31 203 CYS B C 1
ATOM 4046 O O . CYS B 1 203 ? 2.523 25.891 21.812 1 95.31 203 CYS B O 1
ATOM 4048 N N . GLU B 1 204 ? 3.656 27.219 23.141 1 94 204 GLU B N 1
ATOM 4049 C CA . GLU B 1 204 ? 2.471 27.672 23.859 1 94 204 GLU B CA 1
ATOM 4050 C C . GLU B 1 204 ? 1.964 29 23.297 1 94 204 GLU B C 1
ATOM 4052 O O . GLU B 1 204 ? 2.707 29.984 23.25 1 94 204 GLU B O 1
ATOM 4057 N N . ILE B 1 205 ? 0.774 29 22.859 1 97.44 205 ILE B N 1
ATOM 4058 C CA . ILE B 1 205 ? 0.071 30.219 22.453 1 97.44 205 ILE B CA 1
ATOM 4059 C C . ILE B 1 205 ? -1.237 30.344 23.234 1 97.44 205 ILE B C 1
ATOM 4061 O O . ILE B 1 205 ? -2.049 29.406 23.25 1 97.44 205 ILE B O 1
ATOM 4065 N N . SER B 1 206 ? -1.485 31.422 23.875 1 97.19 206 SER B N 1
ATOM 4066 C CA . SER B 1 206 ? -2.646 31.578 24.734 1 97.19 206 SER B CA 1
ATOM 4067 C C . SER B 1 206 ? -3.936 31.672 23.922 1 97.19 206 SER B C 1
ATOM 4069 O O . SER B 1 206 ? -3.934 32.156 22.797 1 97.19 206 SER B O 1
ATOM 4071 N N . TRP B 1 207 ? -5.047 31.281 24.578 1 97 207 TRP B N 1
ATOM 4072 C CA . TRP B 1 207 ? -6.367 31.453 23.984 1 97 207 TRP B CA 1
ATOM 4073 C C . TRP B 1 207 ? -6.68 32.938 23.781 1 97 207 TRP B C 1
ATOM 4075 O O . TRP B 1 207 ? -7.367 33.312 22.828 1 97 207 TRP B O 1
ATOM 4085 N N . GLU B 1 208 ? -6.145 33.719 24.672 1 97.19 208 GLU B N 1
ATOM 4086 C CA . GLU B 1 208 ? -6.332 35.156 24.531 1 97.19 208 GLU B CA 1
ATOM 4087 C C . GLU B 1 208 ? -5.742 35.656 23.219 1 97.19 208 GLU B C 1
ATOM 4089 O O . GLU B 1 208 ? -6.383 36.438 22.5 1 97.19 208 GLU B O 1
ATOM 4094 N N . TRP B 1 209 ? -4.531 35.25 23 1 98.06 209 TRP B N 1
ATOM 4095 C CA . TRP B 1 209 ? -3.898 35.656 21.75 1 98.06 209 TRP B CA 1
ATOM 4096 C C . TRP B 1 209 ? -4.699 35.125 20.547 1 98.06 209 TRP B C 1
ATOM 4098 O O . TRP B 1 209 ? -4.969 35.906 19.609 1 98.06 209 TRP B O 1
ATOM 4108 N N . ARG B 1 210 ? -5.137 33.906 20.594 1 98.12 210 ARG B N 1
ATOM 4109 C CA . ARG B 1 210 ? -5.91 33.281 19.516 1 98.12 210 ARG B CA 1
ATOM 4110 C C . ARG B 1 210 ? -7.207 34.062 19.266 1 98.12 210 ARG B C 1
ATOM 4112 O O . ARG B 1 210 ? -7.559 34.344 18.125 1 98.12 210 ARG B O 1
ATOM 4119 N N . LYS B 1 211 ? -7.91 34.375 20.312 1 97.62 211 LYS B N 1
ATOM 4120 C CA . LYS B 1 211 ? -9.227 35 20.219 1 97.62 211 LYS B CA 1
ATOM 4121 C C . LYS B 1 211 ? -9.094 36.469 19.812 1 97.62 211 LYS B C 1
ATOM 4123 O O . LYS B 1 211 ? -9.844 36.969 18.953 1 97.62 211 LYS B O 1
ATOM 4128 N N . LYS B 1 212 ? -8.094 37.125 20.281 1 97.88 212 LYS B N 1
ATOM 4129 C CA . LYS B 1 212 ? -8.039 38.594 20.125 1 97.88 212 LYS B CA 1
ATOM 4130 C C . LYS B 1 212 ? -7.176 38.969 18.922 1 97.88 212 LYS B C 1
ATOM 4132 O O . LYS B 1 212 ? -7.512 39.906 18.188 1 97.88 212 LYS B O 1
ATOM 4137 N N . LYS B 1 213 ? -6.055 38.312 18.797 1 98 213 LYS B N 1
ATOM 4138 C CA . LYS B 1 213 ? -5.133 38.688 17.734 1 98 213 LYS B CA 1
ATOM 4139 C C . LYS B 1 213 ? -5.504 38 16.422 1 98 213 LYS B C 1
ATOM 4141 O O . LYS B 1 213 ? -5.883 38.688 15.453 1 98 213 LYS B O 1
ATOM 4146 N N . LEU B 1 214 ? -5.516 36.719 16.422 1 98.31 214 LEU B N 1
ATOM 4147 C CA . LEU B 1 214 ? -5.844 36 15.203 1 98.31 214 LEU B CA 1
ATOM 4148 C C . LEU B 1 214 ? -7.344 36.031 14.922 1 98.31 214 LEU B C 1
ATOM 4150 O O . LEU B 1 214 ? -7.762 36.312 13.789 1 98.31 214 LEU B O 1
ATOM 4154 N N . GLY B 1 215 ? -8.133 35.781 15.945 1 98.06 215 GLY B N 1
ATOM 4155 C CA . GLY B 1 215 ? -9.578 35.781 15.805 1 98.06 215 GLY B CA 1
ATOM 4156 C C . GLY B 1 215 ? -10.172 37.156 15.578 1 98.06 215 GLY B C 1
ATOM 4157 O O . GLY B 1 215 ? -11.297 37.281 15.094 1 98.06 215 GLY B O 1
ATOM 4158 N N . GLY B 1 216 ? -9.422 38.125 15.906 1 97.88 216 GLY B N 1
ATOM 4159 C CA . GLY B 1 216 ? -9.898 39.5 15.781 1 97.88 216 GLY B CA 1
ATOM 4160 C C . GLY B 1 216 ? -9.703 40.094 14.391 1 97.88 216 GLY B C 1
ATOM 4161 O O . GLY B 1 216 ? -10.219 41.156 14.078 1 97.88 216 GLY B O 1
ATOM 4162 N N . LEU B 1 217 ? -9.016 39.312 13.57 1 98 217 LEU B N 1
ATOM 4163 C CA . LEU B 1 217 ? -8.797 39.781 12.211 1 98 217 LEU B CA 1
ATOM 4164 C C . LEU B 1 217 ? -10.094 39.75 11.406 1 98 217 LEU B C 1
ATOM 4166 O O . LEU B 1 217 ? -10.93 38.844 11.609 1 98 217 LEU B O 1
ATOM 4170 N N . ASN B 1 218 ? -10.289 40.75 10.562 1 96.44 218 ASN B N 1
ATOM 4171 C CA . ASN B 1 218 ? -11.43 40.75 9.656 1 96.44 218 ASN B CA 1
ATOM 4172 C C . ASN B 1 218 ? -11.062 40.219 8.281 1 96.44 218 ASN B C 1
ATOM 4174 O O . ASN B 1 218 ? -11.117 40.938 7.285 1 96.44 218 ASN B O 1
ATOM 4178 N N . THR B 1 219 ? -10.664 39 8.203 1 98.19 219 THR B N 1
ATOM 4179 C CA . THR B 1 219 ? -10.312 38.281 6.988 1 98.19 219 THR B CA 1
ATOM 4180 C C . THR B 1 219 ? -11.125 37 6.859 1 98.19 219 THR B C 1
ATOM 4182 O O . THR B 1 219 ? -11.586 36.438 7.863 1 98.19 219 THR B O 1
ATOM 4185 N N . PRO B 1 220 ? -11.359 36.531 5.656 1 97.81 220 PRO B N 1
ATOM 4186 C CA . PRO B 1 220 ? -12.086 35.25 5.48 1 97.81 220 PRO B CA 1
ATOM 4187 C C . PRO B 1 220 ? -11.406 34.094 6.191 1 97.81 220 PRO B C 1
ATOM 4189 O O . PRO B 1 220 ? -12.094 33.188 6.68 1 97.81 220 PRO B O 1
ATOM 4192 N N . GLN B 1 221 ? -10.086 34.125 6.219 1 98.38 221 GLN B N 1
ATOM 4193 C CA . GLN B 1 221 ? -9.344 33.062 6.879 1 98.38 221 GLN B CA 1
ATOM 4194 C C . GLN B 1 221 ? -9.656 33 8.375 1 98.38 221 GLN B C 1
ATOM 4196 O O . GLN B 1 221 ? -9.961 31.938 8.914 1 98.38 221 GLN B O 1
ATOM 4201 N N . SER B 1 222 ? -9.555 34.156 8.992 1 98.31 222 SER B N 1
ATOM 4202 C CA . SER B 1 222 ? -9.844 34.25 10.422 1 98.31 222 SER B CA 1
ATOM 4203 C C . SER B 1 222 ? -11.289 33.906 10.719 1 98.31 222 SER B C 1
ATOM 4205 O O . SER B 1 222 ? -11.578 33.219 11.695 1 98.31 222 SER B O 1
ATOM 4207 N N . GLN B 1 223 ? -12.203 34.344 9.891 1 97.69 223 GLN B N 1
ATOM 4208 C CA . GLN B 1 223 ? -13.617 34.031 10.07 1 97.69 223 GLN B CA 1
ATOM 4209 C C . GLN B 1 223 ? -13.867 32.531 9.977 1 97.69 223 GLN B C 1
ATOM 4211 O O . GLN B 1 223 ? -14.633 31.969 10.758 1 97.69 223 GLN B O 1
ATOM 4216 N N . LEU B 1 224 ? -13.273 31.922 8.992 1 98 224 LEU B N 1
ATOM 4217 C CA . LEU B 1 224 ? -13.414 30.469 8.859 1 98 224 LEU B CA 1
ATOM 4218 C C . LEU B 1 224 ? -12.891 29.766 10.102 1 98 224 LEU B C 1
ATOM 4220 O O . LEU B 1 224 ? -13.562 28.891 10.648 1 98 224 LEU B O 1
ATOM 4224 N N . LEU B 1 225 ? -11.695 30.141 10.57 1 98.12 225 LEU B N 1
ATOM 4225 C CA . LEU B 1 225 ? -11.094 29.5 11.734 1 98.12 225 LEU B CA 1
ATOM 4226 C C . LEU B 1 225 ? -11.969 29.672 12.969 1 98.12 225 LEU B C 1
ATOM 4228 O O . LEU B 1 225 ? -12.141 28.734 13.75 1 98.12 225 LEU B O 1
ATOM 4232 N N . ASN B 1 226 ? -12.461 30.922 13.164 1 98 226 ASN B N 1
ATOM 4233 C CA . ASN B 1 226 ? -13.344 31.172 14.297 1 98 226 ASN B CA 1
ATOM 4234 C C . ASN B 1 226 ? -14.57 30.266 14.266 1 98 226 ASN B C 1
ATOM 4236 O O . ASN B 1 226 ? -15 29.766 15.312 1 98 226 ASN B O 1
ATOM 4240 N N . ARG B 1 227 ? -15.055 30.109 13.109 1 97.12 227 ARG B N 1
ATOM 4241 C CA . ARG B 1 227 ? -16.266 29.297 12.961 1 97.12 227 ARG B CA 1
ATOM 4242 C C . ARG B 1 227 ? -15.969 27.828 13.258 1 97.12 227 ARG B C 1
ATOM 4244 O O . ARG B 1 227 ? -16.656 27.203 14.062 1 97.12 227 ARG B O 1
ATOM 4251 N N . ILE B 1 228 ? -14.953 27.281 12.695 1 97.62 228 ILE B N 1
ATOM 4252 C CA . ILE B 1 228 ? -14.727 25.844 12.766 1 97.62 228 ILE B CA 1
ATOM 4253 C C . ILE B 1 228 ? -14.148 25.469 14.125 1 97.62 228 ILE B C 1
ATOM 4255 O O . ILE B 1 228 ? -14.266 24.328 14.57 1 97.62 228 ILE B O 1
ATOM 4259 N N . GLU B 1 229 ? -13.547 26.391 14.82 1 97.06 229 GLU B N 1
ATOM 4260 C CA . GLU B 1 229 ? -12.969 26.125 16.125 1 97.06 229 GLU B CA 1
ATOM 4261 C C . GLU B 1 229 ? -13.898 26.594 17.25 1 97.06 229 GLU B C 1
ATOM 4263 O O . GLU B 1 229 ? -13.531 26.531 18.422 1 97.06 229 GLU B O 1
ATOM 4268 N N . SER B 1 230 ? -15.086 27.031 16.953 1 95.69 230 SER B N 1
ATOM 4269 C CA . SER B 1 230 ? -15.953 27.719 17.906 1 95.69 230 SER B CA 1
ATOM 4270 C C . SER B 1 230 ? -16.172 26.875 19.156 1 95.69 230 SER B C 1
ATOM 4272 O O . SER B 1 230 ? -16.031 27.375 20.281 1 95.69 230 SER B O 1
ATOM 4274 N N . GLN B 1 231 ? -16.453 25.594 18.969 1 91.81 231 GLN B N 1
ATOM 4275 C CA . GLN B 1 231 ? -16.75 24.719 20.109 1 91.81 231 GLN B CA 1
ATOM 4276 C C . GLN B 1 231 ? -15.492 24.484 20.953 1 91.81 231 GLN B C 1
ATOM 4278 O O . GLN B 1 231 ? -15.578 24.406 22.172 1 91.81 231 GLN B O 1
ATOM 4283 N N . TYR B 1 232 ? -14.391 24.484 20.344 1 90.88 232 TYR B N 1
ATOM 4284 C CA . TYR B 1 232 ? -13.133 24.234 21.031 1 90.88 232 TYR B CA 1
ATOM 4285 C C . TYR B 1 232 ? -12.656 25.484 21.766 1 90.88 232 TYR B C 1
ATOM 4287 O O . TYR B 1 232 ? -12.055 25.406 22.828 1 90.88 232 TYR B O 1
ATOM 4295 N N . MET B 1 233 ? -12.914 26.562 21.109 1 92.81 233 MET B N 1
ATOM 4296 C CA . MET B 1 233 ? -12.562 27.844 21.703 1 92.81 233 MET B CA 1
ATOM 4297 C C . MET B 1 233 ? -13.406 28.125 22.938 1 92.81 233 MET B C 1
ATOM 4299 O O . MET B 1 233 ? -12.891 28.625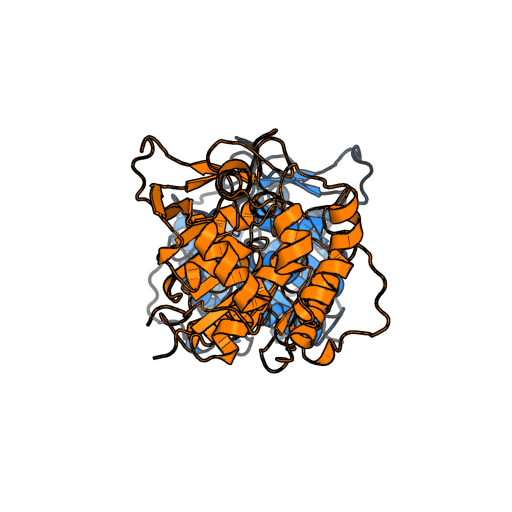 23.938 1 92.81 233 MET B O 1
ATOM 4303 N N . GLU B 1 234 ? -14.625 27.719 22.844 1 90.81 234 GLU B N 1
ATOM 4304 C CA . GLU B 1 234 ? -15.523 27.922 23.984 1 90.81 234 GLU B CA 1
ATOM 4305 C C . GLU B 1 234 ? -15.133 27.031 25.156 1 90.81 234 GLU B C 1
ATOM 4307 O O . GLU B 1 234 ? -15.156 27.484 26.312 1 90.81 234 GLU B O 1
ATOM 4312 N N . LYS B 1 235 ? -14.734 25.828 24.891 1 88.44 235 LYS B N 1
ATOM 4313 C CA . LYS B 1 235 ? -14.406 24.844 25.938 1 88.44 235 LYS B CA 1
ATOM 4314 C C . LYS B 1 235 ? -12.969 25.016 26.406 1 88.44 235 LYS B C 1
ATOM 4316 O O . LYS B 1 235 ? -12.602 24.531 27.484 1 88.44 235 LYS B O 1
ATOM 4321 N N . GLU B 1 236 ? -12.242 25.828 25.594 1 88.56 236 GLU B N 1
ATOM 4322 C CA . GLU B 1 236 ? -10.805 25.859 25.844 1 88.56 236 GLU B CA 1
ATOM 4323 C C . GLU B 1 236 ? -10.273 24.469 26.203 1 88.56 236 GLU B C 1
ATOM 4325 O O . GLU B 1 236 ? -9.672 24.281 27.266 1 88.56 236 GLU B O 1
ATOM 4330 N N . THR B 1 237 ? -10.352 23.531 25.359 1 83.56 237 THR B N 1
ATOM 4331 C CA . THR B 1 237 ? -10.133 22.094 25.484 1 83.56 237 THR B CA 1
ATOM 4332 C C . THR B 1 237 ? -8.734 21.797 26.016 1 83.56 237 THR B C 1
ATOM 4334 O O . THR B 1 237 ? -8.508 20.766 26.656 1 83.56 237 THR B O 1
ATOM 4337 N N . PHE B 1 238 ? -7.797 22.734 25.719 1 88.81 238 PHE B N 1
ATOM 4338 C CA . PHE B 1 238 ? -6.434 22.688 26.25 1 88.81 238 PHE B CA 1
ATOM 4339 C C . PHE B 1 238 ? -6.094 23.984 26.969 1 88.81 238 PHE B C 1
ATOM 4341 O O . PHE B 1 238 ? -6.758 25 26.781 1 88.81 238 PHE B O 1
ATOM 4348 N N . PRO B 1 239 ? -5.098 23.891 27.781 1 91 239 PRO B N 1
ATOM 4349 C CA . PRO B 1 239 ? -4.727 25.125 28.484 1 91 239 PRO B CA 1
ATOM 4350 C C . PRO B 1 239 ? -4.312 26.25 27.531 1 91 239 PRO B C 1
ATOM 4352 O O . PRO B 1 239 ? -4.496 27.422 27.844 1 91 239 PRO B O 1
ATOM 4355 N N . THR B 1 240 ? -3.758 25.906 26.453 1 95.31 240 THR B N 1
ATOM 4356 C CA . THR B 1 240 ? -3.338 26.859 25.422 1 95.31 240 THR B CA 1
ATOM 4357 C C . THR B 1 240 ? -3.889 26.453 24.047 1 95.31 240 THR B C 1
ATOM 4359 O O . THR B 1 240 ? -4.434 25.359 23.891 1 95.31 240 THR B O 1
ATOM 4362 N N . TRP B 1 241 ? -3.934 27.406 23.172 1 96.56 241 TRP B N 1
ATOM 4363 C CA . TRP B 1 241 ? -4.281 27.094 21.797 1 96.56 241 TRP B CA 1
ATOM 4364 C C . TRP B 1 241 ? -3.184 26.266 21.141 1 96.56 241 TRP B C 1
ATOM 4366 O O . TRP B 1 241 ? -2.09 26.766 20.859 1 96.56 241 TRP B O 1
ATOM 4376 N N . LEU B 1 242 ? -3.426 25.031 20.891 1 94.81 242 LEU B N 1
ATOM 4377 C CA . LEU B 1 242 ? -2.445 24.078 20.391 1 94.81 242 LEU B CA 1
ATOM 4378 C C . LEU B 1 242 ? -2.324 24.156 18.875 1 94.81 242 LEU B C 1
ATOM 4380 O O . LEU B 1 242 ? -3.33 24.109 18.172 1 94.81 242 LEU B O 1
ATOM 4384 N N . ILE B 1 243 ? -1.124 24.391 18.438 1 96.69 243 ILE B N 1
ATOM 4385 C CA . ILE B 1 243 ? -0.86 24.328 17.016 1 96.69 243 ILE B CA 1
ATOM 4386 C C . ILE B 1 243 ? 0.113 23.203 16.719 1 96.69 243 ILE B C 1
ATOM 4388 O O . ILE B 1 243 ? 1.035 22.938 17.484 1 96.69 243 ILE B O 1
ATOM 4392 N N . CYS B 1 244 ? -0.112 22.438 15.664 1 98.12 244 CYS B N 1
ATOM 4393 C CA . CYS B 1 244 ? 0.695 21.281 15.289 1 98.12 244 CYS B CA 1
ATOM 4394 C C . CYS B 1 244 ? 1.157 21.391 13.836 1 98.12 244 CYS B C 1
ATOM 4396 O O . CYS B 1 244 ? 2.301 21.766 13.57 1 98.12 244 CYS B O 1
ATOM 4398 N N . ASP B 1 245 ? 0.205 21.266 12.93 1 98.75 245 ASP B N 1
ATOM 4399 C CA . ASP B 1 245 ? 0.508 21.266 11.5 1 98.75 245 ASP B CA 1
ATOM 4400 C C . ASP B 1 245 ? 1.127 22.578 11.07 1 98.75 245 ASP B C 1
ATOM 4402 O O . ASP B 1 245 ? 1.959 22.625 10.164 1 98.75 245 ASP B O 1
ATOM 4406 N N . GLN B 1 246 ? 0.736 23.703 11.789 1 98.75 246 GLN B N 1
ATOM 4407 C CA . GLN B 1 246 ? 1.267 25.031 11.516 1 98.75 246 GLN B CA 1
ATOM 4408 C C . GLN B 1 246 ? 2.779 25.062 11.703 1 98.75 246 GLN B C 1
ATOM 4410 O O . GLN B 1 246 ? 3.484 25.766 10.969 1 98.75 246 GLN B O 1
ATOM 4415 N N . ILE B 1 247 ? 3.229 24.281 12.656 1 98.88 247 ILE B N 1
ATOM 4416 C CA . ILE B 1 247 ? 4.656 24.312 12.961 1 98.88 247 ILE B CA 1
ATOM 4417 C C . ILE B 1 247 ? 5.438 23.672 11.812 1 98.88 247 ILE B C 1
ATOM 4419 O O . ILE B 1 247 ? 6.492 24.172 11.422 1 98.88 247 ILE B O 1
ATOM 4423 N N . ALA B 1 248 ? 4.926 22.578 11.266 1 98.88 248 ALA B N 1
ATOM 4424 C CA . ALA B 1 248 ? 5.578 21.938 10.133 1 98.88 248 ALA B CA 1
ATOM 4425 C C . ALA B 1 248 ? 5.609 22.859 8.922 1 98.88 248 ALA B C 1
ATOM 4427 O O . ALA B 1 248 ? 6.637 22.984 8.242 1 98.88 248 ALA B O 1
ATOM 4428 N N . ALA B 1 249 ? 4.48 23.516 8.617 1 98.94 249 ALA B N 1
ATOM 4429 C CA . ALA B 1 249 ? 4.414 24.469 7.516 1 98.94 249 ALA B CA 1
ATOM 4430 C C . ALA B 1 249 ? 5.391 25.625 7.734 1 98.94 249 ALA B C 1
ATOM 4432 O O . ALA B 1 249 ? 6.117 26.016 6.82 1 98.94 249 ALA B O 1
ATOM 4433 N N . ALA B 1 250 ? 5.406 26.156 8.984 1 98.88 250 ALA B N 1
ATOM 4434 C CA . ALA B 1 250 ? 6.297 27.266 9.328 1 98.88 250 ALA B CA 1
ATOM 4435 C C . ALA B 1 250 ? 7.758 26.875 9.148 1 98.88 250 ALA B C 1
ATOM 4437 O O . ALA B 1 250 ? 8.555 27.641 8.594 1 98.88 250 ALA B O 1
ATOM 4438 N N . ALA B 1 251 ? 8.094 25.688 9.625 1 98.81 251 ALA B N 1
ATOM 4439 C CA . ALA B 1 251 ? 9.469 25.203 9.547 1 98.81 251 ALA B CA 1
ATOM 4440 C C . ALA B 1 251 ? 9.914 25.078 8.086 1 98.81 251 ALA B C 1
ATOM 4442 O O . ALA B 1 251 ? 11.086 25.328 7.77 1 98.81 251 ALA B O 1
ATOM 4443 N N . TYR B 1 252 ? 9.016 24.703 7.211 1 98.81 252 TYR B N 1
ATOM 4444 C CA . TYR B 1 252 ? 9.359 24.609 5.793 1 98.81 252 TYR B CA 1
ATOM 4445 C C . TYR B 1 252 ? 9.562 26 5.191 1 98.81 252 TYR B C 1
ATOM 4447 O O . TYR B 1 252 ? 10.539 26.234 4.484 1 98.81 252 TYR B O 1
ATOM 4455 N N . ILE B 1 253 ? 8.633 26.922 5.488 1 98.81 253 ILE B N 1
ATOM 4456 C CA . ILE B 1 253 ? 8.633 28.25 4.891 1 98.81 253 ILE B CA 1
ATOM 4457 C C . ILE B 1 253 ? 9.836 29.031 5.402 1 98.81 253 ILE B C 1
ATOM 4459 O O . ILE B 1 253 ? 10.492 29.75 4.637 1 98.81 253 ILE B O 1
ATOM 4463 N N . ASP B 1 254 ? 10.102 28.953 6.676 1 98.62 254 ASP B N 1
ATOM 4464 C CA . ASP B 1 254 ? 11.156 29.688 7.355 1 98.62 254 ASP B CA 1
ATOM 4465 C C . ASP B 1 254 ? 11.898 28.812 8.352 1 98.62 254 ASP B C 1
ATOM 4467 O O . ASP B 1 254 ? 11.562 28.781 9.539 1 98.62 254 ASP B O 1
ATOM 4471 N N . PRO B 1 255 ? 12.938 28.156 7.934 1 97.94 255 PRO B N 1
ATOM 4472 C CA . PRO B 1 255 ? 13.664 27.234 8.82 1 97.94 255 PRO B CA 1
ATOM 4473 C C . PRO B 1 255 ? 14.188 27.922 10.078 1 97.94 255 PRO B C 1
ATOM 4475 O O . PRO B 1 255 ? 14.508 27.25 11.062 1 97.94 255 PRO B O 1
ATOM 4478 N N . GLY B 1 256 ? 14.164 29.266 10.086 1 97.88 256 GLY B N 1
ATOM 4479 C CA . GLY B 1 256 ? 14.578 30.016 11.25 1 97.88 256 GLY B CA 1
ATOM 4480 C C . GLY B 1 256 ? 13.672 29.812 12.445 1 97.88 256 GLY B C 1
ATOM 4481 O O . GLY B 1 256 ? 14.039 30.141 13.578 1 97.88 256 GLY B O 1
ATOM 4482 N N . VAL B 1 257 ? 12.516 29.266 12.211 1 98.25 257 VAL B N 1
ATOM 4483 C CA . VAL B 1 257 ? 11.578 28.984 13.297 1 98.25 257 VAL B CA 1
ATOM 4484 C C . VAL B 1 257 ? 12.164 27.922 14.227 1 98.25 257 VAL B C 1
ATOM 4486 O O . VAL B 1 257 ? 11.883 27.922 15.43 1 98.25 257 VAL B O 1
ATOM 4489 N N . ILE B 1 258 ? 13.031 27.031 13.664 1 98.81 258 ILE B N 1
ATOM 4490 C CA . ILE B 1 258 ? 13.633 25.953 14.445 1 98.81 258 ILE B CA 1
ATOM 4491 C C . ILE B 1 258 ? 14.812 26.5 15.25 1 98.81 258 ILE B C 1
ATOM 4493 O O . ILE B 1 258 ? 15.828 26.906 14.68 1 98.81 258 ILE B O 1
ATOM 4497 N N . THR B 1 259 ? 14.672 26.547 16.531 1 98.81 259 THR B N 1
ATOM 4498 C CA . THR B 1 259 ? 15.734 27.109 17.359 1 98.81 259 THR B CA 1
ATOM 4499 C C . THR B 1 259 ? 16.594 26.016 17.969 1 98.81 259 THR B C 1
ATOM 4501 O O . THR B 1 259 ? 17.719 26.266 18.422 1 98.81 259 THR B O 1
ATOM 4504 N N . ARG B 1 260 ? 16.078 24.781 18 1 98.69 260 ARG B N 1
ATOM 4505 C CA . ARG B 1 260 ? 16.828 23.609 18.438 1 98.69 260 ARG B CA 1
ATOM 4506 C C . ARG B 1 260 ? 16.312 22.344 17.75 1 98.69 260 ARG B C 1
ATOM 4508 O O . ARG B 1 260 ? 15.102 22.172 17.594 1 98.69 260 ARG B O 1
ATOM 4515 N N . SER B 1 261 ? 17.219 21.547 17.281 1 98.56 261 SER B N 1
ATOM 4516 C CA . SER B 1 261 ? 16.891 20.25 16.672 1 98.56 261 SER B CA 1
ATOM 4517 C C . SER B 1 261 ? 18 19.234 16.891 1 98.56 261 SER B C 1
ATOM 4519 O O . SER B 1 261 ? 19.094 19.594 17.344 1 98.56 261 SER B O 1
ATOM 4521 N N . SER B 1 262 ? 17.703 18 16.672 1 98.06 262 SER B N 1
ATOM 4522 C CA . SER B 1 262 ? 18.703 16.938 16.766 1 98.06 262 SER B CA 1
ATOM 4523 C C . SER B 1 262 ? 18.406 15.836 15.742 1 98.06 262 SER B C 1
ATOM 4525 O O . SER B 1 262 ? 17.266 15.656 15.32 1 98.06 262 SER B O 1
ATOM 4527 N N . GLU B 1 263 ? 19.438 15.156 15.305 1 98.19 263 GLU B N 1
ATOM 4528 C CA . GLU B 1 263 ? 19.328 14.055 14.344 1 98.19 263 GLU B CA 1
ATOM 4529 C C . GLU B 1 263 ? 19.312 12.703 15.055 1 98.19 263 GLU B C 1
ATOM 4531 O O . GLU B 1 263 ? 20.141 12.461 15.945 1 98.19 263 GLU B O 1
ATOM 4536 N N . HIS B 1 264 ? 18.359 11.828 14.703 1 98.25 264 HIS B N 1
ATOM 4537 C CA . HIS B 1 264 ? 18.234 10.516 15.32 1 98.25 264 HIS B CA 1
ATOM 4538 C C . HIS B 1 264 ? 17.781 9.469 14.297 1 98.25 264 HIS B C 1
ATOM 4540 O O . HIS B 1 264 ? 17.234 9.82 13.25 1 98.25 264 HIS B O 1
ATOM 4546 N N . PHE B 1 265 ? 18.141 8.25 14.602 1 98.56 265 PHE B N 1
ATOM 4547 C CA . PHE B 1 265 ? 17.391 7.164 13.984 1 98.56 265 PHE B CA 1
ATOM 4548 C C . PHE B 1 265 ? 16.016 6.992 14.648 1 98.56 265 PHE B C 1
ATOM 4550 O O . PHE B 1 265 ? 15.93 6.941 15.875 1 98.56 265 PHE B O 1
ATOM 4557 N N . ALA B 1 266 ? 15.008 7.047 13.891 1 98.75 266 ALA B N 1
ATOM 4558 C CA . ALA B 1 266 ? 13.656 6.855 14.406 1 98.75 266 ALA B CA 1
ATOM 4559 C C . ALA B 1 266 ? 12.898 5.816 13.586 1 98.75 266 ALA B C 1
ATOM 4561 O O . ALA B 1 266 ? 13.141 5.656 12.391 1 98.75 266 ALA B O 1
ATOM 4562 N N . THR B 1 267 ? 12.047 5.082 14.227 1 98.44 267 THR B N 1
ATOM 4563 C CA . THR B 1 267 ? 11.156 4.102 13.617 1 98.44 267 THR B CA 1
ATOM 4564 C C . THR B 1 267 ? 9.797 4.105 14.312 1 98.44 267 THR B C 1
ATOM 4566 O O . THR B 1 267 ? 9.461 5.055 15.023 1 98.44 267 THR B O 1
ATOM 4569 N N . VAL B 1 268 ? 8.914 3.115 13.977 1 98.69 268 VAL B N 1
ATOM 4570 C CA . VAL B 1 268 ? 7.559 3.078 14.516 1 98.69 268 VAL B CA 1
ATOM 4571 C C . VAL B 1 268 ? 7.258 1.681 15.055 1 98.69 268 VAL B C 1
ATOM 4573 O O . VAL B 1 268 ? 7.562 0.678 14.406 1 98.69 268 VAL B O 1
ATOM 4576 N N . GLU B 1 269 ? 6.738 1.584 16.219 1 98.19 269 GLU B N 1
ATOM 4577 C CA . GLU B 1 269 ? 6.297 0.311 16.781 1 98.19 269 GLU B CA 1
ATOM 4578 C C . GLU B 1 269 ? 5.008 -0.169 16.109 1 98.19 269 GLU B C 1
ATOM 4580 O O . GLU B 1 269 ? 3.992 0.526 16.141 1 98.19 269 GLU B O 1
ATOM 4585 N N . LEU B 1 270 ? 5.004 -1.395 15.586 1 97.12 270 LEU B N 1
ATOM 4586 C CA . LEU B 1 270 ? 3.863 -1.844 14.789 1 97.12 270 LEU B CA 1
ATOM 4587 C C . LEU B 1 270 ? 3.008 -2.832 15.578 1 97.12 270 LEU B C 1
ATOM 4589 O O . LEU B 1 270 ? 1.862 -3.098 15.211 1 97.12 270 LEU B O 1
ATOM 4593 N N . THR B 1 271 ? 3.459 -3.471 16.641 1 92.88 271 THR B N 1
ATOM 4594 C CA . THR B 1 271 ? 2.742 -4.617 17.188 1 92.88 271 THR B CA 1
ATOM 4595 C C . THR B 1 271 ? 2.564 -4.469 18.703 1 92.88 271 THR B C 1
ATOM 4597 O O . THR B 1 271 ? 1.996 -5.348 19.359 1 92.88 271 THR B O 1
ATOM 4600 N N . GLY B 1 272 ? 2.955 -3.459 19.344 1 91.69 272 GLY B N 1
ATOM 4601 C CA . GLY B 1 272 ? 2.84 -3.311 20.797 1 91.69 272 GLY B CA 1
ATOM 4602 C C . GLY B 1 272 ? 1.408 -3.141 21.266 1 91.69 272 GLY B C 1
ATOM 4603 O O . GLY B 1 272 ? 0.593 -2.523 20.578 1 91.69 272 GLY B O 1
ATOM 4604 N N . ARG B 1 273 ? 1.047 -3.756 22.422 1 90.44 273 ARG B N 1
ATOM 4605 C CA . ARG B 1 273 ? -0.288 -3.629 23 1 90.44 273 ARG B CA 1
ATOM 4606 C C . ARG B 1 273 ? -0.611 -2.172 23.312 1 90.44 273 ARG B C 1
ATOM 4608 O O . ARG B 1 273 ? -1.717 -1.702 23.031 1 90.44 273 ARG B O 1
ATOM 4615 N N . PHE B 1 274 ? 0.333 -1.484 23.812 1 94.06 274 PHE B N 1
ATOM 4616 C CA . PHE B 1 274 ? 0.117 -0.108 24.234 1 94.06 274 PHE B CA 1
ATOM 4617 C C . PHE B 1 274 ? 0.892 0.863 23.359 1 94.06 274 PHE B C 1
ATOM 4619 O O . PHE B 1 274 ? 0.622 2.066 23.359 1 94.06 274 PHE B O 1
ATOM 4626 N N . THR B 1 275 ? 1.821 0.351 22.562 1 96.19 275 THR B N 1
ATOM 4627 C CA . THR B 1 275 ? 2.795 1.235 21.938 1 96.19 275 THR B CA 1
ATOM 4628 C C . THR B 1 275 ? 2.623 1.231 20.422 1 96.19 275 THR B C 1
ATOM 4630 O O . THR B 1 275 ? 3.398 1.865 19.703 1 96.19 275 THR B O 1
ATOM 4633 N N . ARG B 1 276 ? 1.665 0.453 19.906 1 97.12 276 ARG B N 1
ATOM 4634 C CA . ARG B 1 276 ? 1.443 0.479 18.469 1 97.12 276 ARG B CA 1
ATOM 4635 C C . ARG B 1 276 ? 1.279 1.909 17.969 1 97.12 276 ARG B C 1
ATOM 4637 O O . ARG B 1 276 ? 0.52 2.691 18.531 1 97.12 276 ARG B O 1
ATOM 4644 N N . GLY B 1 277 ? 2.035 2.289 16.922 1 98.12 277 GLY B N 1
ATOM 4645 C CA . GLY B 1 277 ? 1.979 3.613 16.328 1 98.12 277 GLY B CA 1
ATOM 4646 C C . GLY B 1 277 ? 2.934 4.602 16.969 1 98.12 277 GLY B C 1
ATOM 4647 O O . GLY B 1 277 ? 3.123 5.711 16.469 1 98.12 277 GLY B O 1
ATOM 4648 N N . MET B 1 278 ? 3.541 4.184 18.109 1 98.44 278 MET B N 1
ATOM 4649 C CA . MET B 1 278 ? 4.512 5.035 18.797 1 98.44 278 MET B CA 1
ATOM 4650 C C . MET B 1 278 ? 5.777 5.199 17.969 1 98.44 278 MET B C 1
ATOM 4652 O O . MET B 1 278 ? 6.309 4.219 17.438 1 98.44 278 MET B O 1
ATOM 4656 N N . MET B 1 279 ? 6.195 6.426 17.75 1 98.62 279 MET B N 1
ATOM 4657 C CA . MET B 1 279 ? 7.527 6.633 17.188 1 98.62 279 MET B CA 1
ATOM 4658 C C . MET B 1 279 ? 8.609 6.258 18.203 1 98.62 279 MET B C 1
ATOM 4660 O O . MET B 1 279 ? 8.562 6.691 19.359 1 98.62 279 MET B O 1
ATOM 4664 N N . VAL B 1 280 ? 9.461 5.414 17.828 1 98.25 280 V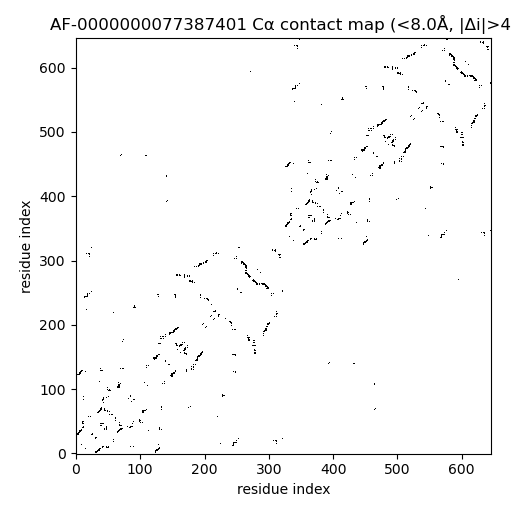AL B N 1
ATOM 4665 C CA . VAL B 1 280 ? 10.578 4.973 18.641 1 98.25 280 VAL B CA 1
ATOM 4666 C C . VAL B 1 280 ? 11.859 5.668 18.188 1 98.25 280 VAL B C 1
ATOM 4668 O O . VAL B 1 280 ? 12.289 5.504 17.031 1 98.25 280 VAL B O 1
ATOM 4671 N N . VAL B 1 281 ? 12.477 6.406 19.094 1 98.12 281 VAL B N 1
ATOM 4672 C CA . VAL B 1 281 ? 13.648 7.207 18.766 1 98.12 281 VAL B CA 1
ATOM 4673 C C . VAL B 1 281 ? 14.883 6.637 19.469 1 98.12 281 VAL B C 1
ATOM 4675 O O . VAL B 1 281 ? 14.844 6.367 20.656 1 98.12 281 VAL B O 1
ATOM 4678 N N . ASP B 1 282 ? 15.945 6.484 18.734 1 97.81 282 ASP B N 1
ATOM 4679 C CA . ASP B 1 282 ? 17.203 6.004 19.297 1 97.81 282 ASP B CA 1
ATOM 4680 C C . ASP B 1 282 ? 18.016 7.16 19.875 1 97.81 282 ASP B C 1
ATOM 4682 O O . ASP B 1 282 ? 19.109 7.469 19.375 1 97.81 282 ASP B O 1
ATOM 4686 N N . HIS B 1 283 ? 17.531 7.625 20.969 1 95.25 283 HIS B N 1
ATOM 4687 C CA . HIS B 1 283 ? 18.172 8.766 21.625 1 95.25 283 HIS B CA 1
ATOM 4688 C C . HIS B 1 283 ? 19.609 8.453 22 1 95.25 283 HIS B C 1
ATOM 4690 O O . HIS B 1 283 ? 20.484 9.32 21.938 1 95.25 283 HIS B O 1
ATOM 4696 N N . GLY B 1 284 ? 19.859 7.266 22.359 1 94.44 284 GLY B N 1
ATOM 4697 C CA . GLY B 1 284 ? 21.156 6.875 22.891 1 94.44 284 GLY B CA 1
ATOM 4698 C C . GLY B 1 284 ? 22.094 6.316 21.812 1 94.44 284 GLY B C 1
ATOM 4699 O O . GLY B 1 284 ? 23.219 5.922 22.125 1 94.44 284 GLY B O 1
ATOM 4700 N N . LYS B 1 285 ? 21.594 6.211 20.578 1 93.81 285 LYS B N 1
ATOM 4701 C CA . LYS B 1 285 ? 22.391 5.656 19.484 1 93.81 285 LYS B CA 1
ATOM 4702 C C . LYS B 1 285 ? 22.781 4.211 19.766 1 93.81 285 LYS B C 1
ATOM 4704 O O . LYS B 1 285 ? 23.922 3.816 19.531 1 93.81 285 LYS B O 1
ATOM 4709 N N . ILE B 1 286 ? 21.938 3.488 20.297 1 95.62 286 ILE B N 1
ATOM 4710 C CA . ILE B 1 286 ? 22.172 2.105 20.688 1 95.62 286 ILE B CA 1
ATOM 4711 C C . ILE B 1 286 ? 22.234 1.215 19.453 1 95.62 286 ILE B C 1
ATOM 4713 O O . ILE B 1 286 ? 23.078 0.321 19.359 1 95.62 286 ILE B O 1
ATOM 4717 N N . THR B 1 287 ? 21.312 1.412 18.5 1 94.56 287 THR B N 1
ATOM 4718 C CA . THR B 1 287 ? 21.203 0.553 17.328 1 94.56 287 THR B CA 1
ATOM 4719 C C . THR B 1 287 ? 22.375 0.797 16.375 1 94.56 287 THR B C 1
ATOM 4721 O O . THR B 1 287 ? 22.641 -0.025 15.492 1 94.56 287 THR B O 1
ATOM 4724 N N . LYS B 1 288 ? 23.078 1.932 16.422 1 94.62 288 LYS B N 1
ATOM 4725 C CA . LYS B 1 288 ? 24.188 2.344 15.57 1 94.62 288 LYS B CA 1
ATOM 4726 C C . LYS B 1 288 ? 23.719 2.594 14.141 1 94.62 288 LYS B C 1
ATOM 4728 O O . LYS B 1 288 ? 24.531 2.709 13.219 1 94.62 288 LYS B O 1
ATOM 4733 N N . GLU B 1 289 ? 22.344 2.627 14.047 1 96.88 289 GLU B N 1
ATOM 4734 C CA . GLU B 1 289 ? 21.812 3.016 12.75 1 96.88 289 GLU B CA 1
ATOM 4735 C C . GLU B 1 289 ? 22.094 4.484 12.445 1 96.88 289 GLU B C 1
ATOM 4737 O O . GLU B 1 289 ? 22.188 5.305 13.359 1 96.88 289 GLU B O 1
ATOM 4742 N N . LYS B 1 290 ? 22.297 4.766 11.148 1 97.25 290 LYS B N 1
ATOM 4743 C CA . LYS B 1 290 ? 22.469 6.16 10.742 1 97.25 290 LYS B CA 1
ATOM 4744 C C . LYS B 1 290 ? 21.188 6.961 11 1 97.25 290 LYS B C 1
ATOM 4746 O O . LYS B 1 290 ? 20.078 6.457 10.797 1 97.25 290 LYS B O 1
ATOM 4751 N N . PRO B 1 291 ? 21.297 8.211 11.5 1 98.19 291 PRO B N 1
ATOM 4752 C CA . PRO B 1 291 ? 20.109 9.047 11.656 1 98.19 291 PRO B CA 1
ATOM 4753 C C . PRO B 1 291 ? 19.312 9.203 10.352 1 98.19 291 PRO B C 1
ATOM 4755 O O . PRO B 1 291 ? 19.906 9.375 9.289 1 98.19 291 PRO B O 1
ATOM 4758 N N . ASN B 1 292 ? 17.984 9.094 10.469 1 98.44 292 ASN B N 1
ATOM 4759 C CA . ASN B 1 292 ? 17.141 9.234 9.289 1 98.44 292 ASN B CA 1
ATOM 4760 C C . ASN B 1 292 ? 16.219 10.438 9.406 1 98.44 292 ASN B C 1
ATOM 4762 O O . ASN B 1 292 ? 15.547 10.805 8.438 1 98.44 292 ASN B O 1
ATOM 4766 N N . VAL B 1 293 ? 16.203 11.133 10.586 1 98.75 293 VAL B N 1
ATOM 4767 C CA . VAL B 1 293 ? 15.305 12.266 10.742 1 98.75 293 VAL B CA 1
ATOM 4768 C C . VAL B 1 293 ? 15.984 13.359 11.562 1 98.75 293 VAL B C 1
ATOM 4770 O O . VAL B 1 293 ? 16.875 13.078 12.367 1 98.75 293 VAL B O 1
ATOM 4773 N N . THR B 1 294 ? 15.562 14.539 11.32 1 98.81 294 THR B N 1
ATOM 4774 C CA . THR B 1 294 ? 15.812 15.68 12.195 1 98.81 294 THR B CA 1
ATOM 4775 C C . THR B 1 294 ? 14.57 16 13.023 1 98.81 294 THR B C 1
ATOM 4777 O O . THR B 1 294 ? 13.516 16.297 12.477 1 98.81 294 THR B O 1
ATOM 4780 N N . ILE B 1 295 ? 14.711 15.93 14.32 1 98.75 295 ILE B N 1
ATOM 4781 C CA . ILE B 1 295 ? 13.594 16.188 15.227 1 98.75 295 ILE B CA 1
ATOM 4782 C C . ILE B 1 295 ? 13.664 17.625 15.734 1 98.75 295 ILE B C 1
ATOM 4784 O O . ILE B 1 295 ? 14.68 18.047 16.297 1 98.75 295 ILE B O 1
ATOM 4788 N N . VAL B 1 296 ? 12.633 18.406 15.531 1 98.88 296 VAL B N 1
ATOM 4789 C CA . VAL B 1 296 ? 12.547 19.75 16.047 1 98.88 296 VAL B CA 1
ATOM 4790 C C . VAL B 1 296 ? 12.234 19.719 17.547 1 98.88 296 VAL B C 1
ATOM 4792 O O . VAL B 1 296 ? 11.242 19.125 17.969 1 98.88 296 VAL B O 1
ATOM 4795 N N . GLU B 1 297 ? 13.016 20.391 18.312 1 98.44 297 GLU B N 1
ATOM 4796 C CA . GLU B 1 297 ? 12.875 20.328 19.75 1 98.44 297 GLU B CA 1
ATOM 4797 C C . GLU B 1 297 ? 12.305 21.625 20.312 1 98.44 297 GLU B C 1
ATOM 4799 O O . GLU B 1 297 ? 11.594 21.625 21.328 1 98.44 297 GLU B O 1
ATOM 4804 N N . ARG B 1 298 ? 12.734 22.734 19.734 1 98.69 298 ARG B N 1
ATOM 4805 C CA . ARG B 1 298 ? 12.258 24.062 20.109 1 98.69 298 ARG B CA 1
ATOM 4806 C C . ARG B 1 298 ? 12.016 24.938 18.891 1 98.69 298 ARG B C 1
ATOM 4808 O O . ARG B 1 298 ? 12.633 24.734 17.844 1 98.69 298 ARG B O 1
ATOM 4815 N N . VAL B 1 299 ? 11.133 25.891 19.109 1 98.75 299 VAL B N 1
ATOM 4816 C CA . VAL B 1 299 ? 10.812 26.797 18.016 1 98.75 299 VAL B CA 1
ATOM 4817 C C . VAL B 1 299 ? 10.688 28.234 18.547 1 98.75 299 VAL B C 1
ATOM 4819 O O . VAL B 1 299 ? 10.516 28.438 19.75 1 98.75 299 VAL B O 1
ATOM 4822 N N . ASP B 1 300 ? 10.781 29.156 17.688 1 98.62 300 ASP B N 1
ATOM 4823 C CA . ASP B 1 300 ? 10.508 30.562 17.953 1 98.62 300 ASP B CA 1
ATOM 4824 C C . ASP B 1 300 ? 9.016 30.859 17.859 1 98.62 300 ASP B C 1
ATOM 4826 O O . ASP B 1 300 ? 8.516 31.25 16.812 1 98.62 300 ASP B O 1
ATOM 4830 N N . VAL B 1 301 ? 8.383 30.828 19.016 1 98.44 301 VAL B N 1
ATOM 4831 C CA . VAL B 1 301 ? 6.93 30.922 19.094 1 98.44 301 VAL B CA 1
ATOM 4832 C C . VAL B 1 301 ? 6.477 32.281 18.594 1 98.44 301 VAL B C 1
ATOM 4834 O O . VAL B 1 301 ? 5.449 32.406 17.922 1 98.44 301 VAL B O 1
ATOM 4837 N N . GLU B 1 302 ? 7.23 33.312 18.922 1 98.12 302 GLU B N 1
ATOM 4838 C CA . GLU B 1 302 ? 6.855 34.656 18.484 1 98.12 302 GLU B CA 1
ATOM 4839 C C . GLU B 1 302 ? 6.922 34.781 16.953 1 98.12 302 GLU B C 1
ATOM 4841 O O . GLU B 1 302 ? 6.051 35.375 16.344 1 98.12 302 GLU B O 1
ATOM 4846 N N . LEU B 1 303 ? 7.938 34.188 16.422 1 98.44 303 LEU B N 1
ATOM 4847 C CA . LEU B 1 303 ? 8.031 34.188 14.961 1 98.44 303 LEU B CA 1
ATOM 4848 C C . LEU B 1 303 ? 6.863 33.406 14.352 1 98.44 303 LEU B C 1
ATOM 4850 O O . LEU B 1 303 ? 6.305 33.844 13.336 1 98.44 303 LEU B O 1
ATOM 4854 N N . ILE B 1 304 ? 6.484 32.312 14.93 1 98.69 304 ILE B N 1
ATOM 4855 C CA . ILE B 1 304 ? 5.363 31.516 14.438 1 98.69 304 ILE B CA 1
ATOM 4856 C C . ILE B 1 304 ? 4.078 32.344 14.516 1 98.69 304 ILE B C 1
ATOM 4858 O O . ILE B 1 304 ? 3.27 32.312 13.586 1 98.69 304 ILE B O 1
ATOM 4862 N N . LYS B 1 305 ? 3.891 33.062 15.641 1 98.5 305 LYS B N 1
ATOM 4863 C CA . LYS B 1 305 ? 2.723 33.938 15.773 1 98.5 305 LYS B CA 1
ATOM 4864 C C . LYS B 1 305 ? 2.658 34.938 14.625 1 98.5 305 LYS B C 1
ATOM 4866 O O . LYS B 1 305 ? 1.591 35.188 14.055 1 98.5 305 LYS B O 1
ATOM 4871 N N . ASP B 1 306 ? 3.801 35.5 14.32 1 98.56 306 ASP B N 1
ATOM 4872 C CA . ASP B 1 306 ? 3.869 36.438 13.211 1 98.56 306 ASP B CA 1
ATOM 4873 C C . ASP B 1 306 ? 3.477 35.781 11.891 1 98.56 306 ASP B C 1
ATOM 4875 O O . ASP B 1 306 ? 2.75 36.375 11.086 1 98.56 306 ASP B O 1
ATOM 4879 N N . MET B 1 307 ? 3.951 34.625 11.68 1 98.75 307 MET B N 1
ATOM 4880 C CA . MET B 1 307 ? 3.668 33.906 10.453 1 98.75 307 MET B CA 1
ATOM 4881 C C . MET B 1 307 ? 2.193 33.5 10.375 1 98.75 307 MET B C 1
ATOM 4883 O O . MET B 1 307 ? 1.611 33.469 9.289 1 98.75 307 MET B O 1
ATOM 4887 N N . LEU B 1 308 ? 1.588 33.156 11.562 1 98.75 308 LEU B N 1
ATOM 4888 C CA . LEU B 1 308 ? 0.165 32.844 11.602 1 98.75 308 LEU B CA 1
ATOM 4889 C C . LEU B 1 308 ? -0.673 34.062 11.172 1 98.75 308 LEU B C 1
ATOM 4891 O O . LEU B 1 308 ? -1.603 33.906 10.375 1 98.75 308 LEU B O 1
ATOM 4895 N N . LEU B 1 309 ? -0.339 35.188 11.703 1 98.81 309 LEU B N 1
ATOM 4896 C CA . LEU B 1 309 ? -1.049 36.406 11.328 1 98.81 309 LEU B CA 1
ATOM 4897 C C . LEU B 1 309 ? -0.842 36.719 9.852 1 98.81 309 LEU B C 1
ATOM 4899 O O . LEU B 1 309 ? -1.783 37.125 9.164 1 98.81 309 LEU B O 1
ATOM 4903 N N . TRP B 1 310 ? 0.404 36.562 9.398 1 98.69 310 TRP B N 1
ATOM 4904 C CA . TRP B 1 310 ? 0.749 36.75 7.988 1 98.69 310 TRP B CA 1
ATOM 4905 C C . TRP B 1 310 ? -0.065 35.812 7.105 1 98.69 310 TRP B C 1
ATOM 4907 O O . TRP B 1 310 ? -0.653 36.219 6.109 1 98.69 310 TRP B O 1
ATOM 4917 N N . GLY B 1 311 ? -0.165 34.562 7.434 1 98.5 311 GLY B N 1
ATOM 4918 C CA . GLY B 1 311 ? -0.922 33.594 6.688 1 98.5 311 GLY B CA 1
ATOM 4919 C C . GLY B 1 311 ? -2.41 33.875 6.637 1 98.5 311 GLY B C 1
ATOM 4920 O O . GLY B 1 311 ? -3.098 33.5 5.695 1 98.5 311 GLY B O 1
ATOM 4921 N N . ALA B 1 312 ? -2.877 34.594 7.695 1 98.44 312 ALA B N 1
ATOM 4922 C CA . ALA B 1 312 ? -4.289 34.938 7.77 1 98.44 312 ALA B CA 1
ATOM 4923 C C . ALA B 1 312 ? -4.543 36.312 7.102 1 98.44 312 ALA B C 1
ATOM 4925 O O . ALA B 1 312 ? -5.605 36.906 7.281 1 98.44 312 ALA B O 1
ATOM 4926 N N . ASP B 1 313 ? -3.562 36.812 6.43 1 97.94 313 ASP B N 1
ATOM 4927 C CA . ASP B 1 313 ? -3.65 38.031 5.641 1 97.94 313 ASP B CA 1
ATOM 4928 C C . ASP B 1 313 ? -3.852 39.25 6.535 1 97.94 313 ASP B C 1
ATOM 4930 O O . ASP B 1 313 ? -4.629 40.156 6.207 1 97.94 313 ASP B O 1
ATOM 4934 N N . ASP B 1 314 ? -3.273 39.188 7.68 1 97.25 314 ASP B N 1
ATOM 4935 C CA . ASP B 1 314 ? -3.244 40.406 8.5 1 97.25 314 ASP B CA 1
ATOM 4936 C C . ASP B 1 314 ? -2.559 41.531 7.766 1 97.25 314 ASP B C 1
ATOM 4938 O O . ASP B 1 314 ? -1.363 41.469 7.477 1 97.25 314 ASP B O 1
ATOM 4942 N N . SER B 1 315 ? -3.244 42.625 7.574 1 94.88 315 SER B N 1
ATOM 4943 C CA . SER B 1 315 ? -2.717 43.75 6.812 1 94.88 315 SER B CA 1
ATOM 4944 C C . SER B 1 315 ? -1.584 44.438 7.559 1 94.88 315 SER B C 1
ATOM 4946 O O . SER B 1 315 ? -0.775 45.156 6.957 1 94.88 315 SER B O 1
ATOM 4948 N N . ASN B 1 316 ? -1.524 44.188 8.812 1 94.88 316 ASN B N 1
ATOM 4949 C CA . ASN B 1 316 ? -0.517 44.875 9.625 1 94.88 316 ASN B CA 1
ATOM 4950 C C . ASN B 1 316 ? 0.707 43.969 9.852 1 94.88 316 ASN B C 1
ATOM 4952 O O . ASN B 1 316 ? 1.664 44.375 10.508 1 94.88 316 ASN B O 1
ATOM 4956 N N . SER B 1 317 ? 0.617 42.781 9.359 1 94.75 317 SER B N 1
ATOM 4957 C CA . SER B 1 317 ? 1.754 41.875 9.555 1 94.75 317 SER B CA 1
ATOM 4958 C C . SER B 1 317 ? 3.02 42.438 8.922 1 94.75 317 SER B C 1
ATOM 4960 O O . SER B 1 317 ? 2.977 42.969 7.801 1 94.75 317 SER B O 1
ATOM 4962 N N . THR B 1 318 ? 4.133 42.344 9.656 1 94.38 318 THR B N 1
ATOM 4963 C CA . THR B 1 318 ? 5.418 42.781 9.125 1 94.38 318 THR B CA 1
ATOM 4964 C C . THR B 1 318 ? 6.32 41.594 8.812 1 94.38 318 THR B C 1
ATOM 4966 O O . THR B 1 318 ? 7.496 41.781 8.492 1 94.38 318 THR B O 1
ATOM 4969 N N . TYR B 1 319 ? 5.793 40.375 8.891 1 97.5 319 TYR B N 1
ATOM 4970 C CA . TYR B 1 319 ? 6.586 39.188 8.625 1 97.5 319 TYR B CA 1
ATOM 4971 C C . TYR B 1 319 ? 6.984 39.094 7.156 1 97.5 319 TYR B C 1
ATOM 4973 O O . TYR B 1 319 ? 6.184 39.406 6.27 1 97.5 319 TYR B O 1
ATOM 4981 N N . LYS B 1 320 ? 8.32 38.781 6.891 1 96.12 320 LYS B N 1
ATOM 4982 C CA . LYS B 1 320 ? 8.852 38.531 5.555 1 96.12 320 LYS B CA 1
ATOM 4983 C C . LYS B 1 320 ? 9.523 37.188 5.473 1 96.12 320 LYS B C 1
ATOM 4985 O O . LYS B 1 320 ? 10.328 36.812 6.332 1 96.12 320 LYS B O 1
ATOM 4990 N N . VAL B 1 321 ? 9.094 36.438 4.492 1 95.94 321 VAL B N 1
ATOM 4991 C CA . VAL B 1 321 ? 9.75 35.156 4.246 1 95.94 321 VAL B CA 1
ATOM 4992 C C . VAL B 1 321 ? 11.227 35.375 3.938 1 95.94 321 VAL B C 1
ATOM 4994 O O . VAL B 1 321 ? 11.57 36.25 3.146 1 95.94 321 VAL B O 1
ATOM 4997 N N . PRO B 1 322 ? 12.008 34.562 4.539 1 92.31 322 PRO B N 1
ATOM 4998 C CA . PRO B 1 322 ? 13.422 34.75 4.23 1 92.31 322 PRO B CA 1
ATOM 4999 C C . PRO B 1 322 ? 13.766 34.438 2.781 1 92.31 322 PRO B C 1
ATOM 5001 O O . PRO B 1 322 ? 13.133 33.562 2.184 1 92.31 322 PRO B O 1
ATOM 5004 N N . VAL B 1 323 ? 14.773 35.188 2.166 1 78.75 323 VAL B N 1
ATOM 5005 C CA . VAL B 1 323 ? 15.195 35 0.787 1 78.75 323 VAL B CA 1
ATOM 5006 C C . VAL B 1 323 ? 16.375 34.031 0.749 1 78.75 323 VAL B C 1
ATOM 5008 O O . VAL B 1 323 ? 17.234 34.031 1.637 1 78.75 323 VAL B O 1
#

Solvent-accessible surface area (backbone atoms only — not comparable to full-atom values): 32181 Å² total; per-residue (Å²): 130,67,49,34,31,34,40,36,33,18,31,25,65,47,40,43,55,17,45,32,34,53,50,42,36,29,75,72,58,66,31,36,57,69,31,38,30,30,21,22,61,47,28,49,29,70,38,17,48,40,43,46,47,43,48,28,57,42,71,69,55,75,82,55,46,32,20,56,38,27,67,54,30,78,67,61,69,62,77,80,89,72,45,90,31,19,77,54,7,42,48,63,59,86,67,95,69,80,59,70,66,80,66,44,45,86,56,43,20,37,59,48,51,50,51,53,33,68,76,37,61,51,48,32,30,37,42,32,51,23,31,37,38,42,60,26,52,26,39,54,74,31,86,56,47,41,69,22,33,40,30,37,31,30,27,39,19,19,80,80,49,50,32,79,70,44,74,19,9,13,51,30,16,42,43,16,26,61,17,39,30,36,42,49,70,56,49,74,37,62,28,38,31,40,25,45,54,30,26,73,74,47,38,86,38,50,52,62,51,47,53,55,57,49,43,56,42,95,32,56,44,21,50,49,50,48,58,36,38,40,70,48,62,73,63,45,83,45,94,38,47,72,49,51,32,36,53,32,44,43,38,70,66,34,56,75,33,53,72,35,67,49,73,30,29,53,47,46,35,78,74,45,94,70,36,39,11,12,31,43,61,41,85,80,55,75,84,68,60,72,60,52,35,34,39,48,58,36,52,39,56,68,58,49,51,39,45,52,37,39,24,39,63,40,86,80,49,81,70,72,79,75,133,130,66,48,33,31,33,39,34,32,18,31,25,65,47,40,42,56,17,45,33,35,53,50,44,36,29,75,71,59,64,30,36,58,69,31,37,29,31,21,24,60,48,29,50,29,70,38,18,47,42,43,45,47,43,48,27,57,43,71,70,56,76,81,56,46,30,19,55,40,30,67,52,30,76,68,62,69,62,75,81,88,74,44,90,30,19,77,54,7,42,48,63,57,87,68,95,68,82,61,70,66,80,65,44,46,87,56,45,20,37,60,47,51,48,51,53,32,68,76,36,61,53,47,32,27,37,42,32,51,23,30,37,38,44,59,26,50,27,39,54,75,32,85,56,47,44,67,23,32,40,31,39,31,28,28,39,19,19,80,81,49,53,32,78,71,43,73,21,9,13,51,30,16,41,44,17,27,60,18,39,29,37,42,49,71,57,48,74,36,61,28,39,31,40,26,43,56,30,26,74,75,48,38,84,37,48,51,64,51,47,53,55,57,49,45,56,42,94,33,56,44,22,50,50,50,48,58,35,37,41,72,48,64,73,63,45,81,46,94,39,48,75,48,50,31,36,53,31,44,43,39,69,67,34,58,77,33,52,72,36,66,48,72,29,30,52,46,44,35,76,73,45,94,70,36,38,11,12,32,44,61,42,84,81,54,76,85,69,61,71,60,53,34,36,39,47,58,36,51,40,56,68,59,50,52,39,45,52,35,39,24,40,63,40,87,79,50,81,70,70,78,73,131